Protein AF-0000000087157764 (afdb_homodimer)

Nearest PDB structures (foldseek):
  3ewn-assembly1_A  TM=9.654E-01  e=6.789E-26  Pseudomonas syringae pv. tomato
  7l9q-assembly1_B  TM=9.552E-01  e=2.025E-24  Pseudomonas protegens Pf-5
  7la0-assembly1_B  TM=9.561E-01  e=1.410E-23  Pseudomonas protegens Pf-5
  7lav-assembly1_A  TM=9.330E-01  e=2.025E-24  Pseudomonas protegens Pf-5
  3nor-assembly1_A-2  TM=9.389E-01  e=7.236E-24  Pseudomonas fluorescens

pLDDT: mean 98.21, std 1.03, range [91.69, 98.94]

Secondary structure (DSSP, 8-state):
-EEEEE--TTB-HHHHHHHHHHHTTSTT-EEEEEESSSSEEEBTTS-EEE--EETTTS-SS-SEEEE---SSHHHHHTT-HHHHHHHHHHHHH-SEEEE-TTHHHHHHHTT--TT-EE---TTTGGGGGGGT-EE--SSEEEETTEEEE-STTHHHHHHHHHHHHHH-HHHHHHHHHHTT-----SSS-SSTTTS-HHHHHHHHHHHHHH--GGGHHHHHHHHHHTT--/-EEEEE--TTB-HHHHHHHHHHHTTSTT-EEEEEESSSSEEEBTTS-EEE--EETTTS-SS-SEEEE---SSHHHHHTT-HHHHHHHHHHHHH-SEEEE-TTHHHHHHHTT--TT-EE---TTTGGGGGGGT-EE--SSEEEETTEEEE-STTHHHHHHHHHHHHHH-HHHHHHHHHHTT-----SSS-SSTTTS-HHHHHHHHHHHHHH--GGGHHHHHHHHHHTT--

InterPro domains:
  IPR002818 DJ-1/PfpI [PF01965] (1-163)
  IPR029062 Class I glutamine amidotransferase-like [G3DSA:3.40.50.880] (1-223)
  IPR029062 Class I glutamine amidotransferase-like [SSF52317] (1-183)
  IPR052158 Isonitrile Hydratase and Quaternary Amine Regulator [PTHR43130] (2-204)

Structure (mmCIF, N/CA/C/O backbone):
data_AF-0000000087157764-model_v1
#
loop_
_entity.id
_entity.type
_entity.pdbx_description
1 polymer 'Isonitrile hydratase'
#
loop_
_atom_site.group_PDB
_atom_site.id
_atom_site.type_symbol
_atom_site.label_atom_id
_atom_site.label_alt_id
_atom_site.label_comp_id
_atom_site.label_asym_id
_atom_site.label_entity_id
_atom_site.label_seq_id
_atom_site.pdbx_PDB_ins_code
_atom_site.Cartn_x
_atom_site.Cartn_y
_atom_site.Cartn_z
_atom_site.occupancy
_atom_site.B_iso_or_equiv
_atom_site.auth_seq_id
_atom_site.auth_comp_id
_atom_site.auth_asym_id
_atom_site.auth_atom_id
_atom_site.pdbx_PDB_model_num
ATOM 1 N N . MET A 1 1 ? -17.297 -11.297 2.896 1 97.38 1 MET A N 1
ATOM 2 C CA . MET A 1 1 ? -16.203 -11.914 2.139 1 97.38 1 MET A CA 1
ATOM 3 C C . MET A 1 1 ? -14.992 -12.148 3.027 1 97.38 1 MET A C 1
ATOM 5 O O . MET A 1 1 ? -14.469 -11.211 3.631 1 97.38 1 MET A O 1
ATOM 9 N N . LYS A 1 2 ? -14.586 -13.414 3.164 1 98.62 2 LYS A N 1
ATOM 10 C CA . LYS A 1 2 ? -13.422 -13.805 3.957 1 98.62 2 LYS A CA 1
ATOM 11 C C . LYS A 1 2 ? -12.164 -13.867 3.096 1 98.62 2 LYS A C 1
ATOM 13 O O . LYS A 1 2 ? -12.086 -14.648 2.148 1 98.62 2 LYS A O 1
ATOM 18 N N . VAL A 1 3 ? -11.172 -13.047 3.463 1 98.94 3 VAL A N 1
ATOM 19 C CA . VAL A 1 3 ? -9.922 -13 2.721 1 98.94 3 VAL A CA 1
ATOM 20 C C . VAL A 1 3 ? -8.797 -13.602 3.564 1 98.94 3 VAL A C 1
ATOM 22 O O . VAL A 1 3 ? -8.578 -13.188 4.703 1 98.94 3 VAL A O 1
ATOM 25 N N . VAL A 1 4 ? -8.125 -14.586 3.043 1 98.94 4 VAL A N 1
ATOM 26 C CA . VAL A 1 4 ? -6.875 -15.07 3.621 1 98.94 4 VAL A CA 1
ATOM 27 C C . VAL A 1 4 ? -5.695 -14.586 2.783 1 98.94 4 VAL A C 1
ATOM 29 O O . VAL A 1 4 ? -5.574 -14.938 1.607 1 98.94 4 VAL A O 1
ATOM 32 N N . ALA A 1 5 ? -4.922 -13.781 3.375 1 98.94 5 ALA A N 1
ATOM 33 C CA . ALA A 1 5 ? -3.691 -13.297 2.75 1 98.94 5 ALA A CA 1
ATOM 34 C C . ALA A 1 5 ? -2.471 -14.016 3.316 1 98.94 5 ALA A C 1
ATOM 36 O O . ALA A 1 5 ? -2.281 -14.062 4.535 1 98.94 5 ALA A O 1
ATOM 37 N N . VAL A 1 6 ? -1.628 -14.516 2.43 1 98.69 6 VAL A N 1
ATOM 38 C CA . VAL A 1 6 ? -0.377 -15.148 2.838 1 98.69 6 VAL A CA 1
ATOM 39 C C . VAL A 1 6 ? 0.736 -14.102 2.887 1 98.69 6 VAL A C 1
ATOM 41 O O . VAL A 1 6 ? 1.071 -13.492 1.868 1 98.69 6 VAL A O 1
ATOM 44 N N . ALA A 1 7 ? 1.229 -13.852 4.016 1 97.94 7 ALA A N 1
ATOM 45 C CA . ALA A 1 7 ? 2.391 -12.977 4.164 1 97.94 7 ALA A CA 1
ATOM 46 C C . ALA A 1 7 ? 3.617 -13.773 4.609 1 97.94 7 ALA A C 1
ATOM 48 O O . ALA A 1 7 ? 3.592 -14.43 5.652 1 97.94 7 ALA A O 1
ATOM 49 N N . PHE A 1 8 ? 4.699 -13.844 3.834 1 98.62 8 PHE A N 1
ATOM 50 C CA . PHE A 1 8 ? 5.938 -14.523 4.191 1 98.62 8 PHE A CA 1
ATOM 51 C C . PHE A 1 8 ? 7.035 -13.516 4.516 1 98.62 8 PHE A C 1
ATOM 53 O O . PHE A 1 8 ? 6.973 -12.359 4.094 1 98.62 8 PHE A O 1
ATOM 60 N N . PRO A 1 9 ? 8.07 -13.938 5.34 1 98.44 9 PRO A N 1
ATOM 61 C CA . PRO A 1 9 ? 9.156 -13 5.656 1 98.44 9 PRO A CA 1
ATOM 62 C C . PRO A 1 9 ? 9.82 -12.43 4.41 1 98.44 9 PRO A C 1
ATOM 64 O O . PRO A 1 9 ? 10.305 -13.18 3.559 1 98.44 9 PRO A O 1
ATOM 67 N N . GLY A 1 10 ? 9.758 -11.094 4.293 1 98.5 10 GLY A N 1
ATOM 68 C CA . GLY A 1 10 ? 10.383 -10.406 3.172 1 98.5 10 GLY A CA 1
ATOM 69 C C . GLY A 1 10 ? 9.406 -10.07 2.059 1 98.5 10 GLY A C 1
ATOM 70 O O . GLY A 1 10 ? 9.797 -9.523 1.027 1 98.5 10 GLY A O 1
ATOM 71 N N . PHE A 1 11 ? 8.102 -10.398 2.293 1 98.81 11 PHE A N 1
ATOM 72 C CA . PHE A 1 11 ? 7.137 -10.094 1.245 1 98.81 11 PHE A CA 1
ATOM 73 C C . PHE A 1 11 ? 7.168 -8.609 0.896 1 98.81 11 PHE A C 1
ATOM 75 O O . PHE A 1 11 ? 7.637 -7.789 1.689 1 98.81 11 PHE A O 1
ATOM 82 N N . THR A 1 12 ? 6.758 -8.281 -0.353 1 98.81 12 THR A N 1
ATOM 83 C CA . THR A 1 12 ? 6.641 -6.887 -0.76 1 98.81 12 THR A CA 1
ATOM 84 C C . THR A 1 12 ? 5.465 -6.215 -0.052 1 98.81 12 THR A C 1
ATOM 86 O O . THR A 1 12 ? 4.32 -6.645 -0.196 1 98.81 12 THR A O 1
ATOM 89 N N . PHE A 1 13 ? 5.734 -5.219 0.665 1 98.88 13 PHE A N 1
ATOM 90 C CA . PHE A 1 13 ? 4.762 -4.57 1.538 1 98.88 13 PHE A CA 1
ATOM 91 C C . PHE A 1 13 ? 3.576 -4.051 0.735 1 98.88 13 PHE A C 1
ATOM 93 O O . PHE A 1 13 ? 2.422 -4.332 1.065 1 98.88 13 PHE A O 1
ATOM 100 N N . ASN A 1 14 ? 3.869 -3.369 -0.332 1 98.56 14 ASN A N 1
ATOM 101 C CA . ASN A 1 14 ? 2.826 -2.771 -1.157 1 98.56 14 ASN A CA 1
ATOM 102 C C . ASN A 1 14 ? 2.025 -3.832 -1.906 1 98.56 14 ASN A C 1
ATOM 104 O O . ASN A 1 14 ? 0.876 -3.6 -2.283 1 98.56 14 ASN A O 1
ATOM 108 N N . ASP A 1 15 ? 2.617 -5.016 -2.176 1 98.81 15 ASP A N 1
ATOM 109 C CA . ASP A 1 15 ? 1.862 -6.109 -2.779 1 98.81 15 ASP A CA 1
ATOM 110 C C . ASP A 1 15 ? 0.67 -6.5 -1.908 1 98.81 15 ASP A C 1
ATOM 112 O O . ASP A 1 15 ? -0.378 -6.895 -2.422 1 98.81 15 ASP A O 1
ATOM 116 N N . LEU A 1 16 ? 0.912 -6.484 -0.653 1 98.88 16 LEU A N 1
ATOM 117 C CA . LEU A 1 16 ? -0.152 -6.828 0.283 1 98.88 16 LEU A CA 1
ATOM 118 C C . LEU A 1 16 ? -1.12 -5.66 0.458 1 98.88 16 LEU A C 1
ATOM 120 O O . LEU A 1 16 ? -2.338 -5.852 0.422 1 98.88 16 LEU A O 1
ATOM 124 N N . ALA A 1 17 ? -0.654 -4.484 0.574 1 98.75 17 ALA A N 1
ATOM 125 C CA . ALA A 1 17 ? -1.442 -3.33 0.995 1 98.75 17 ALA A CA 1
ATOM 126 C C . ALA A 1 17 ? -2.443 -2.928 -0.084 1 98.75 17 ALA A C 1
ATOM 128 O O . ALA A 1 17 ? -3.607 -2.645 0.215 1 98.75 17 ALA A O 1
ATOM 129 N N . GLY A 1 18 ? -1.979 -2.869 -1.334 1 98.44 18 GLY A N 1
ATOM 130 C CA . GLY A 1 18 ? -2.855 -2.453 -2.416 1 98.44 18 GLY A CA 1
ATOM 131 C C . GLY A 1 18 ? -4.141 -3.256 -2.486 1 98.44 18 GLY A C 1
ATOM 132 O O . GLY A 1 18 ? -5.23 -2.705 -2.322 1 98.44 18 GLY A O 1
ATOM 133 N N . PRO A 1 19 ? -4 -4.582 -2.643 1 98.81 19 PRO A N 1
ATOM 134 C CA . PRO A 1 19 ? -5.203 -5.41 -2.758 1 98.81 19 PRO A CA 1
ATOM 135 C C . PRO A 1 19 ? -6.043 -5.414 -1.48 1 98.81 19 PRO A C 1
ATOM 137 O O . PRO A 1 19 ? -7.27 -5.328 -1.545 1 98.81 19 PRO A O 1
ATOM 140 N N . MET A 1 20 ? -5.383 -5.508 -0.309 1 98.88 20 MET A N 1
ATOM 141 C CA . MET A 1 20 ? -6.137 -5.543 0.942 1 98.88 20 MET A CA 1
ATOM 142 C C . MET A 1 20 ? -6.93 -4.254 1.138 1 98.88 20 MET A C 1
ATOM 144 O O . MET A 1 20 ? -8.047 -4.281 1.662 1 98.88 20 MET A O 1
ATOM 148 N N . GLN A 1 21 ? -6.344 -3.125 0.755 1 98.81 21 GLN A N 1
ATOM 149 C CA . GLN A 1 21 ? -7.066 -1.861 0.852 1 98.81 21 GLN A CA 1
ATOM 150 C C . GLN A 1 21 ? -8.336 -1.89 0.004 1 98.81 21 GLN A C 1
ATOM 152 O O . GLN A 1 21 ? -9.383 -1.386 0.423 1 98.81 21 GLN A O 1
ATOM 157 N N . ALA A 1 22 ? -8.242 -2.449 -1.174 1 98.81 22 ALA A N 1
ATOM 158 C CA . ALA A 1 22 ? -9.414 -2.539 -2.049 1 98.81 22 ALA A CA 1
ATOM 159 C C . ALA A 1 22 ? -10.43 -3.535 -1.502 1 98.81 22 ALA A C 1
ATOM 161 O O . ALA A 1 22 ? -11.633 -3.258 -1.487 1 98.81 22 ALA A O 1
ATOM 162 N N . PHE A 1 23 ? -9.922 -4.672 -1.004 1 98.88 23 PHE A N 1
ATOM 163 C CA . PHE A 1 23 ? -10.797 -5.758 -0.584 1 98.88 23 PHE A CA 1
ATOM 164 C C . PHE A 1 23 ? -11.648 -5.34 0.61 1 98.88 23 PHE A C 1
ATOM 166 O O . PHE A 1 23 ? -12.734 -5.879 0.821 1 98.88 23 PHE A O 1
ATOM 173 N N . MET A 1 24 ? -11.195 -4.383 1.365 1 98.25 24 MET A N 1
ATOM 174 C CA . MET A 1 24 ? -11.977 -3.947 2.518 1 98.25 24 MET A CA 1
ATOM 175 C C . MET A 1 24 ? -13.32 -3.377 2.08 1 98.25 24 MET A C 1
ATOM 177 O O . MET A 1 24 ? -14.219 -3.189 2.902 1 98.25 24 MET A O 1
ATOM 181 N N . MET A 1 25 ? -13.477 -3.051 0.755 1 98.19 25 MET A N 1
ATOM 182 C CA . MET A 1 25 ? -14.719 -2.5 0.208 1 98.19 25 MET A CA 1
ATOM 183 C C . MET A 1 25 ? -15.719 -3.607 -0.095 1 98.19 25 MET A C 1
ATOM 185 O O . MET A 1 25 ? -16.875 -3.332 -0.394 1 98.19 25 MET A O 1
ATOM 189 N N . LEU A 1 26 ? -15.289 -4.871 0.007 1 98.56 26 LEU A N 1
ATOM 190 C CA . LEU A 1 26 ? -16.172 -5.992 -0.283 1 98.56 26 LEU A CA 1
ATOM 191 C C . LEU A 1 26 ? -17.188 -6.195 0.846 1 98.56 26 LEU A C 1
ATOM 193 O O . LEU A 1 26 ? -16.844 -6.039 2.021 1 98.56 26 LEU A O 1
ATOM 197 N N . PRO A 1 27 ? -18.422 -6.551 0.526 1 97.06 27 PRO A N 1
ATOM 198 C CA . PRO A 1 27 ? -19.422 -6.766 1.562 1 97.06 27 PRO A CA 1
ATOM 199 C C . PRO A 1 27 ? -19.047 -7.871 2.541 1 97.06 27 PRO A C 1
ATOM 201 O O . PRO A 1 27 ? -18.594 -8.938 2.125 1 97.06 27 PRO A O 1
ATOM 204 N N . GLY A 1 28 ? -19.25 -7.586 3.867 1 97.69 28 GLY A N 1
ATOM 205 C CA . GLY A 1 28 ? -18.969 -8.594 4.879 1 97.69 28 GLY A CA 1
ATOM 206 C C . GLY A 1 28 ? -17.5 -8.906 5 1 97.69 28 GLY A C 1
ATOM 207 O O . GLY A 1 28 ? -17.125 -10.016 5.402 1 97.69 28 GLY A O 1
ATOM 208 N N . PHE A 1 29 ? -16.688 -7.957 4.723 1 98.5 29 PHE A N 1
ATOM 209 C CA . PHE A 1 29 ? -15.25 -8.148 4.672 1 98.5 29 PHE A CA 1
ATOM 210 C C . PHE A 1 29 ? -14.711 -8.562 6.039 1 98.5 29 PHE A C 1
ATOM 212 O O . PHE A 1 29 ? -15.031 -7.938 7.051 1 98.5 29 PHE A O 1
ATOM 219 N N . SER A 1 30 ? -13.922 -9.57 6.082 1 98.56 30 SER A N 1
ATOM 220 C CA . SER A 1 30 ? -13.031 -10.016 7.145 1 98.56 30 SER A CA 1
ATOM 221 C C . SER A 1 30 ? -11.758 -10.641 6.574 1 98.56 30 SER A C 1
ATOM 223 O O . SER A 1 30 ? -11.758 -11.141 5.449 1 98.56 30 SER A O 1
ATOM 225 N N . SER A 1 31 ? -10.688 -10.5 7.359 1 98.75 31 SER A N 1
ATOM 226 C CA . SER A 1 31 ? -9.453 -11.016 6.777 1 98.75 31 SER A CA 1
ATOM 227 C C . SER A 1 31 ? -8.594 -11.719 7.828 1 98.75 31 SER A C 1
ATOM 229 O O . SER A 1 31 ? -8.773 -11.492 9.031 1 98.75 31 SER A O 1
ATOM 231 N N . GLN A 1 32 ? -7.793 -12.617 7.387 1 98.81 32 GLN A N 1
ATOM 232 C CA . GLN A 1 32 ? -6.695 -13.219 8.141 1 98.81 32 GLN A CA 1
ATOM 233 C C . GLN A 1 32 ? -5.375 -13.094 7.379 1 98.81 32 GLN A C 1
ATOM 235 O O . GLN A 1 32 ? -5.336 -13.266 6.16 1 98.81 32 GLN A O 1
ATOM 240 N N . VAL A 1 33 ? -4.379 -12.648 8.062 1 98.81 33 VAL A N 1
ATOM 241 C CA . VAL A 1 33 ? -3.006 -12.734 7.582 1 98.81 33 VAL A CA 1
ATOM 242 C C . VAL A 1 33 ? -2.344 -13.992 8.133 1 98.81 33 VAL A C 1
ATOM 244 O O . VAL A 1 33 ? -2.291 -14.195 9.352 1 98.81 33 VAL A O 1
ATOM 247 N N . VAL A 1 34 ? -1.773 -14.805 7.176 1 98.62 34 VAL A N 1
ATOM 248 C CA . VAL A 1 34 ? -1.38 -16.125 7.656 1 98.62 34 VAL A CA 1
ATOM 249 C C . VAL A 1 34 ? 0.07 -16.406 7.27 1 98.62 34 VAL A C 1
ATOM 251 O O . VAL A 1 34 ? 0.522 -16 6.195 1 98.62 34 VAL A O 1
ATOM 254 N N . TRP A 1 35 ? 0.753 -17.062 8.102 1 98.25 35 TRP A N 1
ATOM 255 C CA . TRP A 1 35 ? 2.09 -17.609 7.891 1 98.25 35 TRP A CA 1
ATOM 256 C C . TRP A 1 35 ? 2.328 -18.812 8.789 1 98.25 35 TRP A C 1
ATOM 258 O O . TRP A 1 35 ? 1.384 -19.375 9.352 1 98.25 35 TRP A O 1
ATOM 268 N N . HIS A 1 36 ? 3.58 -19.344 8.883 1 97 36 HIS A N 1
ATOM 269 C CA . HIS A 1 36 ? 3.883 -20.562 9.617 1 97 36 HIS A CA 1
ATOM 270 C C . HIS A 1 36 ? 3.736 -20.359 11.117 1 97 36 HIS A C 1
ATOM 272 O O . HIS A 1 36 ? 3.436 -21.297 11.852 1 97 36 HIS A O 1
ATOM 278 N N . SER A 1 37 ? 4.008 -19.172 11.602 1 93.38 37 SER A N 1
ATOM 279 C CA . SER A 1 37 ? 3.812 -18.812 13 1 93.38 37 SER A CA 1
ATOM 280 C C . SER A 1 37 ? 3.078 -17.484 13.133 1 93.38 37 SER A C 1
ATOM 282 O O . SER A 1 37 ? 2.881 -16.766 12.141 1 93.38 37 SER A O 1
ATOM 284 N N . ARG A 1 38 ? 2.658 -17.109 14.352 1 92.44 38 ARG A N 1
ATOM 285 C CA . ARG A 1 38 ? 1.924 -15.875 14.602 1 92.44 38 ARG A CA 1
ATOM 286 C C . ARG A 1 38 ? 2.873 -14.742 14.961 1 92.44 38 ARG A C 1
ATOM 288 O O . ARG A 1 38 ? 2.438 -13.688 15.43 1 92.44 38 ARG A O 1
ATOM 295 N N . ASP A 1 39 ? 4.094 -14.93 14.719 1 93.94 39 ASP A N 1
ATOM 296 C CA . ASP A 1 39 ? 5.082 -13.883 14.961 1 93.94 39 ASP A CA 1
ATOM 297 C C . ASP A 1 39 ? 4.938 -12.742 13.945 1 93.94 39 ASP A C 1
ATOM 299 O O . ASP A 1 39 ? 4.254 -12.898 12.93 1 93.94 39 ASP A O 1
ATOM 303 N N . ALA A 1 40 ? 5.461 -11.602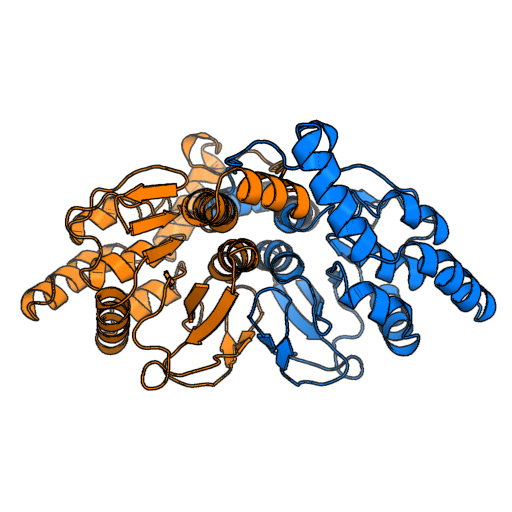 14.297 1 97 40 ALA A N 1
ATOM 304 C CA . ALA A 1 40 ? 5.539 -10.508 13.328 1 97 40 ALA A CA 1
ATOM 305 C C . ALA A 1 40 ? 6.305 -10.938 12.078 1 97 40 ALA A C 1
ATOM 307 O O . ALA A 1 40 ? 7.305 -11.656 12.172 1 97 40 ALA A O 1
ATOM 308 N N . ILE A 1 41 ? 5.793 -10.484 10.945 1 98.44 41 ILE A N 1
ATOM 309 C CA . ILE A 1 41 ? 6.395 -10.828 9.664 1 98.44 41 ILE A CA 1
ATOM 310 C C . ILE A 1 41 ? 6.984 -9.578 9.016 1 98.44 41 ILE A C 1
ATOM 312 O O . ILE A 1 41 ? 6.258 -8.633 8.703 1 98.44 41 ILE A O 1
ATOM 316 N N . ASP A 1 42 ? 8.281 -9.602 8.758 1 98.38 42 ASP A N 1
ATOM 317 C CA . ASP A 1 42 ? 8.953 -8.445 8.172 1 98.38 42 ASP A CA 1
ATOM 318 C C . ASP A 1 42 ? 8.641 -8.328 6.684 1 98.38 42 ASP A C 1
ATOM 320 O O . ASP A 1 42 ? 8.797 -9.289 5.93 1 98.38 42 ASP A O 1
ATOM 324 N N . SER A 1 43 ? 8.219 -7.16 6.273 1 98.69 43 SER A N 1
ATOM 325 C CA . SER A 1 43 ? 8.141 -6.863 4.844 1 98.69 43 SER A CA 1
ATOM 326 C C . SER A 1 43 ? 9.477 -6.363 4.312 1 98.69 43 SER A C 1
ATOM 328 O O . SER A 1 43 ? 10.461 -6.297 5.051 1 98.69 43 SER A O 1
ATOM 330 N N . ASP A 1 44 ? 9.492 -6.023 3.053 1 98.38 44 ASP A N 1
ATOM 331 C CA . ASP A 1 44 ? 10.727 -5.527 2.449 1 98.38 44 ASP A CA 1
ATOM 332 C C . ASP A 1 44 ? 10.828 -4.008 2.578 1 98.38 44 ASP A C 1
ATOM 334 O O . ASP A 1 44 ? 11.797 -3.402 2.115 1 98.38 44 ASP A O 1
ATOM 338 N N . ALA A 1 45 ? 9.828 -3.359 3.221 1 98.38 45 ALA A N 1
ATOM 339 C CA . ALA A 1 45 ? 9.789 -1.9 3.242 1 98.38 45 ALA A CA 1
ATOM 340 C C . ALA A 1 45 ? 10.008 -1.366 4.656 1 98.38 45 ALA A C 1
ATOM 342 O O . ALA A 1 45 ? 9.57 -0.26 4.98 1 98.38 45 ALA A O 1
ATOM 343 N N . GLY A 1 46 ? 10.555 -2.109 5.566 1 98.12 46 GLY A N 1
ATOM 344 C CA . GLY A 1 46 ? 10.883 -1.656 6.906 1 98.12 46 GLY A CA 1
ATOM 345 C C . GLY A 1 46 ? 9.695 -1.65 7.848 1 98.12 46 GLY A C 1
ATOM 346 O O . GLY A 1 46 ? 9.703 -0.953 8.859 1 98.12 46 GLY A O 1
ATOM 347 N N . VAL A 1 47 ? 8.617 -2.363 7.477 1 98.75 47 VAL A N 1
ATOM 348 C CA . VAL A 1 47 ? 7.406 -2.477 8.281 1 98.75 47 VAL A CA 1
ATOM 349 C C . VAL A 1 47 ? 7.055 -3.949 8.477 1 98.75 47 VAL A C 1
ATOM 351 O O . VAL A 1 47 ? 7.09 -4.738 7.531 1 98.75 47 VAL A O 1
ATOM 354 N N . SER A 1 48 ? 6.773 -4.316 9.703 1 98.62 48 SER A N 1
ATOM 355 C CA . SER A 1 48 ? 6.344 -5.676 10 1 98.62 48 SER A CA 1
ATOM 356 C C . SER A 1 48 ? 4.832 -5.746 10.211 1 98.62 48 SER A C 1
ATOM 358 O O . SER A 1 48 ? 4.242 -4.844 10.805 1 98.62 48 SER A O 1
ATOM 360 N N . VAL A 1 49 ? 4.25 -6.84 9.711 1 98.62 49 VAL A N 1
ATOM 361 C CA . VAL A 1 49 ? 2.826 -7.059 9.945 1 98.62 49 VAL A CA 1
ATOM 362 C C . VAL A 1 49 ? 2.637 -8.227 10.914 1 98.62 49 VAL A C 1
ATOM 364 O O . VAL A 1 49 ? 3.535 -9.055 11.078 1 98.62 49 VAL A O 1
ATOM 367 N N . GLN A 1 50 ? 1.474 -8.234 11.531 1 97.75 50 GLN A N 1
ATOM 368 C CA . GLN A 1 50 ? 1.163 -9.297 12.484 1 97.75 50 GLN A CA 1
ATOM 369 C C . GLN A 1 50 ? 0.352 -10.406 11.828 1 97.75 50 GLN A C 1
ATOM 371 O O . GLN A 1 50 ? -0.737 -10.164 11.305 1 97.75 50 GLN A O 1
ATOM 376 N N . ALA A 1 51 ? 0.894 -11.633 11.859 1 97.94 51 ALA A N 1
ATOM 377 C CA . ALA A 1 51 ? 0.07 -12.766 11.453 1 97.94 51 ALA A CA 1
ATOM 378 C C . ALA A 1 51 ? -1.085 -12.984 12.43 1 97.94 51 ALA A C 1
ATOM 380 O O . ALA A 1 51 ? -0.889 -12.977 13.648 1 97.94 51 ALA A O 1
ATOM 381 N N . THR A 1 52 ? -2.285 -13.188 11.922 1 97.69 52 THR A N 1
ATOM 382 C CA . THR A 1 52 ? -3.441 -13.422 12.781 1 97.69 52 THR A CA 1
ATOM 383 C C . THR A 1 52 ? -3.613 -14.914 13.062 1 97.69 52 THR A C 1
ATOM 385 O O . THR A 1 52 ? -4.172 -15.297 14.094 1 97.69 52 THR A O 1
ATOM 388 N N . GLU A 1 53 ? -3.215 -15.734 12.156 1 97.81 53 GLU A N 1
ATOM 389 C CA . GLU A 1 53 ? -3.311 -17.188 12.25 1 97.81 53 GLU A CA 1
ATOM 390 C C . GLU A 1 53 ? -2.109 -17.859 11.594 1 97.81 53 GLU A C 1
ATOM 392 O O . GLU A 1 53 ? -1.359 -17.219 10.852 1 97.81 53 GLU A O 1
ATOM 397 N N . GLU A 1 54 ? -1.947 -19.094 11.977 1 97.69 54 GLU A N 1
ATOM 398 C CA . GLU A 1 54 ? -1.059 -19.969 11.211 1 97.69 54 GLU A CA 1
ATOM 399 C C . GLU A 1 54 ? -1.833 -20.766 10.172 1 97.69 54 GLU A C 1
ATOM 401 O O . GLU A 1 54 ? -3.064 -20.828 10.211 1 97.69 54 GLU A O 1
ATOM 406 N N . PHE A 1 55 ? -1.096 -21.391 9.227 1 96.75 55 PHE A N 1
ATOM 407 C CA . PHE A 1 55 ? -1.727 -22.172 8.172 1 96.75 55 PHE A CA 1
ATOM 408 C C . PHE A 1 55 ? -2.662 -23.219 8.758 1 96.75 55 PHE A C 1
ATOM 410 O O . PHE A 1 55 ? -3.746 -23.469 8.227 1 96.75 55 PHE A O 1
ATOM 417 N N . GLY A 1 56 ? -2.289 -23.797 9.859 1 95.5 56 GLY A N 1
ATOM 418 C CA . GLY A 1 56 ? -3.047 -24.891 10.445 1 95.5 56 GLY A CA 1
ATOM 419 C C . GLY A 1 56 ? -4.32 -24.438 11.133 1 95.5 56 GLY A C 1
ATOM 420 O O . GLY A 1 56 ? -5.219 -25.25 11.383 1 95.5 56 GLY A O 1
ATOM 421 N N . SER A 1 57 ? -4.508 -23.188 11.383 1 97.44 57 SER A N 1
ATOM 422 C CA . SER A 1 57 ? -5.625 -22.703 12.195 1 97.44 57 SER A CA 1
ATOM 423 C C . SER A 1 57 ? -6.434 -21.641 11.461 1 97.44 57 SER A C 1
ATOM 425 O O . SER A 1 57 ? -7.434 -21.141 11.977 1 97.44 57 SER A O 1
ATOM 427 N N . CYS A 1 58 ? -6.02 -21.312 10.227 1 97.81 58 CYS A N 1
ATOM 428 C CA . CYS A 1 58 ? -6.742 -20.281 9.477 1 97.81 58 CYS A CA 1
ATOM 429 C C . CYS A 1 58 ? -8.016 -20.859 8.859 1 97.81 58 CYS A C 1
ATOM 431 O O . CYS A 1 58 ? -8.297 -22.062 9.008 1 97.81 58 CYS A O 1
ATOM 433 N N . TRP A 1 59 ? -8.844 -19.953 8.32 1 98.31 59 TRP A N 1
ATOM 434 C CA . TRP A 1 59 ? -10.047 -20.406 7.621 1 98.31 59 TRP A CA 1
ATOM 435 C C . TRP A 1 59 ? -9.688 -21.406 6.527 1 98.31 59 TRP A C 1
ATOM 437 O O . TRP A 1 59 ? -8.75 -21.188 5.758 1 98.31 59 TRP A O 1
ATOM 447 N N . LYS A 1 60 ? -10.406 -22.453 6.402 1 95.94 60 LYS A N 1
ATOM 448 C CA . LYS A 1 60 ? -10.109 -23.5 5.441 1 95.94 60 LYS A CA 1
ATOM 449 C C . LYS A 1 60 ? -10.797 -23.25 4.105 1 95.94 60 LYS A C 1
ATOM 451 O O . LYS A 1 60 ? -10.367 -23.766 3.07 1 95.94 60 LYS A O 1
ATOM 456 N N . ASP A 1 61 ? -11.875 -22.469 4.125 1 97.5 61 ASP A N 1
ATOM 457 C CA . ASP A 1 61 ? -12.633 -22.188 2.916 1 97.5 61 ASP A CA 1
ATOM 458 C C . ASP A 1 61 ? -12.844 -20.672 2.744 1 97.5 61 ASP A C 1
ATOM 460 O O . ASP A 1 61 ? -13.977 -20.203 2.721 1 97.5 61 ASP A O 1
ATOM 464 N N . PRO A 1 62 ? -11.75 -19.984 2.51 1 98.62 62 PRO A N 1
ATOM 465 C CA . PRO A 1 62 ? -11.898 -18.547 2.332 1 98.62 62 PRO A CA 1
ATOM 466 C C . PRO A 1 62 ? -12.578 -18.172 1.014 1 98.62 62 PRO A C 1
ATOM 468 O O . PRO A 1 62 ? -12.594 -18.984 0.076 1 98.62 62 PRO A O 1
ATOM 471 N N . ASP A 1 63 ? -13.203 -16.984 0.978 1 98.94 63 ASP A N 1
ATOM 472 C CA . ASP A 1 63 ? -13.719 -16.453 -0.281 1 98.94 63 ASP A CA 1
ATOM 473 C C . ASP A 1 63 ? -12.578 -16.078 -1.226 1 98.94 63 ASP A C 1
ATOM 475 O O . ASP A 1 63 ? -12.68 -16.281 -2.436 1 98.94 63 ASP A O 1
ATOM 479 N N . ILE A 1 64 ? -11.508 -15.523 -0.685 1 98.94 64 ILE A N 1
ATOM 480 C CA . ILE A 1 64 ? -10.367 -15.102 -1.487 1 98.94 64 ILE A CA 1
ATOM 481 C C . ILE A 1 64 ? -9.07 -15.562 -0.821 1 98.94 64 ILE A C 1
ATOM 483 O O . ILE A 1 64 ? -8.828 -15.258 0.349 1 98.94 64 ILE A O 1
ATOM 487 N N . LEU A 1 65 ? -8.281 -16.344 -1.519 1 98.94 65 LEU A N 1
ATOM 488 C CA . LEU A 1 65 ? -6.863 -16.516 -1.22 1 98.94 65 LEU A CA 1
ATOM 489 C C . LEU A 1 65 ? -6.023 -15.469 -1.943 1 98.94 65 LEU A C 1
ATOM 491 O O . LEU A 1 65 ? -6.141 -15.305 -3.16 1 98.94 65 LEU A O 1
ATOM 495 N N . PHE A 1 66 ? -5.215 -14.758 -1.207 1 98.94 66 PHE A N 1
ATOM 496 C CA . PHE A 1 66 ? -4.371 -13.742 -1.812 1 98.94 66 PHE A CA 1
ATOM 497 C C . PHE A 1 66 ? -2.902 -13.984 -1.48 1 98.94 66 PHE A C 1
ATOM 499 O O . PHE A 1 66 ? -2.543 -14.148 -0.312 1 98.94 66 PHE A O 1
ATOM 506 N N . VAL A 1 67 ? -2.043 -13.938 -2.533 1 98.94 67 VAL A N 1
ATOM 507 C CA . VAL A 1 67 ? -0.621 -14.219 -2.365 1 98.94 67 VAL A CA 1
ATOM 508 C C . VAL A 1 67 ? 0.205 -13.086 -2.967 1 98.94 67 VAL A C 1
ATOM 510 O O . VAL A 1 67 ? 0.182 -12.867 -4.18 1 98.94 67 VAL A O 1
ATOM 513 N N . PRO A 1 68 ? 0.98 -12.328 -2.143 1 98.88 68 PRO A N 1
ATOM 514 C CA . PRO A 1 68 ? 1.888 -11.281 -2.633 1 98.88 68 PRO A CA 1
ATOM 515 C C . PRO A 1 68 ? 3.209 -11.852 -3.15 1 98.88 68 PRO A C 1
ATOM 517 O O . PRO A 1 68 ? 3.422 -13.062 -3.109 1 98.88 68 PRO A O 1
ATOM 520 N N . GLY A 1 69 ? 4.113 -10.938 -3.703 1 98.75 69 GLY A N 1
ATOM 521 C CA . GLY A 1 69 ? 5.395 -11.359 -4.242 1 98.75 69 GLY A CA 1
ATOM 522 C C . GLY A 1 69 ? 6.582 -10.758 -3.518 1 98.75 69 GLY A C 1
ATOM 523 O O . GLY A 1 69 ? 6.445 -10.273 -2.393 1 98.75 69 GLY A O 1
ATOM 524 N N . ASN A 1 70 ? 7.684 -10.922 -4.117 1 98.56 70 ASN A N 1
ATOM 525 C CA . ASN A 1 70 ? 8.938 -10.289 -3.711 1 98.56 70 ASN A CA 1
ATOM 526 C C . ASN A 1 70 ? 10.086 -10.68 -4.633 1 98.56 70 ASN A C 1
ATOM 528 O O . ASN A 1 70 ? 10.062 -11.75 -5.246 1 98.56 70 ASN A O 1
ATOM 532 N N . THR A 1 71 ? 11.062 -9.867 -4.703 1 95.12 71 THR A N 1
ATOM 533 C CA . THR A 1 71 ? 12.219 -10.07 -5.562 1 95.12 71 THR A CA 1
ATOM 534 C C . THR A 1 71 ? 13.094 -11.203 -5.035 1 95.12 71 THR A C 1
ATOM 536 O O . THR A 1 71 ? 13.547 -12.055 -5.805 1 95.12 71 THR A O 1
ATOM 539 N N . VAL A 1 72 ? 13.359 -11.242 -3.75 1 94.94 72 VAL A N 1
ATOM 540 C CA . VAL A 1 72 ? 14.336 -12.164 -3.182 1 94.94 72 VAL A CA 1
ATOM 541 C C . VAL A 1 72 ? 13.617 -13.25 -2.381 1 94.94 72 VAL A C 1
ATOM 543 O O . VAL A 1 72 ? 13.789 -14.438 -2.652 1 94.94 72 VAL A O 1
ATOM 546 N N . SER A 1 73 ? 12.836 -12.914 -1.499 1 98.06 73 SER A N 1
ATOM 547 C CA . SER A 1 73 ? 12.25 -13.797 -0.5 1 98.06 73 SER A CA 1
ATOM 548 C C . SER A 1 73 ? 11.305 -14.805 -1.146 1 98.06 73 SER A C 1
ATOM 550 O O . SER A 1 73 ? 11.148 -15.922 -0.65 1 98.06 73 SER A O 1
ATOM 552 N N . LEU A 1 74 ? 10.695 -14.422 -2.238 1 98.31 74 LEU A N 1
ATOM 553 C CA . LEU A 1 74 ? 9.773 -15.336 -2.914 1 98.31 74 LEU A CA 1
ATOM 554 C C . LEU A 1 74 ? 10.508 -16.578 -3.416 1 98.31 74 LEU A C 1
ATOM 556 O O . LEU A 1 74 ? 9.984 -17.688 -3.344 1 98.31 74 LEU A O 1
ATOM 560 N N . PHE A 1 75 ? 11.688 -16.438 -3.902 1 98.19 75 PHE A N 1
ATOM 561 C CA . PHE A 1 75 ? 12.445 -17.547 -4.465 1 98.19 75 PHE A CA 1
ATOM 562 C C . PHE A 1 75 ? 12.852 -18.531 -3.369 1 98.19 75 PHE A C 1
ATOM 564 O O . PHE A 1 75 ? 12.969 -19.734 -3.617 1 98.19 75 PHE A O 1
ATOM 571 N N . LYS A 1 76 ? 13.023 -17.984 -2.174 1 97.69 76 LYS A N 1
ATOM 572 C CA . LYS A 1 76 ? 13.227 -18.859 -1.027 1 97.69 76 LYS A CA 1
ATOM 573 C C . LYS A 1 76 ? 11.977 -19.688 -0.752 1 97.69 76 LYS A C 1
ATOM 575 O O . LYS A 1 76 ? 12.078 -20.891 -0.467 1 97.69 76 LYS A O 1
ATOM 580 N N . GLN A 1 77 ? 10.797 -19.094 -0.85 1 98.5 77 GLN A N 1
ATOM 581 C CA . GLN A 1 77 ? 9.539 -19.797 -0.595 1 98.5 77 GLN A CA 1
ATOM 582 C C . GLN A 1 77 ? 9.266 -20.844 -1.673 1 98.5 77 GLN A C 1
ATOM 584 O O . GLN A 1 77 ? 8.664 -21.891 -1.398 1 98.5 77 GLN A O 1
ATOM 589 N N . LEU A 1 78 ? 9.727 -20.625 -2.893 1 98.75 78 LEU A N 1
ATOM 590 C CA . LEU A 1 78 ? 9.57 -21.578 -3.988 1 98.75 78 LEU A CA 1
ATOM 591 C C . LEU A 1 78 ? 10.312 -22.875 -3.693 1 98.75 78 LEU A C 1
ATOM 593 O O . LEU A 1 78 ? 10.016 -23.922 -4.285 1 98.75 78 LEU A O 1
ATOM 597 N N . GLN A 1 79 ? 11.289 -22.766 -2.74 1 98.06 79 GLN A N 1
ATOM 598 C CA . GLN A 1 79 ? 12.062 -23.938 -2.375 1 98.06 79 GLN A CA 1
ATOM 599 C C . GLN A 1 79 ? 11.43 -24.672 -1.188 1 98.06 79 GLN A C 1
ATOM 601 O O . GLN A 1 79 ? 11.898 -25.734 -0.787 1 98.06 79 GLN A O 1
ATOM 606 N N . ASP A 1 80 ? 10.453 -24.141 -0.595 1 97.94 80 ASP A N 1
ATOM 607 C CA . ASP A 1 80 ? 9.836 -24.688 0.613 1 97.94 80 ASP A CA 1
ATOM 608 C C . ASP A 1 80 ? 8.539 -25.406 0.287 1 97.94 80 ASP A C 1
ATOM 610 O O . ASP A 1 80 ? 7.465 -24.812 0.278 1 97.94 80 ASP A O 1
ATOM 614 N N . ASP A 1 81 ? 8.609 -26.734 0.212 1 98 81 ASP A N 1
ATOM 615 C CA . ASP A 1 81 ? 7.457 -27.531 -0.198 1 98 81 ASP A CA 1
ATOM 616 C C . ASP A 1 81 ? 6.316 -27.406 0.811 1 98 81 ASP A C 1
ATOM 618 O O . ASP A 1 81 ? 5.145 -27.453 0.437 1 98 81 ASP A O 1
ATOM 622 N N . ARG A 1 82 ? 6.676 -27.25 2.027 1 97.19 82 ARG A N 1
ATOM 623 C CA . ARG A 1 82 ? 5.637 -27.078 3.037 1 97.19 82 ARG A CA 1
ATOM 624 C C . ARG A 1 82 ? 4.789 -25.844 2.752 1 97.19 82 ARG A C 1
ATOM 626 O O . ARG A 1 82 ? 3.559 -25.906 2.795 1 97.19 82 ARG A O 1
ATOM 633 N N . THR A 1 83 ? 5.422 -24.734 2.467 1 98.19 83 THR A N 1
ATOM 634 C CA . THR A 1 83 ? 4.723 -23.5 2.131 1 98.19 83 THR A CA 1
ATOM 635 C C . THR A 1 83 ? 3.879 -23.688 0.874 1 98.19 83 THR A C 1
ATOM 637 O O . THR A 1 83 ? 2.703 -23.312 0.85 1 98.19 83 THR A O 1
ATOM 640 N N . LEU A 1 84 ? 4.449 -24.266 -0.167 1 98.81 84 LEU A N 1
ATOM 641 C CA . LEU A 1 84 ? 3.729 -24.484 -1.417 1 98.81 84 LEU A CA 1
ATOM 642 C C . LEU A 1 84 ? 2.514 -25.375 -1.196 1 98.81 84 LEU A C 1
ATOM 644 O O . LEU A 1 84 ? 1.444 -25.125 -1.758 1 98.81 84 LEU A O 1
ATOM 648 N N . ASP A 1 85 ? 2.648 -26.391 -0.341 1 98.62 85 ASP A N 1
ATOM 649 C CA . ASP A 1 85 ? 1.541 -27.297 -0.064 1 98.62 85 ASP A CA 1
ATOM 650 C C . ASP A 1 85 ? 0.43 -26.594 0.708 1 98.62 85 ASP A C 1
ATOM 652 O O . ASP A 1 85 ? -0.753 -26.859 0.482 1 98.62 85 ASP A O 1
ATOM 656 N N . CYS A 1 86 ? 0.794 -25.797 1.64 1 98.31 86 CYS A N 1
ATOM 657 C CA . CYS A 1 86 ? -0.191 -25.016 2.383 1 98.31 86 CYS A CA 1
ATOM 658 C C . CYS A 1 86 ? -0.982 -24.109 1.451 1 98.31 86 CYS A C 1
ATOM 660 O O . CYS A 1 86 ? -2.207 -24.016 1.554 1 98.31 86 CYS A O 1
ATOM 662 N N . ILE A 1 87 ? -0.319 -23.422 0.498 1 98.75 87 ILE A N 1
ATOM 663 C CA . ILE A 1 87 ? -0.971 -22.547 -0.476 1 98.75 87 ILE A CA 1
ATOM 664 C C . ILE A 1 87 ? -1.902 -23.375 -1.362 1 98.75 87 ILE A C 1
ATOM 666 O O . ILE A 1 87 ? -3.035 -22.969 -1.631 1 98.75 87 ILE A O 1
ATOM 670 N N . ALA A 1 88 ? -1.433 -24.531 -1.794 1 98.81 88 ALA A N 1
ATOM 671 C CA . ALA A 1 88 ? -2.244 -25.422 -2.621 1 98.81 88 ALA A CA 1
ATOM 672 C C . ALA A 1 88 ? -3.518 -25.828 -1.892 1 98.81 88 ALA A C 1
ATOM 674 O O . ALA A 1 88 ? -4.602 -25.844 -2.479 1 98.81 88 ALA A O 1
ATOM 675 N N . GLU A 1 89 ? -3.354 -26.188 -0.657 1 98.25 89 GLU A N 1
ATOM 676 C CA . GLU A 1 89 ? -4.496 -26.625 0.14 1 98.25 89 GLU A CA 1
ATOM 677 C C . GLU A 1 89 ? -5.52 -25.5 0.297 1 98.25 89 GLU A C 1
ATOM 679 O O . GLU A 1 89 ? -6.719 -25.719 0.099 1 98.25 89 GLU A O 1
ATOM 684 N N . LEU A 1 90 ? -5.07 -24.328 0.65 1 98.19 90 LEU A N 1
ATOM 685 C CA . LEU A 1 90 ? -5.965 -23.188 0.772 1 98.19 90 LEU A CA 1
ATOM 686 C C . LEU A 1 90 ? -6.645 -22.875 -0.558 1 98.19 90 LEU A C 1
ATOM 688 O O . LEU A 1 90 ? -7.848 -22.609 -0.599 1 98.19 90 LEU A O 1
ATOM 692 N N . GLY A 1 91 ? -5.844 -22.906 -1.616 1 98.56 91 GLY A N 1
ATOM 693 C CA . GLY A 1 91 ? -6.359 -22.609 -2.943 1 98.56 91 GLY A CA 1
ATOM 694 C C . GLY A 1 91 ? -7.41 -23.594 -3.41 1 98.56 91 GLY A C 1
ATOM 695 O O . GLY A 1 91 ? -8.336 -23.234 -4.133 1 98.56 91 GLY A O 1
ATOM 696 N N . SER A 1 92 ? -7.281 -24.844 -2.998 1 97.88 92 SER A N 1
ATOM 697 C CA . SER A 1 92 ? -8.203 -25.875 -3.438 1 97.88 92 SER A CA 1
ATOM 698 C C . SER A 1 92 ? -9.609 -25.641 -2.887 1 97.88 92 SER A C 1
ATOM 700 O O . SER A 1 92 ? -10.586 -26.172 -3.426 1 97.88 92 SER A O 1
ATOM 702 N N . ARG A 1 93 ? -9.695 -24.828 -1.864 1 98.06 93 ARG A N 1
ATOM 703 C CA . ARG A 1 93 ? -10.992 -24.625 -1.224 1 98.06 93 ARG A CA 1
ATOM 704 C C . ARG A 1 93 ? -11.445 -23.172 -1.334 1 98.06 93 ARG A C 1
ATOM 706 O O . ARG A 1 93 ? -12.57 -22.844 -0.955 1 98.06 93 ARG A O 1
ATOM 713 N N . ALA A 1 94 ? -10.633 -22.328 -1.84 1 98.75 94 ALA A N 1
ATOM 714 C CA . ALA A 1 94 ? -10.961 -20.922 -1.967 1 98.75 94 ALA A CA 1
ATOM 715 C C . ALA A 1 94 ? -11.891 -20.672 -3.158 1 98.75 94 ALA A C 1
ATOM 717 O O . ALA A 1 94 ? -11.781 -21.359 -4.184 1 98.75 94 ALA A O 1
ATOM 718 N N . LYS A 1 95 ? -12.766 -19.703 -3.047 1 98.75 95 LYS A N 1
ATOM 719 C CA . LYS A 1 95 ? -13.617 -19.312 -4.168 1 98.75 95 LYS A CA 1
ATOM 720 C C . LYS A 1 95 ? -12.82 -18.562 -5.223 1 98.75 95 LYS A C 1
ATOM 722 O O . LYS A 1 95 ? -13.047 -18.734 -6.422 1 98.75 95 LYS A O 1
ATOM 727 N N . TRP A 1 96 ? -11.977 -17.656 -4.844 1 98.94 96 TRP A N 1
ATOM 728 C CA . TRP A 1 96 ? -11.055 -16.922 -5.695 1 98.94 96 TRP A CA 1
ATOM 729 C C . TRP A 1 96 ? -9.609 -17.188 -5.301 1 98.94 96 TRP A C 1
ATOM 731 O O . TRP A 1 96 ? -9.281 -17.219 -4.113 1 98.94 96 TRP A O 1
ATOM 741 N N . ILE A 1 97 ? -8.766 -17.422 -6.277 1 98.94 97 ILE A N 1
ATOM 742 C CA . ILE A 1 97 ? -7.324 -17.562 -6.113 1 98.94 97 ILE A CA 1
ATOM 743 C C . ILE A 1 97 ? -6.609 -16.391 -6.766 1 98.94 97 ILE A C 1
ATOM 745 O O . ILE A 1 97 ? -6.711 -16.172 -7.977 1 98.94 97 ILE A O 1
ATOM 749 N N . THR A 1 98 ? -5.887 -15.625 -5.902 1 98.94 98 THR A N 1
ATOM 750 C CA . THR A 1 98 ? -5.441 -14.336 -6.414 1 98.94 98 THR A CA 1
ATOM 751 C C . THR A 1 98 ? -4 -14.055 -6 1 98.94 98 THR A C 1
ATOM 753 O O . THR A 1 98 ? -3.498 -14.648 -5.043 1 98.94 98 THR A O 1
ATOM 756 N N . SER A 1 99 ? -3.348 -13.211 -6.781 1 98.94 99 SER A N 1
ATOM 757 C CA . SER A 1 99 ? -1.979 -12.805 -6.484 1 98.94 99 SER A CA 1
ATOM 758 C C . SER A 1 99 ? -1.653 -11.461 -7.121 1 98.94 99 SER A C 1
ATOM 760 O O . SER A 1 99 ? -2.396 -10.977 -7.98 1 98.94 99 SER A O 1
ATOM 762 N N . VAL A 1 100 ? -0.643 -10.852 -6.648 1 98.81 100 VAL A N 1
ATOM 763 C CA . VAL A 1 100 ? -0.023 -9.68 -7.254 1 98.81 100 VAL A CA 1
ATOM 764 C C . VAL A 1 100 ? 1.482 -9.898 -7.387 1 98.81 100 VAL A C 1
ATOM 766 O O . VAL A 1 100 ? 2.074 -10.656 -6.617 1 98.81 100 VAL A O 1
ATOM 769 N N . CYS A 1 101 ? 2.105 -9.234 -8.438 1 98.69 101 CYS A N 1
ATOM 770 C CA . CYS A 1 101 ? 3.539 -9.367 -8.664 1 98.69 101 CYS A CA 1
ATOM 771 C C . CYS A 1 101 ? 3.92 -10.82 -8.891 1 98.69 101 CYS A C 1
ATOM 773 O O . CYS A 1 101 ? 3.217 -11.555 -9.594 1 98.69 101 CYS A O 1
ATOM 775 N N . ASN A 1 102 ? 5.043 -11.273 -8.453 1 98.81 102 ASN A N 1
ATOM 776 C CA . ASN A 1 102 ? 5.457 -12.641 -8.75 1 98.81 102 ASN A CA 1
ATOM 777 C C . ASN A 1 102 ? 4.898 -13.625 -7.727 1 98.81 102 ASN A C 1
ATOM 779 O O . ASN A 1 102 ? 5.336 -14.781 -7.664 1 98.81 102 ASN A O 1
ATOM 783 N N . GLY A 1 103 ? 3.842 -13.164 -6.922 1 98.88 103 GLY A N 1
ATOM 784 C CA . GLY A 1 103 ? 3.061 -14.125 -6.16 1 98.88 103 GLY A CA 1
ATOM 785 C C . GLY A 1 103 ? 2.43 -15.203 -7.027 1 98.88 103 GLY A C 1
ATOM 786 O O . GLY A 1 103 ? 2.162 -16.312 -6.555 1 98.88 103 GLY A O 1
ATOM 787 N N . SER A 1 104 ? 2.236 -14.867 -8.266 1 98.94 104 SER A N 1
ATOM 788 C CA . SER A 1 104 ? 1.665 -15.812 -9.219 1 98.94 104 SER A CA 1
ATOM 789 C C . SER A 1 104 ? 2.604 -17 -9.453 1 98.94 104 SER A C 1
ATOM 791 O O . SER A 1 104 ? 2.158 -18.094 -9.797 1 98.94 104 SER A O 1
ATOM 793 N N . LEU A 1 105 ? 3.922 -16.812 -9.273 1 98.88 105 LEU A N 1
ATOM 794 C CA . LEU A 1 105 ? 4.84 -17.938 -9.375 1 98.88 105 LEU A CA 1
ATOM 795 C C . LEU A 1 105 ? 4.602 -18.938 -8.258 1 98.88 105 LEU A C 1
ATOM 797 O O . LEU A 1 105 ? 4.703 -20.156 -8.469 1 98.88 105 LEU A O 1
ATOM 801 N N . LEU A 1 106 ? 4.293 -18.453 -7.012 1 98.94 106 LEU A N 1
ATOM 802 C CA . LEU A 1 106 ? 3.949 -19.359 -5.914 1 98.94 106 LEU A CA 1
ATOM 803 C C . LEU A 1 106 ? 2.662 -20.109 -6.215 1 98.94 106 LEU A C 1
ATOM 805 O O . LEU A 1 106 ? 2.586 -21.328 -6 1 98.94 106 LEU A O 1
ATOM 809 N N . LEU A 1 107 ? 1.662 -19.391 -6.738 1 98.94 107 LEU A N 1
ATOM 810 C CA . LEU A 1 107 ? 0.423 -20.047 -7.125 1 98.94 107 LEU A CA 1
ATOM 811 C C . LEU A 1 107 ? 0.686 -21.109 -8.188 1 98.94 107 LEU A C 1
ATOM 813 O O . LEU A 1 107 ? 0.15 -22.219 -8.102 1 98.94 107 LEU A O 1
ATOM 817 N N . GLY A 1 108 ? 1.455 -20.703 -9.219 1 98.94 108 GLY A N 1
ATOM 818 C CA . GLY A 1 108 ? 1.803 -21.656 -10.258 1 98.94 108 GLY A CA 1
ATOM 819 C C . GLY A 1 108 ? 2.488 -22.906 -9.727 1 98.94 108 GLY A C 1
ATOM 820 O O . GLY A 1 108 ? 2.076 -24.016 -10.031 1 98.94 108 GLY A O 1
ATOM 821 N N . ALA A 1 109 ? 3.523 -22.719 -8.883 1 98.88 109 ALA A N 1
ATOM 822 C CA . ALA A 1 109 ? 4.289 -23.828 -8.312 1 98.88 109 ALA A CA 1
ATOM 823 C C . ALA A 1 109 ? 3.412 -24.688 -7.414 1 98.88 109 ALA A C 1
ATOM 825 O O . ALA A 1 109 ? 3.686 -25.875 -7.227 1 98.88 109 ALA A O 1
ATOM 826 N N . ALA A 1 110 ? 2.381 -24.109 -6.883 1 98.88 110 ALA A N 1
ATOM 827 C CA . ALA A 1 110 ? 1.437 -24.828 -6.031 1 98.88 110 ALA A CA 1
ATOM 828 C C . ALA A 1 110 ? 0.415 -25.594 -6.867 1 98.88 110 ALA A C 1
ATOM 830 O O . ALA A 1 110 ? -0.457 -26.266 -6.324 1 98.88 110 ALA A O 1
ATOM 831 N N . GLY A 1 111 ? 0.463 -25.438 -8.227 1 98.81 111 GLY A N 1
ATOM 832 C CA . GLY A 1 111 ? -0.42 -26.172 -9.117 1 98.81 111 GLY A CA 1
ATOM 833 C C . GLY A 1 111 ? -1.766 -25.484 -9.312 1 98.81 111 GLY A C 1
ATOM 834 O O . GLY A 1 111 ? -2.73 -26.125 -9.734 1 98.81 111 GLY A O 1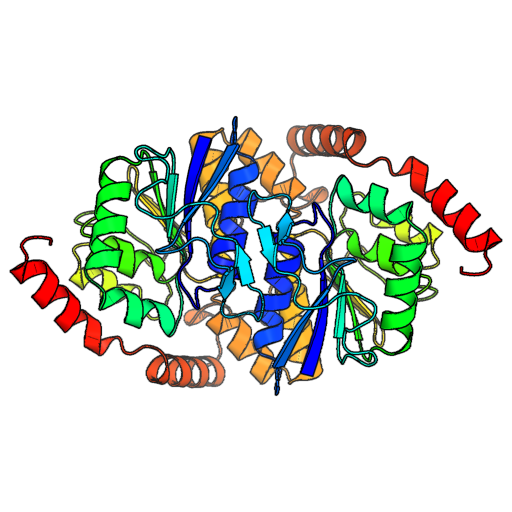
ATOM 835 N N . LEU A 1 112 ? -1.82 -24.234 -9.062 1 98.88 112 LEU A N 1
ATOM 836 C CA . LEU A 1 112 ? -3.123 -23.578 -8.984 1 98.88 112 LEU A CA 1
ATOM 837 C C . LEU A 1 112 ? -3.395 -22.75 -10.234 1 98.88 112 LEU A C 1
ATOM 839 O O . LEU A 1 112 ? -4.473 -22.172 -10.375 1 98.88 112 LEU A O 1
ATOM 843 N N . LEU A 1 113 ? -2.436 -22.75 -11.266 1 98.81 113 LEU A N 1
ATOM 844 C CA . LEU A 1 113 ? -2.623 -21.859 -12.406 1 98.81 113 LEU A CA 1
ATOM 845 C C . LEU A 1 113 ? -2.582 -22.641 -13.719 1 98.81 113 LEU A C 1
ATOM 847 O O . LEU A 1 113 ? -2.498 -22.062 -14.797 1 98.81 113 LEU A O 1
ATOM 851 N N . GLN A 1 114 ? -2.566 -24.016 -13.656 1 98.56 114 GLN A N 1
ATOM 852 C CA . GLN A 1 114 ? -2.514 -24.828 -14.867 1 98.56 114 GLN A CA 1
ATOM 853 C C . GLN A 1 114 ? -3.691 -24.531 -15.789 1 98.56 114 GLN A C 1
ATOM 855 O O . GLN A 1 114 ? -4.848 -24.672 -15.398 1 98.56 114 GLN A O 1
ATOM 860 N N . GLY A 1 115 ? -3.363 -24.078 -16.984 1 98.75 115 GLY A N 1
ATOM 861 C CA . GLY A 1 115 ? -4.379 -23.828 -18 1 98.75 115 GLY A CA 1
ATOM 862 C C . GLY A 1 115 ? -5.051 -22.469 -17.844 1 98.75 115 GLY A C 1
ATOM 863 O O . GLY A 1 115 ? -5.98 -22.141 -18.594 1 98.75 115 GLY A O 1
ATOM 864 N N . TYR A 1 116 ? -4.625 -21.656 -16.922 1 98.88 116 TYR A N 1
ATOM 865 C CA . TYR A 1 116 ? -5.207 -20.344 -16.688 1 98.88 116 TYR A CA 1
ATOM 866 C C . TYR A 1 116 ? -4.297 -19.25 -17.234 1 98.88 116 TYR A C 1
ATOM 868 O O . TYR A 1 116 ? -3.072 -19.359 -17.172 1 98.88 116 TYR A O 1
ATOM 876 N N . LYS A 1 117 ? -4.871 -18.172 -17.75 1 98.94 117 LYS A N 1
ATOM 877 C CA . LYS A 1 117 ? -4.129 -16.938 -17.969 1 98.94 117 LYS A CA 1
ATOM 878 C C . LYS A 1 117 ? -3.723 -16.312 -16.641 1 98.94 117 LYS A C 1
ATOM 880 O O . LYS A 1 117 ? -4.496 -16.312 -15.68 1 98.94 117 LYS A O 1
ATOM 885 N N . ALA A 1 118 ? -2.518 -15.828 -16.594 1 98.88 118 ALA A N 1
ATOM 886 C CA . ALA A 1 118 ? -2.053 -15.203 -15.367 1 98.88 118 ALA A CA 1
ATOM 887 C C . ALA A 1 118 ? -1.055 -14.086 -15.656 1 98.88 118 ALA A C 1
ATOM 889 O O . ALA A 1 118 ? -0.221 -14.211 -16.562 1 98.88 118 ALA A O 1
ATOM 890 N N . ALA A 1 119 ? -1.202 -13.023 -14.977 1 98.81 119 ALA A N 1
ATOM 891 C CA . ALA A 1 119 ? -0.219 -11.945 -14.984 1 98.81 119 ALA A CA 1
ATOM 892 C C . ALA A 1 119 ? 0.809 -12.133 -13.867 1 98.81 119 ALA A C 1
ATOM 894 O O . ALA A 1 119 ? 0.613 -12.945 -12.969 1 98.81 119 ALA A O 1
ATOM 895 N N . SER A 1 120 ? 1.899 -11.445 -13.969 1 98.69 120 SER A N 1
ATOM 896 C CA . SER A 1 120 ? 2.996 -11.43 -13.008 1 98.69 120 SER A CA 1
ATOM 897 C C . SER A 1 120 ? 3.844 -10.172 -13.156 1 98.69 120 SER A C 1
ATOM 899 O O . SER A 1 120 ? 3.486 -9.266 -13.914 1 98.69 120 SER A O 1
ATOM 901 N N . TYR A 1 121 ? 4.91 -10.07 -12.297 1 98.62 121 TYR A N 1
ATOM 902 C CA . TYR A 1 121 ? 5.918 -9.031 -12.477 1 98.62 121 TYR A CA 1
ATOM 903 C C . TYR A 1 121 ? 6.566 -9.125 -13.852 1 98.62 121 TYR A C 1
ATOM 905 O O . TYR A 1 121 ? 6.781 -10.227 -14.367 1 98.62 121 TYR A O 1
ATOM 913 N N . TRP A 1 122 ? 6.832 -7.977 -14.43 1 98.38 122 TRP A N 1
ATOM 914 C CA . TRP A 1 122 ? 7.242 -7.953 -15.836 1 98.38 122 TRP A CA 1
ATOM 915 C C . TRP A 1 122 ? 8.484 -8.805 -16.047 1 98.38 122 TRP A C 1
ATOM 917 O O . TRP A 1 122 ? 8.641 -9.43 -17.109 1 98.38 122 TRP A O 1
ATOM 927 N N . TYR A 1 123 ? 9.352 -8.906 -15.07 1 98.19 123 TYR A N 1
ATOM 928 C CA . TYR A 1 123 ? 10.625 -9.602 -15.227 1 98.19 123 TYR A CA 1
ATOM 929 C C . TYR A 1 123 ? 10.438 -11.109 -15.164 1 98.19 123 TYR A C 1
ATOM 931 O O . TYR A 1 123 ? 11.258 -11.867 -15.672 1 98.19 123 TYR A O 1
ATOM 939 N N . THR A 1 124 ? 9.328 -11.562 -14.555 1 98 124 THR A N 1
ATOM 940 C CA . THR A 1 124 ? 9.188 -13 -14.312 1 98 124 THR A CA 1
ATOM 941 C C . THR A 1 124 ? 7.949 -13.547 -15.016 1 98 124 THR A C 1
ATOM 943 O O . THR A 1 124 ? 7.691 -14.75 -14.984 1 98 124 THR A O 1
ATOM 946 N N . CYS A 1 125 ? 7.227 -12.75 -15.711 1 98.56 125 CYS A N 1
ATOM 947 C CA . CYS A 1 125 ? 5.91 -13.094 -16.234 1 98.56 125 CYS A CA 1
ATOM 948 C C . CYS A 1 125 ? 5.988 -14.305 -17.156 1 98.56 125 CYS A C 1
ATOM 950 O O . CYS A 1 125 ? 5.223 -15.258 -17 1 98.56 125 CYS A O 1
ATOM 952 N N . GLU A 1 126 ? 6.973 -14.344 -18.031 1 98.38 126 GLU A N 1
ATOM 953 C CA . GLU A 1 126 ? 7.07 -15.398 -19.031 1 98.38 126 GLU A CA 1
ATOM 954 C C . GLU A 1 126 ? 7.34 -16.75 -18.375 1 98.38 126 GLU A C 1
ATOM 956 O O . GLU A 1 126 ? 6.98 -17.797 -18.922 1 98.38 126 GLU A O 1
ATOM 961 N N . HIS A 1 127 ? 7.859 -16.781 -17.188 1 98.62 127 HIS A N 1
ATOM 962 C CA . HIS A 1 127 ? 8.25 -18.016 -16.516 1 98.62 127 HIS A CA 1
ATOM 963 C C . HIS A 1 127 ? 7.039 -18.75 -15.945 1 98.62 127 HIS A C 1
ATOM 965 O O . HIS A 1 127 ? 7.137 -19.906 -15.547 1 98.62 127 HIS A O 1
ATOM 971 N N . LEU A 1 128 ? 5.895 -18.094 -15.945 1 98.81 128 LEU A N 1
ATOM 972 C CA . LEU A 1 128 ? 4.664 -18.734 -15.508 1 98.81 128 LEU A CA 1
ATOM 973 C C . LEU A 1 128 ? 4.359 -19.969 -16.359 1 98.81 128 LEU A C 1
ATOM 975 O O . LEU A 1 128 ? 3.703 -20.906 -15.906 1 98.81 128 LEU A O 1
ATOM 979 N N . GLY A 1 129 ? 4.828 -19.906 -17.594 1 98.81 129 GLY A N 1
ATOM 980 C CA . GLY A 1 129 ? 4.625 -21.047 -18.484 1 98.81 129 GLY A CA 1
ATOM 981 C C . GLY A 1 129 ? 5.219 -22.328 -17.953 1 98.81 129 GLY A C 1
ATOM 982 O O . GLY A 1 129 ? 4.715 -23.422 -18.234 1 98.81 129 GLY A O 1
ATOM 983 N N . LEU A 1 130 ? 6.281 -22.297 -17.141 1 98.75 130 LEU A N 1
ATOM 984 C CA . LEU A 1 130 ? 6.926 -23.453 -16.562 1 98.75 130 LEU A CA 1
ATOM 985 C C . LEU A 1 130 ? 5.957 -24.219 -15.664 1 98.75 130 LEU A C 1
ATOM 987 O O . LEU A 1 130 ? 6.117 -25.422 -15.453 1 98.75 130 LEU A O 1
ATOM 991 N N . PHE A 1 131 ? 4.957 -23.516 -15.195 1 98.75 131 PHE A N 1
ATOM 992 C CA . PHE A 1 131 ? 4.035 -24.125 -14.242 1 98.75 131 PHE A CA 1
ATOM 993 C C . PHE A 1 131 ? 2.658 -24.312 -14.867 1 98.75 131 PHE A C 1
ATOM 995 O O . PHE A 1 131 ? 1.662 -24.469 -14.156 1 98.75 131 PHE A O 1
ATOM 1002 N N . GLY A 1 132 ? 2.58 -24.188 -16.219 1 98.56 132 GLY A N 1
ATOM 1003 C CA . GLY A 1 132 ? 1.378 -24.547 -16.953 1 98.56 132 GLY A CA 1
ATOM 1004 C C . GLY A 1 132 ? 0.42 -23.391 -17.141 1 98.56 132 GLY A C 1
ATOM 1005 O O . GLY A 1 132 ? -0.675 -23.562 -17.672 1 98.56 132 GLY A O 1
ATOM 1006 N N . ALA A 1 133 ? 0.76 -22.25 -16.688 1 98.88 133 ALA A N 1
ATOM 1007 C CA . ALA A 1 133 ? -0.072 -21.078 -16.891 1 98.88 133 ALA A CA 1
ATOM 1008 C C . ALA A 1 133 ? 0.144 -20.484 -18.281 1 98.88 133 ALA A C 1
ATOM 1010 O O . ALA A 1 133 ? 1.081 -20.859 -18.984 1 98.88 133 ALA A O 1
ATOM 1011 N N . ILE A 1 134 ? -0.772 -19.625 -18.719 1 98.94 134 ILE A N 1
ATOM 1012 C CA . ILE A 1 134 ? -0.625 -18.812 -19.938 1 98.94 134 ILE A CA 1
ATOM 1013 C C . ILE A 1 134 ? -0.218 -17.391 -19.562 1 98.94 134 ILE A C 1
ATOM 1015 O O . ILE A 1 134 ? -1.064 -16.578 -19.188 1 98.94 134 ILE A O 1
ATOM 1019 N N . PRO A 1 135 ? 1.073 -17.172 -19.672 1 98.88 135 PRO A N 1
ATOM 1020 C CA . PRO A 1 135 ? 1.535 -15.828 -19.281 1 98.88 135 PRO A CA 1
ATOM 1021 C C . PRO A 1 135 ? 0.859 -14.719 -20.078 1 98.88 135 PRO A C 1
ATOM 1023 O O . PRO A 1 135 ? 0.732 -14.812 -21.297 1 98.88 135 PRO A O 1
ATOM 1026 N N . THR A 1 136 ? 0.413 -13.695 -19.422 1 98.62 136 THR A N 1
ATOM 1027 C CA . THR A 1 136 ? -0.258 -12.555 -20.031 1 98.62 136 THR A CA 1
ATOM 1028 C C . THR A 1 136 ? 0.356 -11.242 -19.547 1 98.62 136 THR A C 1
ATOM 1030 O O . THR A 1 136 ? 0.417 -10.984 -18.344 1 98.62 136 THR A O 1
ATOM 1033 N N . ASP A 1 137 ? 0.839 -10.438 -20.516 1 96.81 137 ASP A N 1
ATOM 1034 C CA . ASP A 1 137 ? 1.402 -9.133 -20.172 1 96.81 137 ASP A CA 1
ATOM 1035 C C . ASP A 1 137 ? 0.301 -8.086 -19.984 1 96.81 137 ASP A C 1
ATOM 1037 O O . ASP A 1 137 ? 0.002 -7.316 -20.906 1 96.81 137 ASP A O 1
ATOM 1041 N N . ALA A 1 138 ? -0.422 -8.172 -18.906 1 97.25 138 ALA A N 1
ATOM 1042 C CA . ALA A 1 138 ? -1.51 -7.27 -18.547 1 97.25 138 ALA A CA 1
ATOM 1043 C C . ALA A 1 138 ? -1.323 -6.715 -17.141 1 97.25 138 ALA A C 1
ATOM 1045 O O . ALA A 1 138 ? -0.591 -7.289 -16.328 1 97.25 138 ALA A O 1
ATOM 1046 N N . ARG A 1 139 ? -1.873 -5.566 -16.984 1 97.88 139 ARG A N 1
ATOM 1047 C CA . ARG A 1 139 ? -1.867 -4.996 -15.633 1 97.88 139 ARG A CA 1
ATOM 1048 C C . ARG A 1 139 ? -2.494 -5.953 -14.633 1 97.88 139 ARG A C 1
ATOM 1050 O O . ARG A 1 139 ? -2.043 -6.043 -13.484 1 97.88 139 ARG A O 1
ATOM 1057 N N . TYR A 1 140 ? -3.541 -6.551 -14.977 1 98.56 140 TYR A N 1
ATOM 1058 C CA . TYR A 1 140 ? -4.176 -7.66 -14.273 1 98.56 140 TYR A CA 1
ATOM 1059 C C . TYR A 1 140 ? -4.984 -8.523 -15.234 1 98.56 140 TYR A C 1
ATOM 1061 O O . TYR A 1 140 ? -5.344 -8.078 -16.328 1 98.56 140 TYR A O 1
ATOM 1069 N N . VAL A 1 141 ? -5.195 -9.82 -14.773 1 98.38 141 VAL A N 1
ATOM 1070 C CA . VAL A 1 141 ? -5.984 -10.773 -15.547 1 98.38 141 VAL A CA 1
ATOM 1071 C C . VAL A 1 141 ? -6.977 -11.492 -14.641 1 98.38 141 VAL A C 1
ATOM 1073 O O . VAL A 1 141 ? -6.633 -11.891 -13.523 1 98.38 141 VAL A O 1
ATOM 1076 N N . ILE A 1 142 ? -8.227 -11.531 -15.07 1 98.56 142 ILE A N 1
ATOM 1077 C CA . ILE A 1 142 ? -9.234 -12.383 -14.445 1 98.56 142 ILE A CA 1
ATOM 1078 C C . ILE A 1 142 ? -9.633 -13.5 -15.398 1 98.56 142 ILE A C 1
ATOM 1080 O O . ILE A 1 142 ? -10.188 -13.242 -16.469 1 98.56 142 ILE A O 1
ATOM 1084 N N . ASP A 1 143 ? -9.289 -14.672 -15.055 1 98.81 143 ASP A N 1
ATOM 1085 C CA . ASP A 1 143 ? -9.617 -15.867 -15.828 1 98.81 143 ASP A CA 1
ATOM 1086 C C . ASP A 1 143 ? -10.336 -16.906 -14.961 1 98.81 143 ASP A C 1
ATOM 1088 O O . ASP A 1 143 ? -9.703 -17.609 -14.172 1 98.81 143 ASP A O 1
ATOM 1092 N N . ARG A 1 144 ? -11.688 -17.016 -15.18 1 98.5 144 ARG A N 1
ATOM 1093 C CA . ARG A 1 144 ? -12.531 -17.797 -14.273 1 98.5 144 ARG A CA 1
ATOM 1094 C C . ARG A 1 144 ? -12.328 -17.344 -12.828 1 98.5 144 ARG A C 1
ATOM 1096 O O . ARG A 1 144 ? -12.516 -16.172 -12.5 1 98.5 144 ARG A O 1
ATOM 1103 N N . ASN A 1 145 ? -11.938 -18.188 -11.938 1 98.75 145 ASN A N 1
ATOM 1104 C CA . ASN A 1 145 ? -11.836 -17.766 -10.539 1 98.75 145 ASN A CA 1
ATOM 1105 C C . ASN A 1 145 ? -10.391 -17.5 -10.141 1 98.75 145 ASN A C 1
ATOM 1107 O O . ASN A 1 145 ? -10.062 -17.469 -8.953 1 98.75 145 ASN A O 1
ATOM 1111 N N . ARG A 1 146 ? -9.508 -17.281 -11.148 1 98.88 146 ARG A N 1
ATOM 1112 C CA . ARG A 1 146 ? -8.148 -16.797 -10.922 1 98.88 146 ARG A CA 1
ATOM 1113 C C . ARG A 1 146 ? -8.023 -15.328 -11.305 1 98.88 146 ARG A C 1
ATOM 1115 O O . ARG A 1 146 ? -8.453 -14.922 -12.391 1 98.88 146 ARG A O 1
ATOM 1122 N N . ALA A 1 147 ? -7.586 -14.547 -10.414 1 98.88 147 ALA A N 1
ATOM 1123 C CA . ALA A 1 147 ? -7.293 -13.141 -10.672 1 98.88 147 ALA A CA 1
ATOM 1124 C C . ALA A 1 147 ? -5.875 -12.781 -10.234 1 98.88 147 ALA A C 1
ATOM 1126 O O . ALA A 1 147 ? -5.523 -12.93 -9.062 1 98.88 147 ALA A O 1
ATOM 1127 N N . THR A 1 148 ? -5.051 -12.383 -11.18 1 98.88 148 THR A N 1
ATOM 1128 C CA . THR A 1 148 ? -3.643 -12.109 -10.898 1 98.88 148 THR A CA 1
ATOM 1129 C C . THR A 1 148 ? -3.25 -10.727 -11.406 1 98.88 148 THR A C 1
ATOM 1131 O O . THR A 1 148 ? -3.635 -10.336 -12.508 1 98.88 148 THR A O 1
ATOM 1134 N N . GLY A 1 149 ? -2.641 -9.969 -10.578 1 98.62 149 GLY A N 1
ATOM 1135 C CA . GLY A 1 149 ? -2.115 -8.664 -10.953 1 98.62 149 GLY A CA 1
ATOM 1136 C C . GLY A 1 149 ? -0.648 -8.703 -11.336 1 98.62 149 GLY A C 1
ATOM 1137 O O . GLY A 1 149 ? 0.104 -9.555 -10.859 1 98.62 149 GLY A O 1
ATOM 1138 N N . GLY A 1 150 ? -0.241 -7.75 -12.211 1 97.81 150 GLY A N 1
ATOM 1139 C CA . GLY A 1 150 ? 1.162 -7.543 -12.539 1 97.81 150 GLY A CA 1
ATOM 1140 C C . GLY A 1 150 ? 1.973 -7.008 -11.375 1 97.81 150 GLY A C 1
ATOM 1141 O O . GLY A 1 150 ? 1.715 -7.352 -10.219 1 97.81 150 GLY A O 1
ATOM 1142 N N . GLY A 1 151 ? 3.002 -6.258 -11.688 1 95.88 151 GLY A N 1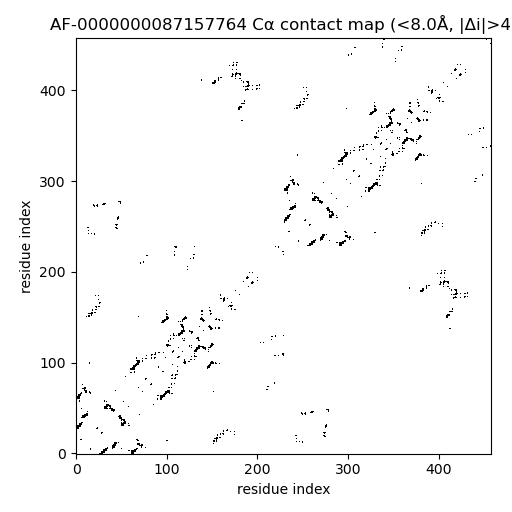
ATOM 1143 C CA . GLY A 1 151 ? 3.98 -5.84 -10.695 1 95.88 151 GLY A CA 1
ATOM 1144 C C . GLY A 1 151 ? 3.404 -4.914 -9.641 1 95.88 151 GLY A C 1
ATOM 1145 O O . GLY A 1 151 ? 2.629 -4.008 -9.961 1 95.88 151 GLY A O 1
ATOM 1146 N N . MET A 1 152 ? 3.863 -5.004 -8.43 1 91.69 152 MET A N 1
ATOM 1147 C CA . MET A 1 152 ? 3.729 -4.363 -7.121 1 91.69 152 MET A CA 1
ATOM 1148 C C . MET A 1 152 ? 2.543 -3.404 -7.102 1 91.69 152 MET A C 1
ATOM 1150 O O . MET A 1 152 ? 1.562 -3.635 -6.391 1 91.69 152 MET A O 1
ATOM 1154 N N . THR A 1 153 ? 2.547 -2.426 -8.031 1 95.38 153 THR A N 1
ATOM 1155 C CA . THR A 1 153 ? 1.575 -1.34 -7.953 1 95.38 153 THR A CA 1
ATOM 1156 C C . THR A 1 153 ? 0.274 -1.729 -8.648 1 95.38 153 THR A C 1
ATOM 1158 O O . THR A 1 153 ? -0.719 -1.003 -8.57 1 95.38 153 THR A O 1
ATOM 1161 N N . ALA A 1 154 ? 0.243 -2.877 -9.305 1 98.19 154 ALA A N 1
ATOM 1162 C CA . ALA A 1 154 ? -0.981 -3.361 -9.938 1 98.19 154 ALA A CA 1
ATOM 1163 C C . ALA A 1 154 ? -2.031 -3.729 -8.891 1 98.19 154 ALA A C 1
ATOM 1165 O O . ALA A 1 154 ? -3.207 -3.906 -9.227 1 98.19 154 ALA A O 1
ATOM 1166 N N . GLY A 1 155 ? -1.611 -3.836 -7.66 1 98.12 155 GLY A N 1
ATOM 1167 C CA . GLY A 1 155 ? -2.486 -4.285 -6.59 1 98.12 155 GLY A CA 1
ATOM 1168 C C . GLY A 1 155 ? -3.738 -3.441 -6.449 1 98.12 155 GLY A C 1
ATOM 1169 O O . GLY A 1 155 ? -4.809 -3.957 -6.113 1 98.12 155 GLY A O 1
ATOM 1170 N N . ILE A 1 156 ? -3.625 -2.188 -6.664 1 98.25 156 ILE A N 1
ATOM 1171 C CA . ILE A 1 156 ? -4.789 -1.319 -6.535 1 98.25 156 ILE A CA 1
ATOM 1172 C C . ILE A 1 156 ? -5.699 -1.489 -7.746 1 98.25 156 ILE A C 1
ATOM 1174 O O . ILE A 1 156 ? -6.918 -1.612 -7.602 1 98.25 156 ILE A O 1
ATOM 1178 N N . ASP A 1 157 ? -5.117 -1.52 -9.008 1 98.69 157 ASP A N 1
ATOM 1179 C CA . ASP A 1 157 ? -5.898 -1.788 -10.211 1 98.69 157 ASP A CA 1
ATOM 1180 C C . ASP A 1 157 ? -6.656 -3.107 -10.094 1 98.69 157 ASP A C 1
ATOM 1182 O O . ASP A 1 157 ? -7.875 -3.146 -10.273 1 98.69 157 ASP A O 1
ATOM 1186 N N . PHE A 1 158 ? -5.891 -4.074 -9.75 1 98 158 PHE A N 1
ATOM 1187 C CA . PHE A 1 158 ? -6.379 -5.438 -9.562 1 98 158 PHE A CA 1
ATOM 1188 C C . PHE A 1 158 ? -7.461 -5.484 -8.492 1 98 158 PHE A C 1
ATOM 1190 O O . PHE A 1 158 ? -8.531 -6.055 -8.711 1 98 158 PHE A O 1
ATOM 1197 N N . GLY A 1 159 ? -7.188 -4.98 -7.359 1 98.75 159 GLY A N 1
ATOM 1198 C CA . GLY A 1 159 ? -8.125 -4.988 -6.246 1 98.75 159 GLY A CA 1
ATOM 1199 C C . GLY A 1 159 ? -9.43 -4.289 -6.562 1 98.75 159 GLY A C 1
ATOM 1200 O O . GLY A 1 159 ? -10.508 -4.816 -6.27 1 98.75 159 GLY A O 1
ATOM 1201 N N . LEU A 1 160 ? -9.359 -3.15 -7.18 1 98.81 160 LEU A N 1
ATOM 1202 C CA . LEU A 1 160 ? -10.562 -2.41 -7.559 1 98.81 160 LEU A CA 1
ATOM 1203 C C . LEU A 1 160 ? -11.367 -3.172 -8.609 1 98.81 160 LEU A C 1
ATOM 1205 O O . LEU A 1 160 ? -12.594 -3.209 -8.547 1 98.81 160 LEU A O 1
ATOM 1209 N N . ALA A 1 161 ? -10.664 -3.768 -9.547 1 98.81 161 ALA A N 1
ATOM 1210 C CA . ALA A 1 161 ? -11.352 -4.59 -10.547 1 98.81 161 ALA A CA 1
ATOM 1211 C C . ALA A 1 161 ? -12.102 -5.738 -9.891 1 98.81 161 ALA A C 1
ATOM 1213 O O . ALA A 1 161 ? -13.242 -6.035 -10.258 1 98.81 161 ALA A O 1
ATOM 1214 N N . MET A 1 162 ? -11.469 -6.371 -8.906 1 98.81 162 MET A N 1
ATOM 1215 C CA . MET A 1 162 ? -12.102 -7.465 -8.18 1 98.81 162 MET A CA 1
ATOM 1216 C C . MET A 1 162 ? -13.336 -6.977 -7.43 1 98.81 162 MET A C 1
ATOM 1218 O O . MET A 1 162 ? -14.367 -7.656 -7.402 1 98.81 162 MET A O 1
ATOM 1222 N N . VAL A 1 163 ? -13.25 -5.824 -6.801 1 98.88 163 VAL A N 1
ATOM 1223 C CA . VAL A 1 163 ? -14.398 -5.25 -6.098 1 98.88 163 VAL A CA 1
ATOM 1224 C C . VAL A 1 163 ? -15.562 -5.062 -7.07 1 98.88 163 VAL A C 1
ATOM 1226 O O . VAL A 1 163 ? -16.703 -5.43 -6.77 1 98.88 163 VAL A O 1
ATOM 1229 N N . GLY A 1 164 ? -15.258 -4.473 -8.266 1 98.75 164 GLY A N 1
ATOM 1230 C CA . GLY A 1 164 ? -16.297 -4.332 -9.281 1 98.75 164 GLY A CA 1
ATOM 1231 C C . GLY A 1 164 ? -16.875 -5.66 -9.727 1 98.75 164 GLY A C 1
ATOM 1232 O O . GLY A 1 164 ? -18.094 -5.781 -9.906 1 98.75 164 GLY A O 1
ATOM 1233 N N . GLN A 1 165 ? -16.016 -6.668 -9.883 1 98.25 165 GLN A N 1
ATOM 1234 C CA . GLN A 1 165 ? -16.406 -7.992 -10.344 1 98.25 165 GLN A CA 1
ATOM 1235 C C . GLN A 1 165 ? -17.312 -8.688 -9.328 1 98.25 165 GLN A C 1
ATOM 1237 O O . GLN A 1 165 ? -18.281 -9.352 -9.703 1 98.25 165 GLN A O 1
ATOM 1242 N N . ILE A 1 166 ? -17.047 -8.523 -8.047 1 98.5 166 ILE A N 1
ATOM 1243 C CA . ILE A 1 166 ? -17.688 -9.305 -7 1 98.5 166 ILE A CA 1
ATOM 1244 C C . ILE A 1 166 ? -18.891 -8.539 -6.453 1 98.5 166 ILE A C 1
ATOM 1246 O O . ILE A 1 166 ? -19.969 -9.117 -6.25 1 98.5 166 ILE A O 1
ATOM 1250 N N . ALA A 1 167 ? -18.734 -7.215 -6.27 1 98.44 167 ALA A N 1
ATOM 1251 C CA . ALA A 1 167 ? -19.766 -6.441 -5.57 1 98.44 167 ALA A CA 1
ATOM 1252 C C . ALA A 1 167 ? -20.531 -5.543 -6.539 1 98.44 167 ALA A C 1
ATOM 1254 O O . ALA A 1 167 ? -21.516 -4.898 -6.16 1 98.44 167 ALA A O 1
ATOM 1255 N N . GLY A 1 168 ? -20.062 -5.449 -7.797 1 98.5 168 GLY A N 1
ATOM 1256 C CA . GLY A 1 168 ? -20.719 -4.629 -8.797 1 98.5 168 GLY A CA 1
ATOM 1257 C C . GLY A 1 168 ? -19.938 -3.375 -9.148 1 98.5 168 GLY A C 1
ATOM 1258 O O . GLY A 1 168 ? -19.203 -2.842 -8.312 1 98.5 168 GLY A O 1
ATOM 1259 N N . GLU A 1 169 ? -20.188 -2.936 -10.375 1 98.31 169 GLU A N 1
ATOM 1260 C CA . GLU A 1 169 ? -19.453 -1.797 -10.914 1 98.31 169 GLU A CA 1
ATOM 1261 C C . GLU A 1 169 ? -19.672 -0.548 -10.062 1 98.31 169 GLU A C 1
ATOM 1263 O O . GLU A 1 169 ? -18.734 0.23 -9.844 1 98.31 169 GLU A O 1
ATOM 1268 N N . ALA A 1 170 ? -20.859 -0.329 -9.586 1 98.38 170 ALA A N 1
ATOM 1269 C CA . ALA A 1 170 ? -21.156 0.85 -8.781 1 98.38 170 ALA A CA 1
ATOM 1270 C C . ALA A 1 170 ? -20.297 0.896 -7.527 1 98.38 170 ALA A C 1
ATOM 1272 O O . ALA A 1 170 ? -19.766 1.953 -7.164 1 98.38 170 ALA A O 1
ATOM 1273 N N . VAL A 1 171 ? -20.109 -0.266 -6.891 1 98.5 171 VAL A N 1
ATOM 1274 C CA . VAL A 1 171 ? -19.266 -0.345 -5.699 1 98.5 171 VAL A CA 1
ATOM 1275 C C . VAL A 1 171 ? -17.812 -0.076 -6.07 1 98.5 171 VAL A C 1
ATOM 1277 O O . VAL A 1 171 ? -17.094 0.608 -5.34 1 98.5 171 VAL A O 1
ATOM 1280 N N . GLY A 1 172 ? -17.406 -0.602 -7.211 1 98.75 172 GLY A N 1
ATOM 1281 C CA . GLY A 1 172 ? -16.062 -0.341 -7.699 1 98.75 172 GLY A CA 1
ATOM 1282 C C . GLY A 1 172 ? -15.789 1.132 -7.938 1 98.75 172 GLY A C 1
ATOM 1283 O O . GLY A 1 172 ? -14.727 1.64 -7.57 1 98.75 172 GLY A O 1
ATOM 1284 N N . ARG A 1 173 ? -16.719 1.819 -8.539 1 98.88 173 ARG A N 1
ATOM 1285 C CA . ARG A 1 173 ? -16.578 3.242 -8.836 1 98.88 173 ARG A CA 1
ATOM 1286 C C . ARG A 1 173 ? -16.5 4.062 -7.555 1 98.88 173 ARG A C 1
ATOM 1288 O O . ARG A 1 173 ? -15.688 4.984 -7.445 1 98.88 173 ARG A O 1
ATOM 1295 N N . VAL A 1 174 ? -17.297 3.734 -6.59 1 98.75 174 VAL A N 1
ATOM 1296 C CA . VAL A 1 174 ? -17.281 4.414 -5.297 1 98.75 174 VAL A CA 1
ATOM 1297 C C . VAL A 1 174 ? -15.945 4.18 -4.605 1 98.75 174 VAL A C 1
ATOM 1299 O O . VAL A 1 174 ? -15.352 5.105 -4.047 1 98.75 174 VAL A O 1
ATOM 1302 N N . ALA A 1 175 ? -15.477 2.957 -4.656 1 98.75 175 ALA A N 1
ATOM 1303 C CA . ALA A 1 175 ? -14.188 2.629 -4.059 1 98.75 175 ALA A CA 1
ATOM 1304 C C . ALA A 1 175 ? -13.062 3.434 -4.707 1 98.75 175 ALA A C 1
ATOM 1306 O O . ALA A 1 175 ? -12.219 4.004 -4.016 1 98.75 175 ALA A O 1
ATOM 1307 N N . GLU A 1 176 ? -13.094 3.475 -6.02 1 98.88 176 GLU A N 1
ATOM 1308 C CA . GLU A 1 176 ? -12.055 4.18 -6.762 1 98.88 176 GLU A CA 1
ATOM 1309 C C . GLU A 1 176 ? -12.031 5.664 -6.41 1 98.88 176 GLU A C 1
ATOM 1311 O O . GLU A 1 176 ? -10.969 6.25 -6.215 1 98.88 176 GLU A O 1
ATOM 1316 N N . LEU A 1 177 ? -13.141 6.301 -6.293 1 98.88 177 LEU A N 1
ATOM 1317 C CA . LEU A 1 177 ? -13.227 7.703 -5.902 1 98.88 177 LEU A CA 1
ATOM 1318 C C . LEU A 1 177 ? -12.812 7.883 -4.445 1 98.88 177 LEU A C 1
ATOM 1320 O O . LEU A 1 177 ? -12.062 8.805 -4.117 1 98.88 177 LEU A O 1
ATOM 1324 N N . SER A 1 178 ? -13.273 6.973 -3.547 1 98.62 178 SER A N 1
ATOM 1325 C CA . SER A 1 178 ? -12.922 7.035 -2.131 1 98.62 178 SER A CA 1
ATOM 1326 C C . SER A 1 178 ? -11.414 6.938 -1.928 1 98.62 178 SER A C 1
ATOM 1328 O O . SER A 1 178 ? -10.867 7.551 -1.011 1 98.62 178 SER A O 1
ATOM 1330 N N . PHE A 1 179 ? -10.781 6.172 -2.805 1 98.62 179 PHE A N 1
ATOM 1331 C CA . PHE A 1 179 ? -9.344 5.977 -2.709 1 98.62 179 PHE A CA 1
ATOM 1332 C C . PHE A 1 179 ? -8.594 7.141 -3.346 1 98.62 179 PHE A C 1
ATOM 1334 O O . PHE A 1 179 ? -7.375 7.254 -3.207 1 98.62 179 PHE A O 1
ATOM 1341 N N . GLU A 1 180 ? -9.383 8.078 -3.986 1 98.56 180 GLU A N 1
ATOM 1342 C CA . GLU A 1 180 ? -8.773 9.086 -4.848 1 98.56 180 GLU A CA 1
ATOM 1343 C C . GLU A 1 180 ? -7.727 8.461 -5.77 1 98.56 180 GLU A C 1
ATOM 1345 O O . GLU A 1 180 ? -6.578 8.914 -5.809 1 98.56 180 GLU A O 1
ATOM 1350 N N . TYR A 1 181 ? -8.133 7.434 -6.492 1 98.56 181 TYR A N 1
ATOM 1351 C CA . TYR A 1 181 ? -7.195 6.727 -7.363 1 98.56 181 TYR A CA 1
ATOM 1352 C C . TYR A 1 181 ? -7.117 7.387 -8.734 1 98.56 181 TYR A C 1
ATOM 1354 O O . TYR A 1 181 ? -7.805 6.977 -9.672 1 98.56 181 TYR A O 1
ATOM 1362 N N . ALA A 1 182 ? -6.281 8.367 -8.891 1 97.94 182 ALA A N 1
ATOM 1363 C CA . ALA A 1 182 ? -5.957 9.148 -10.086 1 97.94 182 ALA A CA 1
ATOM 1364 C C . ALA A 1 182 ? -4.449 9.352 -10.211 1 97.94 182 ALA A C 1
ATOM 1366 O O . ALA A 1 182 ? -3.959 10.477 -10.094 1 97.94 182 ALA A O 1
ATOM 1367 N N . PRO A 1 183 ? -3.744 8.242 -10.531 1 98.06 183 PRO A N 1
ATOM 1368 C CA . PRO A 1 183 ? -2.283 8.227 -10.445 1 98.06 183 PRO A CA 1
ATOM 1369 C C . PRO A 1 183 ? -1.615 9.148 -11.453 1 98.06 183 PRO A C 1
ATOM 1371 O O . PRO A 1 183 ? -2.145 9.359 -12.555 1 98.06 183 PRO A O 1
ATOM 1374 N N . ALA A 1 184 ? -0.54 9.711 -11.086 1 97.56 184 ALA A N 1
ATOM 1375 C CA . ALA A 1 184 ? 0.317 10.555 -11.914 1 97.56 184 ALA A CA 1
ATOM 1376 C C . ALA A 1 184 ? 1.788 10.195 -11.727 1 97.56 184 ALA A C 1
ATOM 1378 O O . ALA A 1 184 ? 2.531 10.914 -11.055 1 97.56 184 ALA A O 1
ATOM 1379 N N . PRO A 1 185 ? 2.234 9.109 -12.367 1 98.12 185 PRO A N 1
ATOM 1380 C CA . PRO A 1 185 ? 3.643 8.727 -12.242 1 98.12 185 PRO A CA 1
ATOM 1381 C C . PRO A 1 185 ? 4.598 9.867 -12.562 1 98.12 185 PRO A C 1
ATOM 1383 O O . PRO A 1 185 ? 4.484 10.492 -13.625 1 98.12 185 PRO A O 1
ATOM 1386 N N . PRO A 1 186 ? 5.57 10.133 -11.672 1 98.5 186 PRO A N 1
ATOM 1387 C CA . PRO A 1 186 ? 6.379 11.344 -11.852 1 98.5 186 PRO A CA 1
ATOM 1388 C C . PRO A 1 186 ? 7.379 11.211 -13 1 98.5 186 PRO A C 1
ATOM 1390 O O . PRO A 1 186 ? 7.781 12.219 -13.586 1 98.5 186 PRO A O 1
ATOM 1393 N N . PHE A 1 187 ? 7.738 10 -13.414 1 98.56 187 PHE A N 1
ATOM 1394 C CA . PHE A 1 187 ? 8.852 9.883 -14.344 1 98.56 187 PHE A CA 1
ATOM 1395 C C . PHE A 1 187 ? 8.406 9.227 -15.648 1 98.56 187 PHE A C 1
ATOM 1397 O O . PHE A 1 187 ? 9.078 9.352 -16.672 1 98.56 187 PHE A O 1
ATOM 1404 N N . GLY A 1 188 ? 7.332 8.477 -15.594 1 98.06 188 GLY A N 1
ATOM 1405 C CA . GLY A 1 188 ? 6.812 7.836 -16.797 1 98.06 188 GLY A CA 1
ATOM 1406 C C . GLY A 1 188 ? 7.668 6.676 -17.266 1 98.06 188 GLY A C 1
ATOM 1407 O O . GLY A 1 188 ? 7.824 6.461 -18.469 1 98.06 188 GLY A O 1
ATOM 1408 N N . THR A 1 189 ? 8.227 5.914 -16.391 1 98.56 189 THR A N 1
ATOM 1409 C CA . THR A 1 189 ? 9.141 4.832 -16.734 1 98.56 189 THR A CA 1
ATOM 1410 C C . THR A 1 189 ? 8.625 3.494 -16.219 1 98.56 189 THR A C 1
ATOM 1412 O O . THR A 1 189 ? 9.383 2.533 -16.094 1 98.56 189 THR A O 1
ATOM 1415 N N . GLY A 1 190 ? 7.391 3.381 -15.883 1 98.56 190 GLY A N 1
ATOM 1416 C CA . GLY A 1 190 ? 6.863 2.322 -15.039 1 98.56 190 GLY A CA 1
ATOM 1417 C C . GLY A 1 190 ? 6.75 0.989 -15.75 1 98.56 190 GLY A C 1
ATOM 1418 O O . GLY A 1 190 ? 6.309 -0.001 -15.164 1 98.56 190 GLY A O 1
ATOM 1419 N N . ARG A 1 191 ? 7.148 0.868 -17.016 1 98.19 191 ARG A N 1
ATOM 1420 C CA . ARG A 1 191 ? 7.219 -0.366 -17.781 1 98.19 191 ARG A CA 1
ATOM 1421 C C . ARG A 1 191 ? 8.445 -0.372 -18.703 1 98.19 191 ARG A C 1
ATOM 1423 O O . ARG A 1 191 ? 8.961 0.688 -19.047 1 98.19 191 ARG A O 1
ATOM 1430 N N . PRO A 1 192 ? 8.812 -1.568 -19.078 1 98.19 192 PRO A N 1
ATOM 1431 C CA . PRO A 1 192 ? 10.008 -1.642 -19.922 1 98.19 192 PRO A CA 1
ATOM 1432 C C . PRO A 1 192 ? 9.875 -0.82 -21.203 1 98.19 192 PRO A C 1
ATOM 1434 O O . PRO A 1 192 ? 10.836 -0.161 -21.609 1 98.19 192 PRO A O 1
ATOM 1437 N N . GLU A 1 193 ? 8.695 -0.79 -21.797 1 98.06 193 GLU A N 1
ATOM 1438 C CA . GLU A 1 193 ? 8.523 -0.092 -23.062 1 98.06 193 GLU A CA 1
ATOM 1439 C C . GLU A 1 193 ? 8.453 1.419 -22.859 1 98.06 193 GLU A C 1
ATOM 1441 O O . GLU A 1 193 ? 8.555 2.186 -23.812 1 98.06 193 GLU A O 1
ATOM 1446 N N . LEU A 1 194 ? 8.273 1.896 -21.625 1 98.19 194 LEU A N 1
ATOM 1447 C CA . LEU A 1 194 ? 8.172 3.32 -21.312 1 98.19 194 LEU A CA 1
ATOM 1448 C C . LEU A 1 194 ? 9.516 3.867 -20.844 1 98.19 194 LEU A C 1
ATOM 1450 O O . LEU A 1 194 ? 9.734 5.082 -20.844 1 98.19 194 LEU A O 1
ATOM 1454 N N . ALA A 1 195 ? 10.391 2.986 -20.406 1 98.5 195 ALA A N 1
ATOM 1455 C CA . ALA A 1 195 ? 11.656 3.391 -19.797 1 98.5 195 ALA A CA 1
ATOM 1456 C C . ALA A 1 195 ? 12.719 3.662 -20.859 1 98.5 195 ALA A C 1
ATOM 1458 O O . ALA A 1 195 ? 12.773 2.969 -21.875 1 98.5 195 ALA A O 1
ATOM 1459 N N . ASP A 1 196 ? 13.547 4.73 -20.672 1 98.31 196 ASP A N 1
ATOM 1460 C CA . ASP A 1 196 ? 14.711 4.938 -21.531 1 98.31 196 ASP A CA 1
ATOM 1461 C C . ASP A 1 196 ? 15.711 3.789 -21.406 1 98.31 196 ASP A C 1
ATOM 1463 O O . ASP A 1 196 ? 15.703 3.068 -20.406 1 98.31 196 ASP A O 1
ATOM 1467 N N . PRO A 1 197 ? 16.594 3.625 -22.375 1 98.31 197 PRO A N 1
ATOM 1468 C CA . PRO A 1 197 ? 17.5 2.469 -22.422 1 98.31 197 PRO A CA 1
ATOM 1469 C C . PRO A 1 197 ? 18.375 2.359 -21.172 1 98.31 197 PRO A C 1
ATOM 1471 O O . PRO A 1 197 ? 18.594 1.258 -20.672 1 98.31 197 PRO A O 1
ATOM 1474 N N . ALA A 1 198 ? 18.859 3.469 -20.688 1 98.44 198 ALA A N 1
ATOM 1475 C CA . ALA A 1 198 ? 19.75 3.439 -19.531 1 98.44 198 ALA A CA 1
ATOM 1476 C C . ALA A 1 198 ? 19 2.955 -18.297 1 98.44 198 ALA A C 1
ATOM 1478 O O . ALA A 1 198 ? 19.516 2.125 -17.531 1 98.44 198 ALA A O 1
ATOM 1479 N N . THR A 1 199 ? 17.812 3.447 -18.047 1 98.81 199 THR A N 1
ATOM 1480 C CA . THR A 1 199 ? 16.984 3.025 -16.922 1 98.81 199 THR A CA 1
ATOM 1481 C C . THR A 1 199 ? 16.641 1.542 -17.031 1 98.81 199 THR A C 1
ATOM 1483 O O . THR A 1 199 ? 16.75 0.802 -16.047 1 98.81 199 THR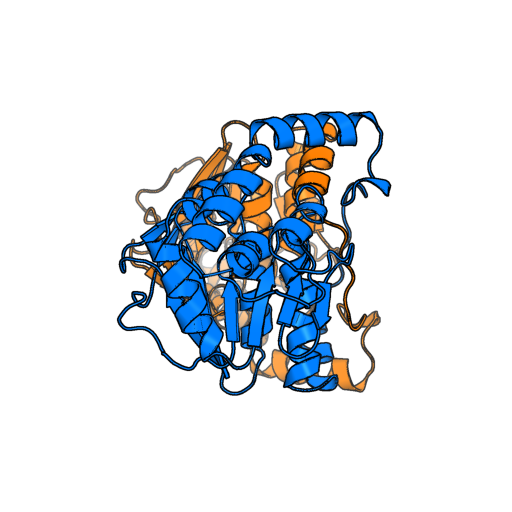 A O 1
ATOM 1486 N N . LEU A 1 200 ? 16.219 1.131 -18.234 1 98.81 200 LEU A N 1
ATOM 1487 C CA . LEU A 1 200 ? 15.867 -0.268 -18.453 1 98.81 200 LEU A CA 1
ATOM 1488 C C . LEU A 1 200 ? 17.062 -1.176 -18.203 1 98.81 200 LEU A C 1
ATOM 1490 O O . LEU A 1 200 ? 16.938 -2.205 -17.531 1 98.81 200 LEU A O 1
ATOM 1494 N N . ALA A 1 201 ? 18.219 -0.821 -18.688 1 98.69 201 ALA A N 1
ATOM 1495 C CA . ALA A 1 201 ? 19.422 -1.625 -18.531 1 98.69 201 ALA A CA 1
ATOM 1496 C C . ALA A 1 201 ? 19.812 -1.731 -17.062 1 98.69 201 ALA A C 1
ATOM 1498 O O . ALA A 1 201 ? 20.141 -2.82 -16.562 1 98.69 201 ALA A O 1
ATOM 1499 N N . GLN A 1 202 ? 19.766 -0.646 -16.375 1 98.62 202 GLN A N 1
ATOM 1500 C CA . GLN A 1 202 ? 20.156 -0.629 -14.969 1 98.62 202 GLN A CA 1
ATOM 1501 C C . GLN A 1 202 ? 19.188 -1.467 -14.133 1 98.62 202 GLN A C 1
ATOM 1503 O O . GLN A 1 202 ? 19.625 -2.252 -13.281 1 98.62 202 GLN A O 1
ATOM 1508 N N . THR A 1 203 ? 17.891 -1.261 -14.328 1 98.69 203 THR A N 1
ATOM 1509 C CA . THR A 1 203 ? 16.891 -2.008 -13.578 1 98.69 203 THR A CA 1
ATOM 1510 C C . THR A 1 203 ? 17 -3.502 -13.867 1 98.69 203 THR A C 1
ATOM 1512 O O . THR A 1 203 ? 16.953 -4.324 -12.953 1 98.69 203 THR A O 1
ATOM 1515 N N . THR A 1 204 ? 17.172 -3.854 -15.141 1 98.56 204 THR A N 1
ATOM 1516 C CA . THR A 1 204 ? 17.281 -5.254 -15.539 1 98.56 204 THR A CA 1
ATOM 1517 C C . THR A 1 204 ? 18.5 -5.906 -14.906 1 98.56 204 THR A C 1
ATOM 1519 O O . THR A 1 204 ? 18.438 -7.047 -14.438 1 98.56 204 THR A O 1
ATOM 1522 N N . GLU A 1 205 ? 19.594 -5.188 -14.867 1 98.31 205 GLU A N 1
ATOM 1523 C CA . GLU A 1 205 ? 20.797 -5.711 -14.242 1 98.31 205 GLU A CA 1
ATOM 1524 C C . GLU A 1 205 ? 20.594 -5.949 -12.75 1 98.31 205 GLU A C 1
ATOM 1526 O O . GLU A 1 205 ? 21.016 -6.973 -12.211 1 98.31 205 GLU A O 1
ATOM 1531 N N . MET A 1 206 ? 19.953 -5.062 -12.125 1 97.69 206 MET A N 1
ATOM 1532 C CA . MET A 1 206 ? 19.625 -5.211 -10.711 1 97.69 206 MET A CA 1
ATOM 1533 C C . MET A 1 206 ? 18.75 -6.438 -10.477 1 97.69 206 MET A C 1
ATOM 1535 O O . MET A 1 206 ? 19.031 -7.246 -9.594 1 97.69 206 MET A O 1
ATOM 1539 N N . LEU A 1 207 ? 17.734 -6.57 -11.281 1 97.81 207 LEU A N 1
ATOM 1540 C CA . LEU A 1 207 ? 16.797 -7.672 -11.125 1 97.81 207 LEU A CA 1
ATOM 1541 C C . LEU A 1 207 ? 17.469 -9.008 -11.398 1 97.81 207 LEU A C 1
ATOM 1543 O O . LEU A 1 207 ? 17.172 -10.008 -10.727 1 97.81 207 LEU A O 1
ATOM 1547 N N . LYS A 1 208 ? 18.312 -9.031 -12.406 1 97.31 208 LYS A N 1
ATOM 1548 C CA . LYS A 1 208 ? 19.078 -10.242 -12.719 1 97.31 208 LYS A CA 1
ATOM 1549 C C . LYS A 1 208 ? 19.859 -10.734 -11.508 1 97.31 208 LYS A C 1
ATOM 1551 O O . LYS A 1 208 ? 19.953 -11.938 -11.273 1 97.31 208 LYS A O 1
ATOM 1556 N N . HIS A 1 209 ? 20.359 -9.828 -10.719 1 96.56 209 HIS A N 1
ATOM 1557 C CA . HIS A 1 209 ? 21.156 -10.172 -9.547 1 96.56 209 HIS A CA 1
ATOM 1558 C C . HIS A 1 209 ? 20.266 -10.609 -8.391 1 96.56 209 HIS A C 1
ATOM 1560 O O . HIS A 1 209 ? 20.656 -11.43 -7.562 1 96.56 209 HIS A O 1
ATOM 1566 N N . LEU A 1 210 ? 19.094 -10.109 -8.383 1 96.94 210 LEU A N 1
ATOM 1567 C CA . LEU A 1 210 ? 18.25 -10.305 -7.207 1 96.94 210 LEU A CA 1
ATOM 1568 C C . LEU A 1 210 ? 17.328 -11.5 -7.395 1 96.94 210 LEU A C 1
ATOM 1570 O O . LEU A 1 210 ? 16.922 -12.141 -6.418 1 96.94 210 LEU A O 1
ATOM 1574 N N . MET A 1 211 ? 16.953 -11.805 -8.609 1 97.88 211 MET A N 1
ATOM 1575 C CA . MET A 1 211 ? 15.945 -12.836 -8.867 1 97.88 211 MET A CA 1
ATOM 1576 C C . MET A 1 211 ? 16.562 -14.008 -9.625 1 97.88 211 MET A C 1
ATOM 1578 O O . MET A 1 211 ? 16.688 -13.953 -10.852 1 97.88 211 MET A O 1
ATOM 1582 N N . PRO A 1 212 ? 16.812 -15.047 -8.969 1 96.94 212 PRO A N 1
ATOM 1583 C CA . PRO A 1 212 ? 17.438 -16.203 -9.625 1 96.94 212 PRO A CA 1
ATOM 1584 C C . PRO A 1 212 ? 16.422 -17.047 -10.406 1 96.94 212 PRO A C 1
ATOM 1586 O O . PRO A 1 212 ? 16.141 -18.188 -10.031 1 96.94 212 PRO A O 1
ATOM 1589 N N . VAL A 1 213 ? 15.961 -16.531 -11.539 1 97.69 213 VAL A N 1
ATOM 1590 C CA . VAL A 1 213 ? 14.898 -17.156 -12.32 1 97.69 213 VAL A CA 1
ATOM 1591 C C . VAL A 1 213 ? 15.367 -18.516 -12.828 1 97.69 213 VAL A C 1
ATOM 1593 O O . VAL A 1 213 ? 14.555 -19.391 -13.156 1 97.69 213 VAL A O 1
ATOM 1596 N N . GLU A 1 214 ? 16.641 -18.75 -12.883 1 96.56 214 GLU A N 1
ATOM 1597 C CA . GLU A 1 214 ? 17.188 -20.016 -13.336 1 96.56 214 GLU A CA 1
ATOM 1598 C C . GLU A 1 214 ? 16.812 -21.156 -12.391 1 96.56 214 GLU A C 1
ATOM 1600 O O . GLU A 1 214 ? 16.844 -22.328 -12.773 1 96.56 214 GLU A O 1
ATOM 1605 N N . GLN A 1 215 ? 16.422 -20.844 -11.203 1 97.38 215 GLN A N 1
ATOM 1606 C CA . GLN A 1 215 ? 16.047 -21.859 -10.219 1 97.38 215 GLN A CA 1
ATOM 1607 C C . GLN A 1 215 ? 14.656 -22.406 -10.5 1 97.38 215 GLN A C 1
ATOM 1609 O O . GLN A 1 215 ? 14.266 -23.438 -9.953 1 97.38 215 GLN A O 1
ATOM 1614 N N . LEU A 1 216 ? 13.883 -21.766 -11.336 1 98.56 216 LEU A N 1
ATOM 1615 C CA . LEU A 1 216 ? 12.469 -22.094 -11.523 1 98.56 216 LEU A CA 1
ATOM 1616 C C . LEU A 1 216 ? 12.312 -23.453 -12.18 1 98.56 216 LEU A C 1
ATOM 1618 O O . LEU A 1 216 ? 11.375 -24.203 -11.875 1 98.56 216 LEU A O 1
ATOM 1622 N N . GLU A 1 217 ? 13.211 -23.812 -13.07 1 98.31 217 GLU A N 1
ATOM 1623 C CA . GLU A 1 217 ? 13.148 -25.141 -13.688 1 98.31 217 GLU A CA 1
ATOM 1624 C C . GLU A 1 217 ? 13.312 -26.234 -12.648 1 98.31 217 GLU A C 1
ATOM 1626 O O . GLU A 1 217 ? 12.664 -27.281 -12.734 1 98.31 217 GLU A O 1
ATOM 1631 N N . GLY A 1 218 ? 14.258 -25.969 -11.711 1 98.56 218 GLY A N 1
ATOM 1632 C CA . GLY A 1 218 ? 14.422 -26.922 -10.633 1 98.56 218 GLY A CA 1
ATOM 1633 C C . GLY A 1 218 ? 13.18 -27.078 -9.773 1 98.56 218 GLY A C 1
ATOM 1634 O O . GLY A 1 218 ? 12.828 -28.188 -9.359 1 98.56 218 GLY A O 1
ATOM 1635 N N . VAL A 1 219 ? 12.523 -26.031 -9.477 1 98.69 219 VAL A N 1
ATOM 1636 C CA . VAL A 1 219 ? 11.273 -26.047 -8.727 1 98.69 219 VAL A CA 1
ATOM 1637 C C . VAL A 1 219 ? 10.234 -26.875 -9.461 1 98.69 219 VAL A C 1
ATOM 1639 O O . VAL A 1 219 ? 9.602 -27.75 -8.867 1 98.69 219 VAL A O 1
ATOM 1642 N N . ARG A 1 220 ? 10.078 -26.609 -10.773 1 98.56 220 ARG A N 1
ATOM 1643 C CA . ARG A 1 220 ? 9.133 -27.359 -11.594 1 98.56 220 ARG A CA 1
ATOM 1644 C C . ARG A 1 220 ? 9.43 -28.859 -11.547 1 98.56 220 ARG A C 1
ATOM 1646 O O . ARG A 1 220 ? 8.531 -29.656 -11.32 1 98.56 220 ARG A O 1
ATOM 1653 N N . ALA A 1 221 ? 10.68 -29.203 -11.75 1 98.56 221 ALA A N 1
ATOM 1654 C CA . ALA A 1 221 ? 11.078 -30.609 -11.773 1 98.56 221 ALA A CA 1
ATOM 1655 C C . ALA A 1 221 ? 10.734 -31.297 -10.453 1 98.56 221 ALA A C 1
ATOM 1657 O O . ALA A 1 221 ? 10.227 -32.406 -10.445 1 98.56 221 ALA A O 1
ATOM 1658 N N . ARG A 1 222 ? 11.055 -30.641 -9.375 1 98.44 222 ARG A N 1
ATOM 1659 C CA . ARG A 1 222 ? 10.781 -31.188 -8.047 1 98.44 222 ARG A CA 1
ATOM 1660 C C . ARG A 1 222 ? 9.281 -31.375 -7.84 1 98.44 222 ARG A C 1
ATOM 1662 O O . ARG A 1 222 ? 8.844 -32.438 -7.371 1 98.44 222 ARG A O 1
ATOM 1669 N N . ARG A 1 223 ? 8.492 -30.375 -8.203 1 98.38 223 ARG A N 1
ATOM 1670 C CA . ARG A 1 223 ? 7.051 -30.438 -8.016 1 98.38 223 ARG A CA 1
ATOM 1671 C C . ARG A 1 223 ? 6.438 -31.531 -8.883 1 98.38 223 ARG A C 1
ATOM 1673 O O . ARG A 1 223 ? 5.512 -32.219 -8.461 1 98.38 223 ARG A O 1
ATOM 1680 N N . LEU A 1 224 ? 6.922 -31.703 -10.133 1 98.12 224 LEU A N 1
ATOM 1681 C CA . LEU A 1 224 ? 6.473 -32.781 -11.016 1 98.12 224 LEU A CA 1
ATOM 1682 C C . LEU A 1 224 ? 6.773 -34.156 -10.414 1 98.12 224 LEU A C 1
ATOM 1684 O O . LEU A 1 224 ? 5.918 -35.031 -10.414 1 98.12 224 LEU A O 1
ATOM 1688 N N . LYS A 1 225 ? 7.957 -34.25 -9.906 1 98.19 225 LYS A N 1
ATOM 1689 C CA . LYS A 1 225 ? 8.367 -35.5 -9.297 1 98.19 225 LYS A CA 1
ATOM 1690 C C . LYS A 1 225 ? 7.453 -35.875 -8.133 1 98.19 225 LYS A C 1
ATOM 1692 O O . LYS A 1 225 ? 7.176 -37.031 -7.898 1 98.19 225 LYS A O 1
ATOM 1697 N N . MET A 1 226 ? 6.98 -34.906 -7.41 1 97.81 226 MET A N 1
ATOM 1698 C CA . MET A 1 226 ? 6.117 -35.125 -6.25 1 97.81 226 MET A CA 1
ATOM 1699 C C . MET A 1 226 ? 4.676 -35.375 -6.684 1 97.81 226 MET A C 1
ATOM 1701 O O . MET A 1 226 ? 3.814 -35.656 -5.852 1 97.81 226 MET A O 1
ATOM 1705 N N . GLY A 1 227 ? 4.359 -35.156 -7.984 1 97.19 227 GLY A N 1
ATOM 1706 C CA . GLY A 1 227 ? 3.006 -35.312 -8.492 1 97.19 227 GLY A CA 1
ATOM 1707 C C . GLY A 1 227 ? 2.107 -34.156 -8.156 1 97.19 227 GLY A C 1
ATOM 1708 O O . GLY A 1 227 ? 0.891 -34.281 -8.039 1 97.19 227 GLY A O 1
ATOM 1709 N N . LYS A 1 228 ? 2.738 -33.031 -8.016 1 96.19 228 LYS A N 1
ATOM 1710 C CA . LYS A 1 228 ? 1.973 -31.875 -7.547 1 96.19 228 LYS A CA 1
ATOM 1711 C C . LYS A 1 228 ? 1.825 -30.828 -8.641 1 96.19 228 LYS A C 1
ATOM 1713 O O . LYS A 1 228 ? 1.304 -29.734 -8.406 1 96.19 228 LYS A O 1
ATOM 1718 N N . LEU A 1 229 ? 2.41 -31.062 -9.789 1 94.88 229 LEU A N 1
ATOM 1719 C CA . LEU A 1 229 ? 2.229 -30.312 -11.023 1 94.88 229 LEU A CA 1
ATOM 1720 C C . LEU A 1 229 ? 1.818 -31.25 -12.164 1 94.88 229 LEU A C 1
ATOM 1722 O O . LEU A 1 229 ? 2.09 -32.438 -12.125 1 94.88 229 LEU A O 1
ATOM 1726 N N . MET B 1 1 ? 19.172 7.156 5.086 1 97.44 1 MET B N 1
ATOM 1727 C CA . MET B 1 1 ? 18.016 7.977 5.402 1 97.44 1 MET B CA 1
ATOM 1728 C C . MET B 1 1 ? 17.141 7.301 6.461 1 97.44 1 MET B C 1
ATOM 1730 O O . MET B 1 1 ? 16.703 6.168 6.273 1 97.44 1 MET B O 1
ATOM 1734 N N . LYS B 1 2 ? 16.953 7.984 7.598 1 98.69 2 LYS B N 1
ATOM 1735 C CA . LYS B 1 2 ? 16.125 7.492 8.695 1 98.69 2 LYS B CA 1
ATOM 1736 C C . LYS B 1 2 ? 14.695 8.008 8.578 1 98.69 2 LYS B C 1
ATOM 1738 O O . LYS B 1 2 ? 14.461 9.219 8.617 1 98.69 2 LYS B O 1
ATOM 1743 N N . VAL B 1 3 ? 13.758 7.066 8.469 1 98.94 3 VAL B N 1
ATOM 1744 C CA . VAL B 1 3 ? 12.344 7.422 8.344 1 98.94 3 VAL B CA 1
ATOM 1745 C C . VAL B 1 3 ? 11.602 7.039 9.617 1 98.94 3 VAL B C 1
ATOM 1747 O O . VAL B 1 3 ? 11.656 5.887 10.055 1 98.94 3 VAL B O 1
ATOM 1750 N N . VAL B 1 4 ? 10.938 7.988 10.219 1 98.94 4 VAL B N 1
ATOM 1751 C CA . VAL B 1 4 ? 9.977 7.707 11.281 1 98.94 4 VAL B CA 1
ATOM 1752 C C . VAL B 1 4 ? 8.555 7.867 10.75 1 98.94 4 VAL B C 1
ATOM 1754 O O . VAL B 1 4 ? 8.156 8.961 10.344 1 98.94 4 VAL B O 1
ATOM 1757 N N . ALA B 1 5 ? 7.879 6.789 10.727 1 98.94 5 ALA B N 1
ATOM 1758 C CA . ALA B 1 5 ? 6.469 6.781 10.336 1 98.94 5 ALA B CA 1
ATOM 1759 C C . ALA B 1 5 ? 5.566 6.664 11.555 1 98.94 5 ALA B C 1
ATOM 1761 O O . ALA B 1 5 ? 5.738 5.766 12.383 1 98.94 5 ALA B O 1
ATOM 1762 N N . VAL B 1 6 ? 4.59 7.551 11.648 1 98.69 6 VAL B N 1
ATOM 1763 C CA . VAL B 1 6 ? 3.6 7.488 12.719 1 98.69 6 VAL B CA 1
ATOM 1764 C C . VAL B 1 6 ? 2.418 6.625 12.281 1 98.69 6 VAL B C 1
ATOM 1766 O O . VAL B 1 6 ? 1.737 6.945 11.305 1 98.69 6 VAL B O 1
ATOM 1769 N N . ALA B 1 7 ? 2.234 5.555 12.906 1 97.94 7 ALA B N 1
ATOM 1770 C CA . ALA B 1 7 ? 1.056 4.723 12.68 1 97.94 7 ALA B CA 1
ATOM 1771 C C . ALA B 1 7 ? 0.118 4.754 13.883 1 97.94 7 ALA B C 1
ATOM 1773 O O . ALA B 1 7 ? 0.529 4.457 15.008 1 97.94 7 ALA B O 1
ATOM 1774 N N . PHE B 1 8 ? -1.129 5.219 13.766 1 98.62 8 PHE B N 1
ATOM 1775 C CA . PHE B 1 8 ? -2.117 5.23 14.836 1 98.62 8 PHE B CA 1
ATOM 1776 C C . PHE B 1 8 ? -3.201 4.188 14.586 1 98.62 8 PHE B C 1
ATOM 1778 O O . PHE B 1 8 ? -3.412 3.766 13.445 1 98.62 8 PHE B O 1
ATOM 1785 N N . PRO B 1 9 ? -3.893 3.707 15.68 1 98.44 9 PRO B N 1
ATOM 1786 C CA . PRO B 1 9 ? -4.953 2.719 15.477 1 98.44 9 PRO B CA 1
ATOM 1787 C C . PRO B 1 9 ? -6.016 3.191 14.484 1 98.44 9 PRO B C 1
ATOM 1789 O O . PRO B 1 9 ? -6.605 4.258 14.672 1 98.44 9 PRO B O 1
ATOM 1792 N N . GLY B 1 10 ? -6.156 2.41 13.398 1 98.5 10 GLY B N 1
ATOM 1793 C CA . GLY B 1 10 ? -7.156 2.719 12.391 1 98.5 10 GLY B CA 1
ATOM 1794 C C . GLY B 1 10 ? -6.586 3.461 11.195 1 98.5 10 GLY B C 1
ATOM 1795 O O . GLY B 1 10 ? -7.324 3.822 10.273 1 98.5 10 GLY B O 1
ATOM 1796 N N . PHE B 1 11 ? -5.242 3.676 11.219 1 98.75 11 PHE B N 1
ATOM 1797 C CA . PHE B 1 11 ? -4.66 4.387 10.086 1 98.75 11 PHE B CA 1
ATOM 1798 C C . PHE B 1 11 ? -4.98 3.678 8.773 1 98.75 11 PHE B C 1
ATOM 1800 O O . PHE B 1 11 ? -5.312 2.49 8.773 1 98.75 11 PHE B O 1
ATOM 1807 N N . THR B 1 12 ? -4.988 4.449 7.668 1 98.75 12 THR B N 1
ATOM 1808 C CA . THR B 1 12 ? -5.172 3.861 6.348 1 98.75 12 THR B CA 1
ATOM 1809 C C . THR B 1 12 ? -3.943 3.049 5.941 1 98.75 12 THR B C 1
ATOM 1811 O O . THR B 1 12 ? -2.84 3.588 5.848 1 98.75 12 THR B O 1
ATOM 1814 N N . PHE B 1 13 ? -4.129 1.823 5.699 1 98.88 13 PHE B N 1
ATOM 1815 C CA . PHE B 1 13 ? -3.043 0.878 5.465 1 98.88 13 PHE B CA 1
ATOM 1816 C C . PHE B 1 13 ? -2.213 1.295 4.258 1 98.88 13 PHE B C 1
ATOM 1818 O O . PHE B 1 13 ? -0.986 1.378 4.34 1 98.88 13 PHE B O 1
ATOM 1825 N N . ASN B 1 14 ? -2.881 1.617 3.197 1 98.56 14 ASN B N 1
ATOM 1826 C CA . ASN B 1 14 ? -2.203 1.984 1.958 1 98.56 14 ASN B CA 1
ATOM 1827 C C . ASN B 1 14 ? -1.512 3.34 2.078 1 98.56 14 ASN B C 1
ATOM 1829 O O . ASN B 1 14 ? -0.556 3.621 1.353 1 98.56 14 ASN B O 1
ATOM 1833 N N . ASP B 1 15 ? -1.993 4.23 2.965 1 98.81 15 ASP B N 1
ATOM 1834 C CA . ASP B 1 15 ? -1.302 5.492 3.207 1 98.81 15 ASP B CA 1
ATOM 1835 C C . ASP B 1 15 ? 0.129 5.254 3.684 1 98.81 15 ASP B C 1
ATOM 1837 O O . ASP B 1 15 ? 1.03 6.035 3.379 1 98.81 15 ASP B O 1
ATOM 1841 N N . LEU B 1 16 ? 0.25 4.27 4.488 1 98.88 16 LEU B N 1
ATOM 1842 C CA . LEU B 1 16 ? 1.571 3.934 5.008 1 98.88 16 LEU B CA 1
ATOM 1843 C C . LEU B 1 16 ? 2.387 3.172 3.969 1 98.88 16 LEU B C 1
ATOM 1845 O O . LEU B 1 16 ? 3.557 3.482 3.742 1 98.88 16 LEU B O 1
ATOM 1849 N N . ALA B 1 17 ? 1.818 2.26 3.289 1 98.75 17 ALA B N 1
ATOM 1850 C CA . ALA B 1 17 ? 2.533 1.298 2.453 1 98.75 17 ALA B CA 1
ATOM 1851 C C . ALA B 1 17 ? 3.127 1.977 1.222 1 98.75 17 ALA B C 1
ATOM 1853 O O . ALA B 1 17 ? 4.281 1.725 0.862 1 98.75 17 ALA B O 1
ATOM 1854 N N . GLY B 1 18 ? 2.324 2.811 0.564 1 98.5 18 GLY B N 1
ATOM 1855 C CA . GLY B 1 18 ? 2.795 3.465 -0.646 1 98.5 18 GLY B CA 1
ATOM 1856 C C . GLY B 1 18 ? 4.102 4.211 -0.45 1 98.5 18 GLY B C 1
ATOM 1857 O O . GLY B 1 18 ? 5.113 3.875 -1.073 1 98.5 18 GLY B O 1
ATOM 1858 N N . PRO B 1 19 ? 4.102 5.168 0.487 1 98.88 19 PRO B N 1
ATOM 1859 C CA . PRO B 1 19 ? 5.32 5.953 0.7 1 98.88 19 PRO B CA 1
ATOM 1860 C C . PRO B 1 19 ? 6.48 5.109 1.232 1 98.88 19 PRO B C 1
ATOM 1862 O O . PRO B 1 19 ? 7.617 5.266 0.782 1 98.88 19 PRO B O 1
ATOM 1865 N N . MET B 1 20 ? 6.195 4.211 2.195 1 98.88 20 MET B N 1
ATOM 1866 C CA . MET B 1 20 ? 7.27 3.402 2.762 1 98.88 20 MET B CA 1
ATOM 1867 C C . MET B 1 20 ? 7.906 2.52 1.695 1 98.88 20 MET B C 1
ATOM 1869 O O . MET B 1 20 ? 9.117 2.289 1.717 1 98.88 20 MET B O 1
ATOM 1873 N N . GLN B 1 21 ? 7.094 1.988 0.779 1 98.81 21 GLN B N 1
ATOM 1874 C CA . GLN B 1 21 ? 7.645 1.19 -0.311 1 98.81 21 GLN B CA 1
ATOM 1875 C C . GLN B 1 21 ? 8.617 2.01 -1.158 1 98.81 21 GLN B C 1
ATOM 1877 O O . GLN B 1 21 ? 9.664 1.507 -1.575 1 98.81 21 GLN B O 1
ATOM 1882 N N . ALA B 1 22 ? 8.273 3.25 -1.423 1 98.81 22 ALA B N 1
ATOM 1883 C CA . ALA B 1 22 ? 9.141 4.117 -2.209 1 98.81 22 ALA B CA 1
ATOM 1884 C C . ALA B 1 22 ? 10.398 4.492 -1.424 1 98.81 22 ALA B C 1
ATOM 1886 O O . ALA B 1 22 ? 11.508 4.457 -1.96 1 98.81 22 ALA B O 1
ATOM 1887 N N . PHE B 1 23 ? 10.203 4.793 -0.129 1 98.88 23 PHE B N 1
ATOM 1888 C CA . PHE B 1 23 ? 11.289 5.301 0.692 1 98.88 23 PHE B CA 1
ATOM 1889 C C . PHE B 1 23 ? 12.383 4.246 0.857 1 98.88 23 PHE B C 1
ATOM 1891 O O . PHE B 1 23 ? 13.547 4.582 1.07 1 98.88 23 PHE B O 1
ATOM 1898 N N . MET B 1 24 ? 12.039 2.998 0.723 1 98.25 24 MET B N 1
ATOM 1899 C CA . MET B 1 24 ? 13.047 1.952 0.873 1 98.25 24 MET B CA 1
ATOM 1900 C C . MET B 1 24 ? 14.125 2.08 -0.196 1 98.25 24 MET B C 1
ATOM 1902 O O . MET B 1 24 ? 15.188 1.458 -0.094 1 98.25 24 MET B O 1
ATOM 1906 N N . MET B 1 25 ? 13.867 2.883 -1.275 1 98.19 25 MET B N 1
ATOM 1907 C CA . MET B 1 25 ? 14.812 3.092 -2.365 1 98.19 25 MET B CA 1
ATOM 1908 C C . MET B 1 25 ? 15.828 4.172 -2.002 1 98.19 25 MET B C 1
ATOM 1910 O O . MET B 1 25 ? 16.812 4.363 -2.713 1 98.19 25 MET B O 1
ATOM 1914 N N . LEU B 1 26 ? 15.617 4.863 -0.881 1 98.56 26 LEU B N 1
ATOM 1915 C CA . LEU B 1 26 ? 16.531 5.926 -0.471 1 98.56 26 LEU B CA 1
ATOM 1916 C C . LEU B 1 26 ? 17.828 5.352 0.079 1 98.56 26 LEU B C 1
ATOM 1918 O O . LEU B 1 26 ? 17.812 4.324 0.76 1 98.56 26 LEU B O 1
ATOM 1922 N N . PRO B 1 27 ? 18.953 5.988 -0.187 1 97.12 27 PRO B N 1
ATOM 1923 C CA . PRO B 1 27 ? 20.234 5.488 0.308 1 97.12 27 PRO B CA 1
ATOM 1924 C C . PRO B 1 27 ? 20.297 5.422 1.833 1 97.12 27 PRO B C 1
ATOM 1926 O O . PRO B 1 27 ? 19.875 6.363 2.512 1 97.12 27 PRO B O 1
ATOM 1929 N N . GLY B 1 28 ? 20.828 4.273 2.348 1 97.69 28 GLY B N 1
ATOM 1930 C CA . GLY B 1 28 ? 20.969 4.129 3.787 1 97.69 28 GLY B CA 1
ATOM 1931 C C . GLY B 1 28 ? 19.641 4.047 4.516 1 97.69 28 GLY B C 1
ATOM 1932 O O . GLY B 1 28 ? 19.547 4.402 5.695 1 97.69 28 GLY B O 1
ATOM 1933 N N . PHE B 1 29 ? 18.672 3.541 3.855 1 98.5 29 PHE B N 1
ATOM 1934 C CA . PHE B 1 29 ? 17.312 3.512 4.383 1 98.5 29 PHE B CA 1
ATOM 1935 C C . PHE B 1 29 ? 17.25 2.689 5.664 1 98.5 29 PHE B C 1
ATOM 1937 O O . PHE B 1 29 ? 17.766 1.568 5.715 1 98.5 29 PHE B O 1
ATOM 1944 N N . SER B 1 30 ? 16.641 3.209 6.664 1 98.56 30 SER B N 1
ATOM 1945 C CA . SER B 1 30 ? 16.141 2.586 7.887 1 98.56 30 SER B CA 1
ATOM 1946 C C . SER B 1 30 ? 14.867 3.254 8.375 1 98.56 30 SER B C 1
ATOM 1948 O O . SER B 1 30 ? 14.609 4.422 8.062 1 98.56 30 SER B O 1
ATOM 1950 N N . SER B 1 31 ? 14.055 2.43 9.055 1 98.75 31 SER B N 1
ATOM 1951 C CA . SER B 1 31 ? 12.781 3.037 9.438 1 98.75 31 SER B CA 1
ATOM 1952 C C . SER B 1 31 ? 12.359 2.598 10.836 1 98.75 31 SER B C 1
ATOM 1954 O O . SER B 1 31 ? 12.844 1.583 11.344 1 98.75 31 SER B O 1
ATOM 1956 N N . GLN B 1 32 ? 11.586 3.408 11.461 1 98.81 32 GLN B N 1
ATOM 1957 C CA . GLN B 1 32 ? 10.836 3.096 12.672 1 98.81 32 GLN B CA 1
ATOM 1958 C C . GLN B 1 32 ? 9.352 3.404 12.492 1 98.81 32 GLN B C 1
ATOM 1960 O O . GLN B 1 32 ? 8.992 4.426 11.898 1 98.81 32 GLN B O 1
ATOM 1965 N N . VAL B 1 33 ? 8.539 2.465 12.852 1 98.81 33 VAL B N 1
ATOM 1966 C CA . VAL B 1 33 ? 7.105 2.703 13.008 1 98.81 33 VAL B CA 1
ATOM 1967 C C . VAL B 1 33 ? 6.801 3.018 14.477 1 98.81 33 VAL B C 1
ATOM 1969 O O . VAL B 1 33 ? 7.117 2.229 15.367 1 98.81 33 VAL B O 1
ATOM 1972 N N . VAL B 1 34 ? 6.098 4.199 14.664 1 98.62 34 VAL B N 1
ATOM 1973 C CA . VAL B 1 34 ? 6.031 4.645 16.047 1 98.62 34 VAL B CA 1
ATOM 1974 C C . VAL B 1 34 ? 4.578 4.922 16.438 1 98.62 34 VAL B C 1
ATOM 1976 O O . VAL B 1 34 ? 3.793 5.402 15.617 1 98.62 34 VAL B O 1
ATOM 1979 N N . TRP B 1 35 ? 4.254 4.625 17.625 1 98.31 35 TRP B N 1
ATOM 1980 C CA . TRP B 1 35 ? 2.996 4.961 18.281 1 98.31 35 TRP B CA 1
ATOM 1981 C C . TRP B 1 35 ? 3.184 5.047 19.797 1 98.31 35 TRP B C 1
ATOM 1983 O O . TRP B 1 35 ? 4.312 5.129 20.281 1 98.31 35 TRP B O 1
ATOM 1993 N N . HIS B 1 36 ? 2.104 5.152 20.594 1 97.12 36 HIS B N 1
ATOM 1994 C CA . HIS B 1 36 ? 2.184 5.367 22.031 1 97.12 36 HIS B CA 1
ATOM 1995 C C . HIS B 1 36 ? 2.723 4.133 22.734 1 97.12 36 HIS B C 1
ATOM 1997 O O . HIS B 1 36 ? 3.332 4.242 23.812 1 97.12 36 HIS B O 1
ATOM 2003 N N . SER B 1 37 ? 2.453 2.959 22.219 1 93.69 37 SER B N 1
ATOM 2004 C CA . SER B 1 37 ? 2.992 1.705 22.734 1 93.69 37 SER B CA 1
ATOM 2005 C C . SER 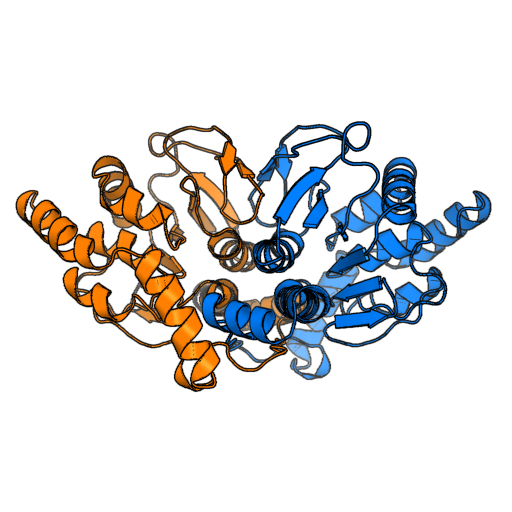B 1 37 ? 3.553 0.84 21.609 1 93.69 37 SER B C 1
ATOM 2007 O O . SER B 1 37 ? 3.361 1.146 20.438 1 93.69 37 SER B O 1
ATOM 2009 N N . ARG B 1 38 ? 4.258 -0.258 21.953 1 92.5 38 ARG B N 1
ATOM 2010 C CA . ARG B 1 38 ? 4.859 -1.15 20.969 1 92.5 38 ARG B CA 1
ATOM 2011 C C . ARG B 1 38 ? 3.906 -2.285 20.609 1 92.5 38 ARG B C 1
ATOM 2013 O O . ARG B 1 38 ? 4.309 -3.266 19.969 1 92.5 38 ARG B O 1
ATOM 2020 N N . ASP B 1 39 ? 2.705 -2.125 20.938 1 93.94 39 ASP B N 1
ATOM 2021 C CA . ASP B 1 39 ? 1.693 -3.113 20.578 1 93.94 39 ASP B CA 1
ATOM 2022 C C . ASP B 1 39 ? 1.393 -3.076 19.078 1 93.94 39 ASP B C 1
ATOM 2024 O O . ASP B 1 39 ? 1.777 -2.133 18.391 1 93.94 39 ASP B O 1
ATOM 2028 N N . ALA B 1 40 ? 0.832 -4.16 18.578 1 97.06 40 ALA B N 1
ATOM 2029 C CA . ALA B 1 40 ? 0.339 -4.156 17.203 1 97.06 40 ALA B CA 1
ATOM 2030 C C . ALA B 1 40 ? -0.689 -3.047 17 1 97.06 40 ALA B C 1
ATOM 2032 O O . ALA B 1 40 ? -1.514 -2.781 17.875 1 97.06 40 ALA B O 1
ATOM 2033 N N . ILE B 1 41 ? -0.59 -2.422 15.836 1 98.5 41 ILE B N 1
ATOM 2034 C CA . ILE B 1 41 ? -1.482 -1.32 15.492 1 98.5 41 ILE B CA 1
ATOM 2035 C C . ILE B 1 41 ? -2.391 -1.735 14.336 1 98.5 41 ILE B C 1
ATOM 2037 O O . ILE B 1 41 ? -1.914 -2.02 13.234 1 98.5 41 ILE B O 1
ATOM 2041 N N . ASP B 1 42 ? -3.695 -1.7 14.562 1 98.38 42 ASP B N 1
ATOM 2042 C CA . ASP B 1 42 ? -4.652 -2.104 13.539 1 98.38 42 ASP B CA 1
ATOM 2043 C C . ASP B 1 42 ? -4.793 -1.027 12.469 1 98.38 42 ASP B C 1
ATOM 2045 O O . ASP B 1 42 ? -5.031 0.141 12.781 1 98.38 42 ASP B O 1
ATOM 2049 N N . SER B 1 43 ? -4.664 -1.425 11.227 1 98.69 43 SER B N 1
ATOM 2050 C CA . SER B 1 43 ? -5.031 -0.541 10.125 1 98.69 43 SER B CA 1
ATOM 2051 C C . SER B 1 43 ? -6.52 -0.647 9.805 1 98.69 43 SER B C 1
ATOM 2053 O O . SER B 1 43 ? -7.254 -1.378 10.477 1 98.69 43 SER B O 1
ATOM 2055 N N . ASP B 1 44 ? -6.93 0.081 8.797 1 98.38 44 ASP B N 1
ATOM 2056 C CA . ASP B 1 44 ? -8.336 0.039 8.414 1 98.38 44 ASP B CA 1
ATOM 2057 C C . ASP B 1 44 ? -8.586 -1.062 7.383 1 98.38 44 ASP B C 1
ATOM 2059 O O . ASP B 1 44 ? -9.719 -1.245 6.926 1 98.38 44 ASP B O 1
ATOM 2063 N N . ALA B 1 45 ? -7.543 -1.836 7.004 1 98.38 45 ALA B N 1
ATOM 2064 C CA . ALA B 1 45 ? -7.688 -2.797 5.914 1 98.38 45 ALA B CA 1
ATOM 2065 C C . ALA B 1 45 ? -7.566 -4.23 6.426 1 98.38 45 ALA B C 1
ATOM 2067 O O . ALA B 1 45 ? -7.203 -5.137 5.676 1 98.38 45 ALA B O 1
ATOM 2068 N N . GLY B 1 46 ? -7.742 -4.488 7.684 1 98.06 46 GLY B N 1
ATOM 2069 C CA . GLY B 1 46 ? -7.734 -5.828 8.25 1 98.06 46 GLY B CA 1
ATOM 2070 C C . GLY B 1 46 ? -6.336 -6.375 8.469 1 98.06 46 GLY B C 1
ATOM 2071 O O . GLY B 1 46 ? -6.145 -7.59 8.555 1 98.06 46 GLY B O 1
ATOM 2072 N N . VAL B 1 47 ? -5.324 -5.5 8.477 1 98.75 47 VAL B N 1
ATOM 2073 C CA . VAL B 1 47 ? -3.932 -5.863 8.703 1 98.75 47 VAL B CA 1
ATOM 2074 C C . VAL B 1 47 ? -3.348 -5.008 9.82 1 98.75 47 VAL B C 1
ATOM 2076 O O . VAL B 1 47 ? -3.551 -3.791 9.852 1 98.75 47 VAL B O 1
ATOM 2079 N N . SER B 1 48 ? -2.682 -5.637 10.75 1 98.62 48 SER B N 1
ATOM 2080 C CA . SER B 1 48 ? -2.008 -4.914 11.828 1 98.62 48 SER B CA 1
ATOM 2081 C C . SER B 1 48 ? -0.507 -4.828 11.578 1 98.62 48 SER B C 1
ATOM 2083 O O . SER B 1 48 ? 0.105 -5.781 11.094 1 98.62 48 SER B O 1
ATOM 2085 N N . VAL B 1 49 ? 0.053 -3.682 11.93 1 98.62 49 VAL B N 1
ATOM 2086 C CA . VAL B 1 49 ? 1.501 -3.525 11.836 1 98.62 49 VAL B CA 1
ATOM 2087 C C . VAL B 1 49 ? 2.105 -3.467 13.234 1 98.62 49 VAL B C 1
ATOM 2089 O O . VAL B 1 49 ? 1.407 -3.172 14.211 1 98.62 49 VAL B O 1
ATOM 2092 N N . GLN B 1 50 ? 3.387 -3.754 13.289 1 97.81 50 GLN B N 1
ATOM 2093 C CA . GLN B 1 50 ? 4.086 -3.734 14.57 1 97.81 50 GLN B CA 1
ATOM 2094 C C . GLN B 1 50 ? 4.82 -2.412 14.781 1 97.81 50 GLN B C 1
ATOM 2096 O O . GLN B 1 50 ? 5.676 -2.041 13.977 1 97.81 50 GLN B O 1
ATOM 2101 N N . ALA B 1 51 ? 4.477 -1.726 15.859 1 97.94 51 ALA B N 1
ATOM 2102 C CA . ALA B 1 51 ? 5.293 -0.574 16.234 1 97.94 51 ALA B CA 1
ATOM 2103 C C . ALA B 1 51 ? 6.695 -1.009 16.656 1 97.94 51 ALA B C 1
ATOM 2105 O O . ALA B 1 51 ? 6.852 -1.954 17.422 1 97.94 51 ALA B O 1
ATOM 2106 N N . THR B 1 52 ? 7.719 -0.33 16.156 1 97.69 52 THR B N 1
ATOM 2107 C CA . THR B 1 52 ? 9.094 -0.664 16.531 1 97.69 52 THR B CA 1
ATOM 2108 C C . THR B 1 52 ? 9.531 0.117 17.766 1 97.69 52 THR B C 1
ATOM 2110 O O . THR B 1 52 ? 10.406 -0.33 18.5 1 97.69 52 THR B O 1
ATOM 2113 N N . GLU B 1 53 ? 9.008 1.274 17.953 1 97.81 53 GLU B N 1
ATOM 2114 C CA . GLU B 1 53 ? 9.312 2.166 19.062 1 97.81 53 GLU B CA 1
ATOM 2115 C C . GLU B 1 53 ? 8.07 2.932 19.516 1 97.81 53 GLU B C 1
ATOM 2117 O O . GLU B 1 53 ? 7.062 2.965 18.812 1 97.81 53 GLU B O 1
ATOM 2122 N N . GLU B 1 54 ? 8.188 3.424 20.703 1 97.75 54 GLU B N 1
ATOM 2123 C CA . GLU B 1 54 ? 7.238 4.441 21.156 1 97.75 54 GLU B CA 1
ATOM 2124 C C . GLU B 1 54 ? 7.781 5.848 20.906 1 97.75 54 GLU B C 1
ATOM 2126 O O . GLU B 1 54 ? 8.969 6.02 20.609 1 97.75 54 GLU B O 1
ATOM 2131 N N . PHE B 1 55 ? 6.902 6.863 21.016 1 96.88 55 PHE B N 1
ATOM 2132 C CA . PHE B 1 55 ? 7.305 8.242 20.781 1 96.88 55 PHE B CA 1
ATOM 2133 C C . PHE B 1 55 ? 8.492 8.609 21.656 1 96.88 55 PHE B C 1
ATOM 2135 O O . PHE B 1 55 ? 9.406 9.32 21.219 1 96.88 55 PHE B O 1
ATOM 2142 N N . GLY B 1 56 ? 8.523 8.109 22.859 1 95.62 56 GLY B N 1
ATOM 2143 C CA . GLY B 1 56 ? 9.547 8.484 23.812 1 95.62 56 GLY B CA 1
ATOM 2144 C C . GLY B 1 56 ? 10.891 7.844 23.531 1 95.62 56 GLY B C 1
ATOM 2145 O O . GLY B 1 56 ? 11.922 8.305 24.031 1 95.62 56 GLY B O 1
ATOM 2146 N N . SER B 1 57 ? 10.984 6.863 22.688 1 97.44 57 SER B N 1
ATOM 2147 C CA . SER B 1 57 ? 12.219 6.102 22.516 1 97.44 57 SER B CA 1
ATOM 2148 C C . SER B 1 57 ? 12.641 6.07 21.047 1 97.44 57 SER B C 1
ATOM 2150 O O . SER B 1 57 ? 13.672 5.488 20.703 1 97.44 57 SER B O 1
ATOM 2152 N N . CYS B 1 58 ? 11.852 6.715 20.156 1 97.81 58 CYS B N 1
ATOM 2153 C CA . CYS B 1 58 ? 12.188 6.707 18.734 1 97.81 58 CYS B CA 1
ATOM 2154 C C . CYS B 1 58 ? 13.297 7.711 18.438 1 97.81 58 CYS B C 1
ATOM 2156 O O . CYS B 1 58 ? 13.758 8.422 19.344 1 97.81 58 CYS B O 1
ATOM 2158 N N . TRP B 1 59 ? 13.82 7.625 17.203 1 98.31 59 TRP B N 1
ATOM 2159 C CA . TRP B 1 59 ? 14.82 8.602 16.781 1 98.31 59 TRP B CA 1
ATOM 2160 C C . TRP B 1 59 ? 14.305 10.023 16.969 1 98.31 59 TRP B C 1
ATOM 2162 O O . TRP B 1 59 ? 13.164 10.328 16.609 1 98.31 59 TRP B O 1
ATOM 2172 N N . LYS B 1 60 ? 15.094 10.891 17.469 1 95.88 60 LYS B N 1
ATOM 2173 C CA . LYS B 1 60 ? 14.672 12.258 17.781 1 95.88 60 LYS B CA 1
ATOM 2174 C C . LYS B 1 60 ? 14.922 13.18 16.578 1 95.88 60 LYS B C 1
ATOM 2176 O O . LYS B 1 60 ? 14.297 14.242 16.469 1 95.88 60 LYS B O 1
ATOM 2181 N N . ASP B 1 61 ? 15.844 12.805 15.719 1 97.44 61 ASP B N 1
ATOM 2182 C CA . ASP B 1 61 ? 16.188 13.617 14.562 1 97.44 61 ASP B CA 1
ATOM 2183 C C . ASP B 1 61 ? 16.141 12.797 13.273 1 97.44 61 ASP B C 1
ATOM 2185 O O . ASP B 1 61 ? 17.141 12.656 12.578 1 97.44 61 ASP B O 1
ATOM 2189 N N . PRO B 1 62 ? 14.945 12.375 12.93 1 98.62 62 PRO B N 1
ATOM 2190 C CA . PRO B 1 62 ? 14.844 11.586 11.695 1 98.62 62 PRO B CA 1
ATOM 2191 C C . PRO B 1 62 ? 15.062 12.422 10.438 1 98.62 62 PRO B C 1
ATOM 2193 O O . PRO B 1 62 ? 14.906 13.648 10.477 1 98.62 62 PRO B O 1
ATOM 2196 N N . ASP B 1 63 ? 15.492 11.758 9.344 1 98.94 63 ASP B N 1
ATOM 2197 C CA . ASP B 1 63 ? 15.562 12.422 8.047 1 98.94 63 ASP B CA 1
ATOM 2198 C C . ASP B 1 63 ? 14.164 12.734 7.52 1 98.94 63 ASP B C 1
ATOM 2200 O O . ASP B 1 63 ? 13.938 13.789 6.922 1 98.94 63 ASP B O 1
ATOM 2204 N N . ILE B 1 64 ? 13.227 11.828 7.73 1 98.94 64 ILE B N 1
ATOM 2205 C CA . ILE B 1 64 ? 11.859 12 7.258 1 98.94 64 ILE B CA 1
ATOM 2206 C C . ILE B 1 64 ? 10.875 11.633 8.367 1 98.94 64 ILE B C 1
ATOM 2208 O O . ILE B 1 64 ? 10.938 10.531 8.914 1 98.94 64 ILE B O 1
ATOM 2212 N N . LEU B 1 65 ? 10.031 12.555 8.75 1 98.94 65 LEU B N 1
ATOM 2213 C CA . LEU B 1 65 ? 8.789 12.258 9.461 1 98.94 65 LEU B CA 1
ATOM 2214 C C . LEU B 1 65 ? 7.648 12.008 8.484 1 98.94 65 LEU B C 1
ATOM 2216 O O . LEU B 1 65 ? 7.395 12.828 7.594 1 98.94 65 LEU B O 1
ATOM 2220 N N . PHE B 1 66 ? 6.996 10.891 8.625 1 98.94 66 PHE B N 1
ATOM 2221 C CA . PHE B 1 66 ? 5.887 10.562 7.734 1 98.94 66 PHE B CA 1
ATOM 2222 C C . PHE B 1 66 ? 4.617 10.281 8.531 1 98.94 66 PHE B C 1
ATOM 2224 O O . PHE B 1 66 ? 4.625 9.469 9.461 1 98.94 66 PHE B O 1
ATOM 2231 N N . VAL B 1 67 ? 3.496 10.93 8.109 1 98.94 67 VAL B N 1
ATOM 2232 C CA . VAL B 1 67 ? 2.23 10.797 8.82 1 98.94 67 VAL B CA 1
ATOM 2233 C C . VAL B 1 67 ? 1.127 10.398 7.848 1 98.94 67 VAL B C 1
ATOM 2235 O O . VAL B 1 67 ? 0.779 11.172 6.945 1 98.94 67 VAL B O 1
ATOM 2238 N N . PRO B 1 68 ? 0.528 9.18 8 1 98.88 68 PRO B N 1
ATOM 2239 C CA . PRO B 1 68 ? -0.609 8.75 7.184 1 98.88 68 PRO B CA 1
ATOM 2240 C C . PRO B 1 68 ? -1.937 9.328 7.668 1 98.88 68 PRO B C 1
ATOM 2242 O O . PRO B 1 68 ? -1.971 10.055 8.664 1 98.88 68 PRO B O 1
ATOM 2245 N N . GLY B 1 69 ? -3.072 9.031 6.898 1 98.75 69 GLY B N 1
ATOM 2246 C CA . GLY B 1 69 ? -4.387 9.539 7.262 1 98.75 69 GLY B CA 1
ATOM 2247 C C . GLY B 1 69 ? -5.387 8.445 7.574 1 98.75 69 GLY B C 1
ATOM 2248 O O . GLY B 1 69 ? -5 7.305 7.848 1 98.75 69 GLY B O 1
ATOM 2249 N N . ASN B 1 70 ? -6.59 8.859 7.652 1 98.56 70 ASN B N 1
ATOM 2250 C CA . ASN B 1 70 ? -7.742 7.973 7.773 1 98.56 70 ASN B CA 1
ATOM 2251 C C . ASN B 1 70 ? -9.047 8.758 7.84 1 98.56 70 ASN B C 1
ATOM 2253 O O . ASN B 1 70 ? -9.062 9.914 8.281 1 98.56 70 ASN B O 1
ATOM 2257 N N . THR B 1 71 ? -10.094 8.148 7.457 1 95.12 71 THR B N 1
ATOM 2258 C CA . THR B 1 71 ? -11.406 8.773 7.418 1 95.12 71 THR B CA 1
ATOM 2259 C C . THR B 1 71 ? -11.938 9.008 8.828 1 95.12 71 THR B C 1
ATOM 2261 O O . THR B 1 71 ? -12.469 10.078 9.125 1 95.12 71 THR B O 1
ATOM 2264 N N . VAL B 1 72 ? -11.836 8.039 9.703 1 94.81 72 VAL B N 1
ATOM 2265 C CA . VAL B 1 72 ? -12.484 8.094 11.008 1 94.81 72 VAL B CA 1
ATOM 2266 C C . VAL B 1 72 ? -11.438 8.297 12.102 1 94.81 72 VAL B C 1
ATOM 2268 O O . VAL B 1 72 ? -11.516 9.25 12.875 1 94.81 72 VAL B O 1
ATOM 2271 N N . SER B 1 73 ? -10.484 7.527 12.164 1 98 73 SER B N 1
ATOM 2272 C CA . SER B 1 73 ? -9.523 7.434 13.258 1 98 73 SER B CA 1
ATOM 2273 C C . SER B 1 73 ? -8.672 8.695 13.359 1 98 73 SER B C 1
ATOM 2275 O O . SER B 1 73 ? -8.234 9.07 14.445 1 98 73 SER B O 1
ATOM 2277 N N . LEU B 1 74 ? -8.453 9.344 12.242 1 98.31 74 LEU B N 1
ATOM 2278 C CA . LEU B 1 74 ? -7.648 10.562 12.258 1 98.31 74 LEU B CA 1
ATOM 2279 C C . LEU B 1 74 ? -8.328 11.648 13.086 1 98.31 74 LEU B C 1
ATOM 2281 O O . LEU B 1 74 ? -7.656 12.383 13.812 1 98.31 74 LEU B O 1
ATOM 2285 N N . PHE B 1 75 ? -9.602 11.766 13.023 1 98.25 75 PHE B N 1
ATOM 2286 C CA . PHE B 1 75 ? -10.336 12.805 13.734 1 98.25 75 PHE B CA 1
ATOM 2287 C C . PHE B 1 75 ? -10.289 12.57 15.242 1 98.25 75 PHE B C 1
ATOM 2289 O O . PHE B 1 75 ? -10.312 13.523 16.031 1 98.25 75 PHE B O 1
ATOM 2296 N N . LYS B 1 76 ? -10.188 11.297 15.586 1 97.62 76 LYS B N 1
ATOM 2297 C CA . LYS B 1 76 ? -9.938 10.992 17 1 97.62 76 LYS B CA 1
ATOM 2298 C C . LYS B 1 76 ? -8.562 11.492 17.438 1 97.62 76 LYS B C 1
ATOM 2300 O O . LYS B 1 76 ? -8.422 12.047 18.531 1 97.62 76 LYS B O 1
ATOM 2305 N N . GLN B 1 77 ? -7.543 11.336 16.594 1 98.44 77 GLN B N 1
ATOM 2306 C CA . GLN B 1 77 ? -6.188 11.766 16.922 1 98.44 77 GLN B CA 1
ATOM 2307 C C . GLN B 1 77 ? -6.098 13.289 16.969 1 98.44 77 GLN B C 1
ATOM 2309 O O . GLN B 1 77 ? -5.309 13.844 17.75 1 98.44 77 GLN B O 1
ATOM 2314 N N . LEU B 1 78 ? -6.906 14 16.219 1 98.75 78 LEU B N 1
ATOM 2315 C CA . LEU B 1 78 ? -6.941 15.461 16.219 1 98.75 78 LEU B CA 1
ATOM 2316 C C . LEU B 1 78 ? -7.398 15.984 17.578 1 98.75 78 LEU B C 1
ATOM 2318 O O . LEU B 1 78 ? -7.148 17.141 17.906 1 98.75 78 LEU B O 1
ATOM 2322 N N . GLN B 1 79 ? -8.07 15.078 18.328 1 98 79 GLN B N 1
ATOM 2323 C CA . GLN B 1 79 ? -8.539 15.477 19.656 1 98 79 GLN B CA 1
ATOM 2324 C C . GLN B 1 79 ? -7.516 15.141 20.734 1 98 79 GLN B C 1
ATOM 2326 O O . GLN B 1 79 ? -7.707 15.469 21.906 1 98 79 GLN B O 1
ATOM 2331 N N . ASP B 1 80 ? -6.488 14.477 20.422 1 97.94 80 ASP B N 1
ATOM 2332 C CA . ASP B 1 80 ? -5.492 14.008 21.391 1 97.94 80 ASP B CA 1
ATOM 2333 C C . ASP B 1 80 ? -4.25 14.898 21.375 1 97.94 80 ASP B C 1
ATOM 2335 O O . ASP B 1 80 ? -3.312 14.648 20.609 1 97.94 80 ASP B O 1
ATOM 2339 N N . ASP B 1 81 ? -4.172 15.797 22.328 1 98 81 ASP B N 1
ATOM 2340 C CA . ASP B 1 81 ? -3.088 16.781 22.359 1 98 81 ASP B CA 1
ATOM 2341 C C . ASP B 1 81 ? -1.736 16.094 22.547 1 98 81 ASP B C 1
ATOM 2343 O O . ASP B 1 81 ? -0.719 16.547 22.031 1 98 81 ASP B O 1
ATOM 2347 N N . ARG B 1 82 ? -1.761 15.031 23.266 1 97.25 82 ARG B N 1
ATOM 2348 C CA . ARG B 1 82 ? -0.509 14.305 23.453 1 97.25 82 ARG B CA 1
ATOM 2349 C C . ARG B 1 82 ? 0.056 13.828 22.109 1 97.25 82 ARG B C 1
ATOM 2351 O O . ARG B 1 82 ? 1.246 14 21.844 1 97.25 82 ARG B O 1
ATOM 2358 N N . THR B 1 83 ? -0.769 13.242 21.297 1 98.25 83 THR B N 1
ATOM 2359 C CA . THR B 1 83 ? -0.359 12.781 19.969 1 98.25 83 THR B CA 1
ATOM 2360 C C . THR B 1 83 ? 0.113 13.953 19.109 1 98.25 83 THR B C 1
ATOM 2362 O O . THR B 1 83 ? 1.175 13.883 18.484 1 98.25 83 THR B O 1
ATOM 2365 N N . LEU B 1 84 ? -0.646 15.031 19.078 1 98.81 84 LEU B N 1
ATOM 2366 C CA . LEU B 1 84 ? -0.284 16.203 18.281 1 98.81 84 LEU B CA 1
ATOM 2367 C C . LEU B 1 84 ? 1.051 16.781 18.75 1 98.81 84 LEU B C 1
ATOM 2369 O O . LEU B 1 84 ? 1.876 17.172 17.922 1 98.81 84 LEU B O 1
ATOM 2373 N N . ASP B 1 85 ? 1.296 16.781 20.062 1 98.62 85 ASP B N 1
ATOM 2374 C CA . ASP B 1 85 ? 2.545 17.312 20.594 1 98.62 85 ASP B CA 1
ATOM 2375 C C . ASP B 1 85 ? 3.727 16.422 20.219 1 98.62 85 ASP B C 1
ATOM 2377 O O . ASP B 1 85 ? 4.824 16.922 19.953 1 98.62 85 ASP B O 1
ATOM 2381 N N . CYS B 1 86 ? 3.539 15.164 20.281 1 98.31 86 CYS B N 1
ATOM 2382 C CA . CYS B 1 86 ? 4.586 14.227 19.875 1 98.31 86 CYS B CA 1
ATOM 2383 C C . CYS B 1 86 ? 4.953 14.438 18.422 1 98.31 86 CYS B C 1
ATOM 2385 O O . CYS B 1 86 ? 6.137 14.469 18.062 1 98.31 86 CYS B O 1
ATOM 2387 N N . ILE B 1 87 ? 3.961 14.617 17.516 1 98.75 87 ILE B N 1
ATOM 2388 C CA . ILE B 1 87 ? 4.195 14.859 16.094 1 98.75 87 ILE B CA 1
ATOM 2389 C C . ILE B 1 87 ? 4.934 16.188 15.914 1 98.75 87 ILE B C 1
ATOM 2391 O O . ILE B 1 87 ? 5.883 16.266 15.125 1 98.75 87 ILE B O 1
ATOM 2395 N N . ALA B 1 88 ? 4.52 17.188 16.641 1 98.81 88 ALA B N 1
ATOM 2396 C CA . ALA B 1 88 ? 5.172 18.5 16.578 1 98.81 88 ALA B CA 1
ATOM 2397 C C . ALA B 1 88 ? 6.645 18.391 16.969 1 98.81 88 ALA B C 1
ATOM 2399 O O . ALA B 1 88 ? 7.512 18.984 16.328 1 98.81 88 ALA B O 1
ATOM 2400 N N . GLU B 1 89 ? 6.883 17.672 18.016 1 98.25 89 GLU B N 1
ATOM 2401 C CA . GLU B 1 89 ? 8.25 17.516 18.5 1 98.25 89 GLU B CA 1
ATOM 2402 C C . GLU B 1 89 ? 9.125 16.797 17.469 1 98.25 89 GLU B C 1
ATOM 2404 O O . GLU B 1 89 ? 10.234 17.25 17.172 1 98.25 89 GLU B O 1
ATOM 2409 N N . LEU B 1 90 ? 8.633 15.719 16.938 1 98.19 90 LEU B N 1
ATOM 2410 C CA . LEU B 1 90 ? 9.367 15 15.906 1 98.19 90 LEU B CA 1
ATOM 2411 C C . LEU B 1 90 ? 9.594 15.883 14.68 1 98.19 90 LEU B C 1
ATOM 2413 O O . LEU B 1 90 ? 10.695 15.898 14.117 1 98.19 90 LEU B O 1
ATOM 2417 N N . GLY B 1 91 ? 8.539 16.594 14.289 1 98.56 91 GLY B N 1
ATOM 2418 C CA . GLY B 1 91 ? 8.617 17.453 13.125 1 98.56 91 GLY B CA 1
ATOM 2419 C C . GLY B 1 91 ? 9.609 18.578 13.281 1 98.56 91 GLY B C 1
ATOM 2420 O O . GLY B 1 91 ? 10.242 19 12.312 1 98.56 91 GLY B O 1
ATOM 2421 N N . SER B 1 92 ? 9.773 19.062 14.492 1 97.81 92 SER B N 1
ATOM 2422 C CA . SER B 1 92 ? 10.664 20.188 14.742 1 97.81 92 SER B CA 1
ATOM 2423 C C . SER B 1 92 ? 12.117 19.812 14.508 1 97.81 92 SER B C 1
ATOM 2425 O O . SER B 1 92 ? 12.961 20.688 14.289 1 97.81 92 SER B O 1
ATOM 2427 N N . ARG B 1 93 ? 12.383 18.516 14.477 1 98.06 93 ARG B N 1
ATOM 2428 C CA . ARG B 1 93 ? 13.773 18.094 14.352 1 98.06 93 ARG B CA 1
ATOM 2429 C C . ARG B 1 93 ? 13.984 17.281 13.078 1 98.06 93 ARG B C 1
ATOM 2431 O O . ARG B 1 93 ? 15.117 16.938 12.734 1 98.06 93 ARG B O 1
ATOM 2438 N N . ALA B 1 94 ? 12.953 17 12.383 1 98.75 94 ALA B N 1
ATOM 2439 C CA . ALA B 1 94 ? 13.055 16.219 11.148 1 98.75 94 ALA B CA 1
ATOM 2440 C C . ALA B 1 94 ? 13.562 17.078 9.992 1 98.75 94 ALA B C 1
ATOM 2442 O O . ALA B 1 94 ? 13.258 18.266 9.914 1 98.75 94 ALA B O 1
ATOM 2443 N N . LYS B 1 95 ? 14.305 16.484 9.086 1 98.75 95 LYS B N 1
ATOM 2444 C CA . LYS B 1 95 ? 14.742 17.172 7.883 1 98.75 95 LYS B CA 1
ATOM 2445 C C . LYS B 1 95 ? 13.586 17.375 6.902 1 98.75 95 LYS B C 1
ATOM 2447 O O . LYS B 1 95 ? 13.484 18.406 6.254 1 98.75 95 LYS B O 1
ATOM 2452 N N . TRP B 1 96 ? 12.773 16.391 6.699 1 98.94 96 TRP B N 1
ATOM 2453 C CA . TRP B 1 96 ? 11.562 16.422 5.891 1 98.94 96 TRP B CA 1
ATOM 2454 C C . TRP B 1 96 ? 10.328 16.109 6.734 1 98.94 96 TRP B C 1
ATOM 2456 O O . TRP B 1 96 ? 10.359 15.203 7.57 1 98.94 96 TRP B O 1
ATOM 2466 N N . ILE B 1 97 ? 9.289 16.891 6.57 1 98.94 97 ILE B N 1
ATOM 2467 C CA . ILE B 1 97 ? 7.98 16.672 7.18 1 98.94 97 ILE B CA 1
ATOM 2468 C C . ILE B 1 97 ? 6.965 16.281 6.105 1 98.94 97 ILE B C 1
ATOM 2470 O O . ILE B 1 97 ? 6.695 17.078 5.195 1 98.94 97 ILE B O 1
ATOM 2474 N N . THR B 1 98 ? 6.418 15.055 6.258 1 98.94 98 THR B N 1
ATOM 2475 C CA . THR B 1 98 ? 5.684 14.531 5.109 1 98.94 98 THR B CA 1
ATOM 2476 C C . THR B 1 98 ? 4.395 13.852 5.555 1 98.94 98 THR B C 1
ATOM 2478 O O . THR B 1 98 ? 4.262 13.461 6.715 1 98.94 98 THR B O 1
ATOM 2481 N N . SER B 1 99 ? 3.445 13.797 4.645 1 98.94 99 SER B N 1
ATOM 2482 C CA . SER B 1 99 ? 2.174 13.133 4.902 1 98.94 99 SER B CA 1
ATOM 2483 C C . SER B 1 99 ? 1.508 12.688 3.604 1 98.94 99 SER B C 1
ATOM 2485 O O . SER B 1 99 ? 1.907 13.117 2.52 1 98.94 99 SER B O 1
ATOM 2487 N N . VAL B 1 100 ? 0.603 11.797 3.717 1 98.81 100 VAL B N 1
ATOM 2488 C CA . VAL B 1 100 ? -0.313 11.406 2.65 1 98.81 100 VAL B CA 1
ATOM 2489 C C . VAL B 1 100 ? -1.751 11.453 3.162 1 98.81 100 VAL B C 1
ATOM 2491 O O . VAL B 1 100 ? -1.996 11.297 4.359 1 98.81 100 VAL B O 1
ATOM 2494 N N . CYS B 1 101 ? -2.721 11.727 2.209 1 98.69 101 CYS B N 1
ATOM 2495 C CA . CYS B 1 101 ? -4.129 11.797 2.58 1 98.69 101 CYS B CA 1
ATOM 2496 C C . CYS B 1 101 ? -4.359 12.859 3.648 1 98.69 101 CYS B C 1
ATOM 2498 O O . CYS B 1 101 ? -3.781 13.945 3.584 1 98.69 101 CYS B O 1
ATOM 2500 N N . ASN B 1 102 ? -5.258 12.68 4.551 1 98.81 102 ASN B N 1
ATOM 2501 C CA . ASN B 1 102 ? -5.555 13.734 5.52 1 98.81 102 ASN B CA 1
ATOM 2502 C C . ASN B 1 102 ? -4.609 13.68 6.711 1 98.81 102 ASN B C 1
ATOM 2504 O O . ASN B 1 102 ? -4.855 14.328 7.734 1 98.81 102 ASN B O 1
ATOM 2508 N N . GLY B 1 103 ? -3.436 12.922 6.551 1 98.88 103 GLY B N 1
ATOM 2509 C CA . GLY B 1 103 ? -2.354 13.086 7.508 1 98.88 103 GLY B CA 1
ATOM 2510 C C . GLY B 1 103 ? -1.856 14.516 7.613 1 98.88 103 GLY B C 1
ATOM 2511 O O . GLY B 1 103 ? -1.324 14.922 8.648 1 98.88 103 GLY B O 1
ATOM 2512 N N . SER B 1 104 ? -2.068 15.25 6.559 1 98.94 104 SER B N 1
ATOM 2513 C CA . SER B 1 104 ? -1.668 16.656 6.539 1 98.94 104 SER B CA 1
ATOM 2514 C C . SER B 1 104 ? -2.471 17.469 7.543 1 98.94 104 SER B C 1
ATOM 2516 O O . SER B 1 104 ? -2 18.5 8.031 1 98.94 104 SER B O 1
ATOM 2518 N N . LEU B 1 105 ? -3.693 17.047 7.887 1 98.88 105 LEU B N 1
ATOM 2519 C CA . LEU B 1 105 ? -4.449 17.734 8.922 1 98.88 105 LEU B CA 1
ATOM 2520 C C . LEU B 1 105 ? -3.773 17.578 10.281 1 98.88 105 LEU B C 1
ATOM 2522 O O . LEU B 1 105 ? -3.77 18.516 11.086 1 98.88 105 LEU B O 1
ATOM 2526 N N . LEU B 1 106 ? -3.193 16.375 10.578 1 98.94 106 LEU B N 1
ATOM 2527 C CA . LEU B 1 106 ? -2.439 16.188 11.812 1 98.94 106 LEU B CA 1
ATOM 2528 C C . LEU B 1 106 ? -1.203 17.078 11.836 1 98.94 106 LEU B C 1
ATOM 2530 O O . LEU B 1 106 ? -0.913 17.719 12.844 1 98.94 106 LEU B O 1
ATOM 2534 N N . LEU B 1 107 ? -0.496 17.125 10.695 1 98.94 107 LEU B N 1
ATOM 2535 C CA . LEU B 1 107 ? 0.66 18.016 10.609 1 98.94 107 LEU B CA 1
ATOM 2536 C C . LEU B 1 107 ? 0.25 19.469 10.836 1 98.94 107 LEU B C 1
ATOM 2538 O O . LEU B 1 107 ? 0.926 20.203 11.562 1 98.94 107 LEU B O 1
ATOM 2542 N N . GLY B 1 108 ? -0.826 19.859 10.133 1 98.94 108 GLY B N 1
ATOM 2543 C CA . GLY B 1 108 ? -1.324 21.219 10.312 1 98.94 108 GLY B CA 1
ATOM 2544 C C . GLY B 1 108 ? -1.667 21.531 11.758 1 98.94 108 GLY B C 1
ATOM 2545 O O . GLY B 1 108 ? -1.218 22.547 12.297 1 98.94 108 GLY B O 1
ATOM 2546 N N . ALA B 1 109 ? -2.428 20.656 12.414 1 98.88 109 ALA B N 1
ATOM 2547 C CA . ALA B 1 109 ? -2.85 20.844 13.797 1 98.88 109 ALA B CA 1
ATOM 2548 C C . ALA B 1 109 ? -1.65 20.859 14.742 1 98.88 109 ALA B C 1
ATOM 2550 O O . ALA B 1 109 ? -1.704 21.469 15.82 1 98.88 109 ALA B O 1
ATOM 2551 N N . ALA B 1 110 ? -0.6 20.219 14.344 1 98.88 110 ALA B N 1
ATOM 2552 C CA . ALA B 1 110 ? 0.631 20.188 15.125 1 98.88 110 ALA B CA 1
ATOM 2553 C C . ALA B 1 110 ? 1.467 21.438 14.906 1 98.88 110 ALA B C 1
ATOM 2555 O O . ALA B 1 110 ? 2.535 21.594 15.5 1 98.88 110 ALA B O 1
ATOM 2556 N N . GLY B 1 111 ? 1.009 22.344 13.984 1 98.81 111 GLY B N 1
ATOM 2557 C CA . GLY B 1 111 ? 1.693 23.594 13.742 1 98.81 111 GLY B CA 1
ATOM 2558 C C . GLY B 1 111 ? 2.83 23.484 12.742 1 98.81 111 GLY B C 1
ATOM 2559 O O . GLY B 1 111 ? 3.709 24.344 12.695 1 98.81 111 GLY B O 1
ATOM 2560 N N . LEU B 1 112 ? 2.791 22.484 11.945 1 98.88 112 LEU B N 1
ATOM 2561 C CA . LEU B 1 112 ? 3.967 22.172 11.141 1 98.88 112 LEU B CA 1
ATOM 2562 C C . LEU B 1 112 ? 3.764 22.594 9.688 1 98.88 112 LEU B C 1
ATOM 2564 O O . LEU B 1 112 ? 4.672 22.469 8.867 1 98.88 112 LEU B O 1
ATOM 2568 N N . LEU B 1 113 ? 2.562 23.25 9.336 1 98.81 113 LEU B N 1
ATOM 2569 C CA . LEU B 1 113 ? 2.303 23.547 7.934 1 98.81 113 LEU B CA 1
ATOM 2570 C C . LEU B 1 113 ? 1.995 25.031 7.746 1 98.81 113 LEU B C 1
ATOM 2572 O O . LEU B 1 113 ? 1.53 25.438 6.68 1 98.81 113 LEU B O 1
ATOM 2576 N N . GLN B 1 114 ? 2.178 25.875 8.812 1 98.56 114 GLN B N 1
ATOM 2577 C CA . GLN B 1 114 ? 1.892 27.297 8.703 1 98.56 114 GLN B CA 1
ATOM 2578 C C . GLN B 1 114 ? 2.705 27.953 7.59 1 98.56 114 GLN B C 1
ATOM 2580 O O . GLN B 1 114 ? 3.938 27.906 7.609 1 98.56 114 GLN B O 1
ATOM 2585 N N . GLY B 1 115 ? 2.008 28.5 6.617 1 98.75 115 GLY B N 1
ATOM 2586 C CA . GLY B 1 115 ? 2.652 29.234 5.535 1 98.75 115 GLY B CA 1
ATOM 2587 C C . GLY B 1 115 ? 3.154 28.328 4.426 1 98.75 115 GLY B C 1
ATOM 2588 O O . GLY B 1 115 ? 3.779 28.797 3.471 1 98.75 115 GLY B O 1
ATOM 2589 N N . TYR B 1 116 ? 2.9 27.047 4.496 1 98.88 116 TYR B N 1
ATOM 2590 C CA . TYR B 1 116 ? 3.346 26.094 3.488 1 98.88 116 TYR B CA 1
ATOM 2591 C C . TYR B 1 116 ? 2.188 25.656 2.6 1 98.88 116 TYR B C 1
ATOM 2593 O O . TYR B 1 116 ? 1.056 25.516 3.068 1 98.88 116 TYR B O 1
ATOM 2601 N N . LYS B 1 117 ? 2.439 25.438 1.326 1 98.94 117 LYS B N 1
ATOM 2602 C CA . LYS B 1 117 ? 1.514 24.688 0.483 1 98.94 117 LYS B CA 1
ATOM 2603 C C . LYS B 1 117 ? 1.424 23.234 0.927 1 98.94 117 LYS B C 1
ATOM 2605 O O . LYS B 1 117 ? 2.434 22.625 1.293 1 98.94 117 LYS B O 1
ATOM 2610 N N . ALA B 1 118 ? 0.224 22.734 0.93 1 98.88 118 ALA B N 1
ATOM 2611 C CA . ALA B 1 118 ? 0.051 21.344 1.334 1 98.88 118 ALA B CA 1
ATOM 2612 C C . ALA B 1 118 ? -1.128 20.703 0.606 1 98.88 118 ALA B C 1
ATOM 2614 O O . ALA B 1 118 ? -2.158 21.344 0.396 1 98.88 118 ALA B O 1
ATOM 2615 N N . ALA B 1 119 ? -0.928 19.516 0.181 1 98.81 119 ALA B N 1
ATOM 2616 C CA . ALA B 1 119 ? -2.006 18.688 -0.351 1 98.81 119 ALA B CA 1
ATOM 2617 C C . ALA B 1 119 ? -2.645 17.844 0.75 1 98.81 119 ALA B C 1
ATOM 2619 O O . ALA B 1 119 ? -2.096 17.734 1.849 1 98.81 119 ALA B O 1
ATOM 2620 N N . SER B 1 120 ? -3.803 17.328 0.485 1 98.69 120 SER B N 1
ATOM 2621 C CA . SER B 1 120 ? -4.578 16.453 1.358 1 98.69 120 SER B CA 1
ATOM 2622 C C . SER B 1 120 ? -5.59 15.633 0.564 1 98.69 120 SER B C 1
ATOM 2624 O O . SER B 1 120 ? -5.582 15.656 -0.668 1 98.69 120 SER B O 1
ATOM 2626 N N . TYR B 1 121 ? -6.379 14.789 1.312 1 98.62 121 TYR B N 1
ATOM 2627 C CA . TYR B 1 121 ? -7.52 14.109 0.714 1 98.62 121 TYR B CA 1
ATOM 2628 C C . TYR B 1 121 ? -8.508 15.109 0.134 1 98.62 121 TYR B C 1
ATOM 2630 O O . TYR B 1 121 ? -8.719 16.188 0.701 1 98.62 121 TYR B O 1
ATOM 2638 N N . TRP B 1 122 ? -9.078 14.766 -0.997 1 98.38 122 TRP B N 1
ATOM 2639 C CA . TRP B 1 122 ? -9.859 15.742 -1.745 1 98.38 122 TRP B CA 1
ATOM 2640 C C . TRP B 1 122 ? -11 16.297 -0.891 1 98.38 122 TRP B C 1
ATOM 2642 O O . TRP B 1 122 ? -11.359 17.469 -1.016 1 98.38 122 TRP B O 1
ATOM 2652 N N . TYR B 1 123 ? -11.531 15.523 0.016 1 98.19 123 TYR B N 1
ATOM 2653 C CA . TYR B 1 123 ? -12.695 15.922 0.796 1 98.19 123 TYR B CA 1
ATOM 2654 C C . TYR B 1 123 ? -12.297 16.891 1.91 1 98.19 123 TYR B C 1
ATOM 2656 O O . TYR B 1 123 ? -13.125 17.656 2.395 1 98.19 123 TYR B O 1
ATOM 2664 N N . THR B 1 124 ? -11.016 16.875 2.305 1 98 124 THR B N 1
ATOM 2665 C CA . THR B 1 124 ? -10.633 17.641 3.482 1 98 124 THR B CA 1
ATOM 2666 C C . THR B 1 124 ? -9.578 18.672 3.121 1 98 124 THR B C 1
ATOM 2668 O O . THR B 1 124 ? -9.164 19.469 3.971 1 98 124 THR B O 1
ATOM 2671 N N . CYS B 1 125 ? -9.18 18.766 1.904 1 98.56 125 CYS B N 1
ATOM 2672 C CA . CYS B 1 125 ? -8.031 19.562 1.479 1 98.56 125 CYS B CA 1
ATOM 2673 C C . CYS B 1 125 ? -8.211 21.031 1.854 1 98.56 125 CYS B C 1
ATOM 2675 O O . CYS B 1 125 ? -7.312 21.641 2.441 1 98.56 125 CYS B O 1
ATOM 2677 N N . GLU B 1 126 ? -9.383 21.578 1.635 1 98.31 126 GLU B N 1
ATOM 2678 C CA . GLU B 1 126 ? -9.617 23 1.854 1 98.31 126 GLU B CA 1
ATOM 2679 C C . GLU B 1 126 ? -9.516 23.359 3.334 1 98.31 126 GLU B C 1
ATOM 2681 O O . GLU B 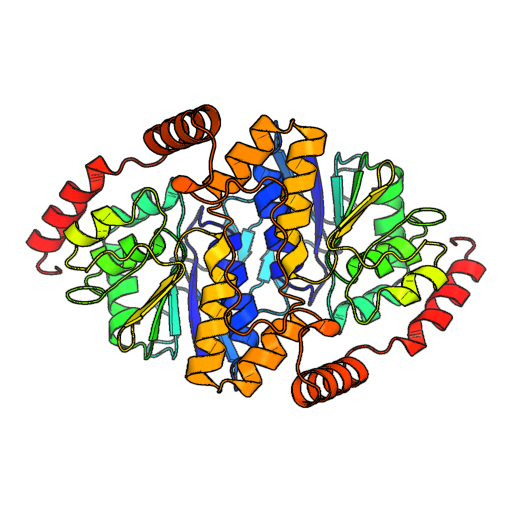1 126 ? -9.203 24.5 3.684 1 98.31 126 GLU B O 1
ATOM 2686 N N . HIS B 1 127 ? -9.68 22.422 4.219 1 98.62 127 HIS B N 1
ATOM 2687 C CA . HIS B 1 127 ? -9.703 22.672 5.652 1 98.62 127 HIS B CA 1
ATOM 2688 C C . HIS B 1 127 ? -8.289 22.875 6.199 1 98.62 127 HIS B C 1
ATOM 2690 O O . HIS B 1 127 ? -8.117 23.312 7.34 1 98.62 127 HIS B O 1
ATOM 2696 N N . LEU B 1 128 ? -7.285 22.609 5.391 1 98.75 128 LEU B N 1
ATOM 2697 C CA . LEU B 1 128 ? -5.906 22.859 5.793 1 98.75 128 LEU B CA 1
ATOM 2698 C C . LEU B 1 128 ? -5.699 24.344 6.109 1 98.75 128 LEU B C 1
ATOM 2700 O O . LEU B 1 128 ? -4.828 24.688 6.91 1 98.75 128 LEU B O 1
ATOM 2704 N N . GLY B 1 129 ? -6.5 25.156 5.457 1 98.81 129 GLY B N 1
ATOM 2705 C CA . GLY B 1 129 ? -6.41 26.578 5.715 1 98.81 129 GLY B CA 1
ATOM 2706 C C . GLY B 1 129 ? -6.656 26.953 7.164 1 98.81 129 GLY B C 1
ATOM 2707 O O . GLY B 1 129 ? -6.113 27.938 7.66 1 98.81 129 GLY B O 1
ATOM 2708 N N . LEU B 1 130 ? -7.449 26.188 7.914 1 98.75 130 LEU B N 1
ATOM 2709 C CA . LEU B 1 130 ? -7.742 26.422 9.32 1 98.75 130 LEU B CA 1
ATOM 2710 C C . LEU B 1 130 ? -6.469 26.375 10.156 1 98.75 130 LEU B C 1
ATOM 2712 O O . LEU B 1 130 ? -6.406 26.984 11.227 1 98.75 130 LEU B O 1
ATOM 2716 N N . PHE B 1 131 ? -5.473 25.703 9.633 1 98.75 131 PHE B N 1
ATOM 2717 C CA . PHE B 1 131 ? -4.246 25.516 10.398 1 98.75 131 PHE B CA 1
ATOM 2718 C C . PHE B 1 131 ? -3.092 26.281 9.773 1 98.75 131 PHE B C 1
ATOM 2720 O O . PHE B 1 131 ? -1.925 25.984 10.031 1 98.75 131 PHE B O 1
ATOM 2727 N N . GLY B 1 132 ? -3.414 27.219 8.852 1 98.56 132 GLY B N 1
ATOM 2728 C CA . GLY B 1 132 ? -2.432 28.156 8.336 1 98.56 132 GLY B CA 1
ATOM 2729 C C . GLY B 1 132 ? -1.726 27.672 7.086 1 98.56 132 GLY B C 1
ATOM 2730 O O . GLY B 1 132 ? -0.815 28.328 6.582 1 98.56 132 GLY B O 1
ATOM 2731 N N . ALA B 1 133 ? -2.066 26.547 6.609 1 98.88 133 ALA B N 1
ATOM 2732 C CA . ALA B 1 133 ? -1.489 26.031 5.367 1 98.88 133 ALA B CA 1
ATOM 2733 C C . ALA B 1 133 ? -2.166 26.656 4.152 1 98.88 133 ALA B C 1
ATOM 2735 O O . ALA B 1 133 ? -3.203 27.312 4.277 1 98.88 133 ALA B O 1
ATOM 2736 N N . ILE B 1 134 ? -1.538 26.547 2.982 1 98.94 134 ILE B N 1
ATOM 2737 C CA . ILE B 1 134 ? -2.127 26.906 1.697 1 98.94 134 ILE B CA 1
ATOM 2738 C C . ILE B 1 134 ? -2.598 25.641 0.974 1 98.94 134 ILE B C 1
ATOM 2740 O O . ILE B 1 134 ? -1.799 24.953 0.344 1 98.94 134 ILE B O 1
ATOM 2744 N N . PRO B 1 135 ? -3.889 25.422 1.105 1 98.88 135 PRO B N 1
ATOM 2745 C CA . PRO B 1 135 ? -4.395 24.203 0.472 1 98.88 135 PRO B CA 1
ATOM 2746 C C . PRO B 1 135 ? -4.121 24.156 -1.029 1 98.88 135 PRO B C 1
ATOM 2748 O O . PRO B 1 135 ? -4.336 25.156 -1.728 1 98.88 135 PRO B O 1
ATOM 2751 N N . THR B 1 136 ? -3.639 23.062 -1.522 1 98.62 136 THR B N 1
ATOM 2752 C CA . THR B 1 136 ? -3.316 22.859 -2.932 1 98.62 136 THR B CA 1
ATOM 2753 C C . THR B 1 136 ? -3.928 21.562 -3.455 1 98.62 136 THR B C 1
ATOM 2755 O O . THR B 1 136 ? -3.672 20.484 -2.914 1 98.62 136 THR B O 1
ATOM 2758 N N . ASP B 1 137 ? -4.77 21.688 -4.484 1 96.88 137 ASP B N 1
ATOM 2759 C CA . ASP B 1 137 ? -5.379 20.516 -5.109 1 96.88 137 ASP B CA 1
ATOM 2760 C C . ASP B 1 137 ? -4.41 19.859 -6.086 1 96.88 137 ASP B C 1
ATOM 2762 O O . ASP B 1 137 ? -4.477 20.094 -7.293 1 96.88 137 ASP B O 1
ATOM 2766 N N . ALA B 1 138 ? -3.422 19.172 -5.59 1 97.31 138 ALA B N 1
ATOM 2767 C CA . ALA B 1 138 ? -2.4 18.469 -6.359 1 97.31 138 ALA B CA 1
ATOM 2768 C C . ALA B 1 138 ? -2.248 17.031 -5.879 1 97.31 138 ALA B C 1
ATOM 2770 O O . ALA B 1 138 ? -2.646 16.703 -4.762 1 97.31 138 ALA B O 1
ATOM 2771 N N . ARG B 1 139 ? -1.815 16.25 -6.785 1 97.94 139 ARG B N 1
ATOM 2772 C CA . ARG B 1 139 ? -1.513 14.867 -6.41 1 97.94 139 ARG B CA 1
ATOM 2773 C C . ARG B 1 139 ? -0.51 14.828 -5.262 1 97.94 139 ARG B C 1
ATOM 2775 O O . ARG B 1 139 ? -0.601 13.961 -4.387 1 97.94 139 ARG B O 1
ATOM 2782 N N . TYR B 1 140 ? 0.455 15.617 -5.312 1 98.62 140 TYR B N 1
ATOM 2783 C CA . TYR B 1 140 ? 1.397 15.898 -4.238 1 98.62 140 TYR B CA 1
ATOM 2784 C C . TYR B 1 140 ? 2.008 17.281 -4.395 1 98.62 140 TYR B C 1
ATOM 2786 O O . TYR B 1 140 ? 1.979 17.859 -5.48 1 98.62 140 TYR B O 1
ATOM 2794 N N . VAL B 1 141 ? 2.51 17.812 -3.203 1 98.31 141 VAL B N 1
ATOM 2795 C CA . VAL B 1 141 ? 3.154 19.125 -3.178 1 98.31 141 VAL B CA 1
ATOM 2796 C C . VAL B 1 141 ? 4.453 19.047 -2.379 1 98.31 141 VAL B C 1
ATOM 2798 O O . VAL B 1 141 ? 4.496 18.422 -1.312 1 98.31 141 VAL B O 1
ATOM 2801 N N . ILE B 1 142 ? 5.516 19.562 -2.965 1 98.56 142 ILE B N 1
ATOM 2802 C CA . ILE B 1 142 ? 6.766 19.766 -2.244 1 98.56 142 ILE B CA 1
ATOM 2803 C C . ILE B 1 142 ? 7.02 21.266 -2.094 1 98.56 142 ILE B C 1
ATOM 2805 O O . ILE B 1 142 ? 7.199 21.984 -3.086 1 98.56 142 ILE B O 1
ATOM 2809 N N . ASP B 1 143 ? 6.941 21.734 -0.904 1 98.81 143 ASP B N 1
ATOM 2810 C CA . ASP B 1 143 ? 7.191 23.141 -0.565 1 98.81 143 ASP B CA 1
ATOM 2811 C C . ASP B 1 143 ? 8.258 23.25 0.523 1 98.81 143 ASP B C 1
ATOM 2813 O O . ASP B 1 143 ? 7.973 23.047 1.704 1 98.81 143 ASP B O 1
ATOM 2817 N N . ARG B 1 144 ? 9.492 23.656 0.095 1 98.5 144 ARG B N 1
ATOM 2818 C CA . ARG B 1 144 ? 10.656 23.594 0.979 1 98.5 144 ARG B CA 1
ATOM 2819 C C . ARG B 1 144 ? 10.82 22.203 1.573 1 98.5 144 ARG B C 1
ATOM 2821 O O . ARG B 1 144 ? 10.93 21.219 0.838 1 98.5 144 ARG B O 1
ATOM 2828 N N . ASN B 1 145 ? 10.789 22.031 2.85 1 98.75 145 ASN B N 1
ATOM 2829 C CA . ASN B 1 145 ? 11.039 20.719 3.406 1 98.75 145 ASN B CA 1
ATOM 2830 C C . ASN B 1 145 ? 9.742 20.047 3.844 1 98.75 145 ASN B C 1
ATOM 2832 O O . ASN B 1 145 ? 9.758 19.094 4.625 1 98.75 145 ASN B O 1
ATOM 2836 N N . ARG B 1 146 ? 8.594 20.547 3.334 1 98.88 146 ARG B N 1
ATOM 2837 C CA . ARG B 1 146 ? 7.309 19.875 3.49 1 98.88 146 ARG B CA 1
ATOM 2838 C C . ARG B 1 146 ? 6.887 19.188 2.193 1 98.88 146 ARG B C 1
ATOM 2840 O O . ARG B 1 146 ? 6.934 19.797 1.121 1 98.88 146 ARG B O 1
ATOM 2847 N N . ALA B 1 147 ? 6.621 17.953 2.279 1 98.88 147 ALA B N 1
ATOM 2848 C CA . ALA B 1 147 ? 6.09 17.188 1.152 1 98.88 147 ALA B CA 1
ATOM 2849 C C . ALA B 1 147 ? 4.82 16.438 1.547 1 98.88 147 ALA B C 1
ATOM 2851 O O . ALA B 1 147 ? 4.836 15.609 2.455 1 98.88 147 ALA B O 1
ATOM 2852 N N . THR B 1 148 ? 3.711 16.781 0.909 1 98.88 148 THR B N 1
ATOM 2853 C CA . THR B 1 148 ? 2.418 16.203 1.269 1 98.88 148 THR B CA 1
ATOM 2854 C C . THR B 1 148 ? 1.72 15.633 0.038 1 98.88 148 THR B C 1
ATOM 2856 O O . THR B 1 148 ? 1.721 16.25 -1.027 1 98.88 148 THR B O 1
ATOM 2859 N N . GLY B 1 149 ? 1.281 14.438 0.147 1 98.62 149 GLY B N 1
ATOM 2860 C CA . GLY B 1 149 ? 0.507 13.797 -0.906 1 98.62 149 GLY B CA 1
ATOM 2861 C C . GLY B 1 149 ? -0.991 13.922 -0.704 1 98.62 149 GLY B C 1
ATOM 2862 O O . GLY B 1 149 ? -1.465 14.016 0.431 1 98.62 149 GLY B O 1
ATOM 2863 N N . GLY B 1 150 ? -1.738 13.898 -1.84 1 97.81 150 GLY B N 1
ATOM 2864 C CA . GLY B 1 150 ? -3.189 13.828 -1.799 1 97.81 150 GLY B CA 1
ATOM 2865 C C . GLY B 1 150 ? -3.703 12.5 -1.271 1 97.81 150 GLY B C 1
ATOM 2866 O O . GLY B 1 150 ? -3.078 11.891 -0.402 1 97.81 150 GLY B O 1
ATOM 2867 N N . GLY B 1 151 ? -4.879 12.125 -1.718 1 95.88 151 GLY B N 1
ATOM 2868 C CA . GLY B 1 151 ? -5.586 10.992 -1.148 1 95.88 151 GLY B CA 1
ATOM 2869 C C . GLY B 1 151 ? -4.875 9.672 -1.375 1 95.88 151 GLY B C 1
ATOM 2870 O O . GLY B 1 151 ? -4.375 9.406 -2.471 1 95.88 151 GLY B O 1
ATOM 2871 N N . MET B 1 152 ? -4.934 8.766 -0.451 1 91.81 152 MET B N 1
ATOM 2872 C CA . MET B 1 152 ? -4.547 7.379 -0.186 1 91.81 152 MET B CA 1
ATOM 2873 C C . MET B 1 152 ? -3.543 6.887 -1.223 1 91.81 152 MET 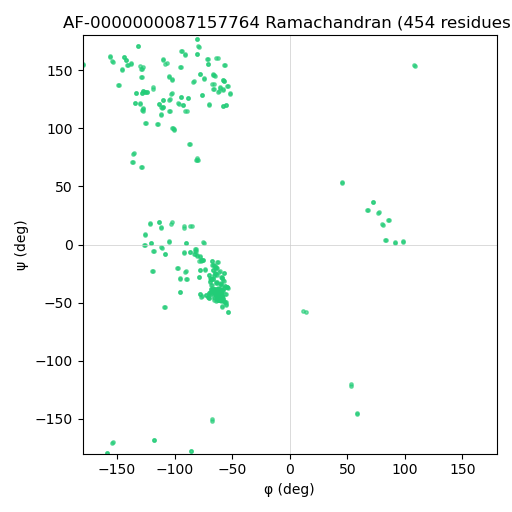B C 1
ATOM 2875 O O . MET B 1 152 ? -2.371 6.68 -0.907 1 91.81 152 MET B O 1
ATOM 2879 N N . THR B 1 153 ? -3.932 6.938 -2.508 1 95.44 153 THR B N 1
ATOM 2880 C CA . THR B 1 153 ? -3.131 6.297 -3.543 1 95.44 153 THR B CA 1
ATOM 2881 C C . THR B 1 153 ? -2.037 7.238 -4.039 1 95.44 153 THR B C 1
ATOM 2883 O O . THR B 1 153 ? -1.163 6.832 -4.809 1 95.44 153 THR B O 1
ATOM 2886 N N . ALA B 1 154 ? -2.031 8.484 -3.59 1 98.19 154 ALA B N 1
ATOM 2887 C CA . ALA B 1 154 ? -0.983 9.438 -3.957 1 98.19 154 ALA B CA 1
ATOM 2888 C C . ALA B 1 154 ? 0.357 9.031 -3.352 1 98.19 154 ALA B C 1
ATOM 2890 O O . ALA B 1 154 ? 1.405 9.547 -3.748 1 98.19 154 ALA B O 1
ATOM 2891 N N . GLY B 1 155 ? 0.318 8.117 -2.406 1 98.19 155 GLY B N 1
ATOM 2892 C CA . GLY B 1 155 ? 1.511 7.719 -1.674 1 98.19 155 GLY B CA 1
ATOM 2893 C C . GLY B 1 155 ? 2.627 7.227 -2.574 1 98.19 155 GLY B C 1
ATOM 2894 O O . GLY B 1 155 ? 3.807 7.449 -2.289 1 98.19 155 GLY B O 1
ATOM 2895 N N . ILE B 1 156 ? 2.289 6.57 -3.621 1 98.25 156 ILE B N 1
ATOM 2896 C CA . ILE B 1 156 ? 3.314 6.055 -4.523 1 98.25 156 ILE B CA 1
ATOM 2897 C C . ILE B 1 156 ? 3.863 7.191 -5.379 1 98.25 156 ILE B C 1
ATOM 2899 O O . ILE B 1 156 ? 5.078 7.324 -5.543 1 98.25 156 ILE B O 1
ATOM 2903 N N . ASP B 1 157 ? 2.963 8.078 -5.949 1 98.69 157 ASP B N 1
ATOM 2904 C CA . ASP B 1 157 ? 3.4 9.258 -6.688 1 98.69 157 ASP B CA 1
ATOM 2905 C C . ASP B 1 157 ? 4.332 10.125 -5.844 1 98.69 157 ASP B C 1
ATOM 2907 O O . ASP B 1 157 ? 5.441 10.453 -6.27 1 98.69 157 ASP B O 1
ATOM 2911 N N . PHE B 1 158 ? 3.824 10.398 -4.691 1 98 158 PHE B N 1
ATOM 2912 C CA . PHE B 1 158 ? 4.516 11.211 -3.695 1 98 158 PHE B CA 1
ATOM 2913 C C . PHE B 1 158 ? 5.855 10.586 -3.32 1 98 158 PHE B C 1
ATOM 2915 O O . PHE B 1 158 ? 6.887 11.258 -3.33 1 98 158 PHE B O 1
ATOM 2922 N N . GLY B 1 159 ? 5.844 9.367 -2.945 1 98.75 159 GLY B N 1
ATOM 2923 C CA . GLY B 1 159 ? 7.051 8.656 -2.537 1 98.75 159 GLY B CA 1
ATOM 2924 C C . GLY B 1 159 ? 8.109 8.617 -3.619 1 98.75 159 GLY B C 1
ATOM 2925 O O . GLY B 1 159 ? 9.289 8.883 -3.354 1 98.75 159 GLY B O 1
ATOM 2926 N N . LEU B 1 160 ? 7.727 8.336 -4.82 1 98.81 160 LEU B N 1
ATOM 2927 C CA . LEU B 1 160 ? 8.656 8.297 -5.941 1 98.81 160 LEU B CA 1
ATOM 2928 C C . LEU B 1 160 ? 9.227 9.68 -6.223 1 98.81 160 LEU B C 1
ATOM 2930 O O . LEU B 1 160 ? 10.422 9.82 -6.504 1 98.81 160 LEU B O 1
ATOM 2934 N N . ALA B 1 161 ? 8.375 10.688 -6.148 1 98.81 161 ALA B N 1
ATOM 2935 C CA . ALA B 1 161 ? 8.852 12.055 -6.324 1 98.81 161 ALA B CA 1
ATOM 2936 C C . ALA B 1 161 ? 9.906 12.406 -5.277 1 98.81 161 ALA B C 1
ATOM 2938 O O . ALA B 1 161 ? 10.922 13.031 -5.598 1 98.81 161 ALA B O 1
ATOM 2939 N N . MET B 1 162 ? 9.664 11.992 -4.039 1 98.81 162 MET B N 1
ATOM 2940 C CA . MET B 1 162 ? 10.617 12.242 -2.963 1 98.81 162 MET B CA 1
ATOM 2941 C C . MET B 1 162 ? 11.938 11.531 -3.227 1 98.81 162 MET B C 1
ATOM 2943 O O . MET B 1 162 ? 13.008 12.086 -2.988 1 98.81 162 MET B O 1
ATOM 2947 N N . VAL B 1 163 ? 11.875 10.305 -3.691 1 98.88 163 VAL B N 1
ATOM 2948 C CA . VAL B 1 163 ? 13.086 9.555 -4.02 1 98.88 163 VAL B CA 1
ATOM 2949 C C . VAL B 1 163 ? 13.891 10.312 -5.074 1 98.88 163 VAL B C 1
ATOM 2951 O O . VAL B 1 163 ? 15.102 10.477 -4.938 1 98.88 163 VAL B O 1
ATOM 2954 N N . GLY B 1 164 ? 13.195 10.789 -6.141 1 98.75 164 GLY B N 1
ATOM 2955 C CA . GLY B 1 164 ? 13.867 11.594 -7.148 1 98.75 164 GLY B CA 1
ATOM 2956 C C . GLY B 1 164 ? 14.469 12.867 -6.59 1 98.75 164 GLY B C 1
ATOM 2957 O O . GLY B 1 164 ? 15.586 13.25 -6.953 1 98.75 164 GLY B O 1
ATOM 2958 N N . GLN B 1 165 ? 13.75 13.516 -5.691 1 98.25 165 GLN B N 1
ATOM 2959 C CA . GLN B 1 165 ? 14.164 14.781 -5.09 1 98.25 165 GLN B CA 1
ATOM 2960 C C . GLN B 1 165 ? 15.398 14.594 -4.211 1 98.25 165 GLN B C 1
ATOM 2962 O O . GLN B 1 165 ? 16.297 15.43 -4.211 1 98.25 165 GLN B O 1
ATOM 2967 N N . ILE B 1 166 ? 15.484 13.492 -3.49 1 98.5 166 ILE B N 1
ATOM 2968 C CA . ILE B 1 166 ? 16.5 13.305 -2.461 1 98.5 166 ILE B CA 1
ATOM 2969 C C . ILE B 1 166 ? 17.703 12.555 -3.047 1 98.5 166 ILE B C 1
ATOM 2971 O O . ILE B 1 166 ? 18.844 12.922 -2.799 1 98.5 166 ILE B O 1
ATOM 2975 N N . ALA B 1 167 ? 17.422 11.539 -3.877 1 98.44 167 ALA B N 1
ATOM 2976 C CA . ALA B 1 167 ? 18.5 10.648 -4.328 1 98.44 167 ALA B CA 1
ATOM 2977 C C . ALA B 1 167 ? 18.828 10.891 -5.797 1 98.44 167 ALA B C 1
ATOM 2979 O O . ALA B 1 167 ? 19.781 10.32 -6.324 1 98.44 167 ALA B O 1
ATOM 2980 N N . GLY B 1 168 ? 18.016 11.711 -6.492 1 98.5 168 GLY B N 1
ATOM 2981 C CA . GLY B 1 168 ? 18.234 12.008 -7.895 1 98.5 168 GLY B CA 1
ATOM 2982 C C . GLY B 1 168 ? 17.234 11.352 -8.82 1 98.5 168 GLY B C 1
ATOM 2983 O O . GLY B 1 168 ? 16.703 10.281 -8.508 1 98.5 168 GLY B O 1
ATOM 2984 N N . GLU B 1 169 ? 17.078 12.016 -9.961 1 98.31 169 GLU B N 1
ATOM 2985 C CA . GLU B 1 169 ? 16.062 11.578 -10.922 1 98.31 169 GLU B CA 1
ATOM 2986 C C . GLU B 1 169 ? 16.359 10.164 -11.406 1 98.31 169 GLU B C 1
ATOM 2988 O O . GLU B 1 169 ? 15.43 9.367 -11.594 1 98.31 169 GLU B O 1
ATOM 2993 N N . ALA B 1 170 ? 17.578 9.828 -11.617 1 98.38 170 ALA B N 1
ATOM 2994 C CA . ALA B 1 170 ? 17.938 8.5 -12.102 1 98.38 170 ALA B CA 1
ATOM 2995 C C . ALA B 1 170 ? 17.469 7.414 -11.141 1 98.38 170 ALA B C 1
ATOM 2997 O O . ALA B 1 170 ? 16.938 6.383 -11.562 1 98.38 170 ALA B O 1
ATOM 2998 N N . VAL B 1 171 ? 17.625 7.668 -9.836 1 98.44 171 VAL B N 1
ATOM 2999 C CA . VAL B 1 171 ? 17.172 6.719 -8.828 1 98.44 171 VAL B CA 1
ATOM 3000 C C . VAL B 1 171 ? 15.648 6.629 -8.836 1 98.44 171 VAL B C 1
ATOM 3002 O O . VAL B 1 171 ? 15.086 5.543 -8.711 1 98.44 171 VAL B O 1
ATOM 3005 N N . GLY B 1 172 ? 15.016 7.766 -9.016 1 98.75 172 GLY B N 1
ATOM 3006 C CA . GLY B 1 172 ? 13.562 7.785 -9.125 1 98.75 172 GLY B CA 1
ATOM 3007 C C . GLY B 1 172 ? 13.047 6.965 -10.289 1 98.75 172 GLY B C 1
ATOM 3008 O O . GLY B 1 172 ? 12.07 6.223 -10.148 1 98.75 172 GLY B O 1
ATOM 3009 N N . ARG B 1 173 ? 13.656 7.098 -11.43 1 98.88 173 ARG B N 1
ATOM 3010 C CA . ARG B 1 173 ? 13.25 6.375 -12.633 1 98.88 173 ARG B CA 1
ATOM 3011 C C . ARG B 1 173 ? 13.438 4.871 -12.461 1 98.88 173 ARG B C 1
ATOM 3013 O O . ARG B 1 173 ? 12.578 4.082 -12.852 1 98.88 173 ARG B O 1
ATOM 3020 N N . VAL B 1 174 ? 14.516 4.469 -11.859 1 98.75 174 VAL B N 1
ATOM 3021 C CA . VAL B 1 174 ? 14.773 3.059 -11.586 1 98.75 174 VAL B CA 1
ATOM 3022 C C . VAL B 1 174 ? 13.727 2.52 -10.609 1 98.75 174 VAL B C 1
ATOM 3024 O O . VAL B 1 174 ? 13.203 1.422 -10.805 1 98.75 174 VAL B O 1
ATOM 3027 N N . ALA B 1 175 ? 13.43 3.289 -9.594 1 98.75 175 ALA B N 1
ATOM 3028 C CA . ALA B 1 175 ? 12.414 2.887 -8.625 1 98.75 175 ALA B CA 1
ATOM 3029 C C . ALA B 1 175 ? 11.055 2.699 -9.297 1 98.75 175 ALA B C 1
ATOM 3031 O O . ALA B 1 175 ? 10.375 1.698 -9.07 1 98.75 175 ALA B O 1
ATOM 3032 N N . GLU B 1 176 ? 10.711 3.65 -10.133 1 98.88 176 GLU B N 1
ATOM 3033 C CA . GLU B 1 176 ? 9.422 3.607 -10.805 1 98.88 176 GLU B CA 1
ATOM 3034 C C . GLU B 1 176 ? 9.305 2.375 -11.703 1 98.88 176 GLU B C 1
ATOM 3036 O O . GLU B 1 176 ? 8.273 1.707 -11.719 1 98.88 176 GLU B O 1
ATOM 3041 N N . LEU B 1 177 ? 10.305 2.027 -12.422 1 98.88 177 LEU B N 1
ATOM 3042 C CA . LEU B 1 177 ? 10.312 0.831 -13.258 1 98.88 177 LEU B CA 1
ATOM 3043 C C . LEU B 1 177 ? 10.305 -0.43 -12.406 1 98.88 177 LEU B C 1
ATOM 3045 O O . LEU B 1 177 ? 9.562 -1.373 -12.688 1 98.88 177 LEU B O 1
ATOM 3049 N N . SER B 1 178 ? 11.117 -0.442 -11.32 1 98.62 178 SER B N 1
ATOM 3050 C CA . SER B 1 178 ? 11.18 -1.586 -10.414 1 98.62 178 SER B CA 1
ATOM 3051 C C . SER B 1 178 ? 9.812 -1.873 -9.797 1 98.62 178 SER B C 1
ATOM 3053 O O . SER B 1 178 ? 9.469 -3.031 -9.547 1 98.62 178 SER B O 1
ATOM 3055 N N . PHE B 1 179 ? 9.07 -0.81 -9.562 1 98.62 179 PHE B N 1
ATOM 3056 C CA . PHE B 1 179 ? 7.75 -0.946 -8.953 1 98.62 179 PHE B CA 1
ATOM 3057 C C . PHE B 1 179 ? 6.707 -1.325 -10 1 98.62 179 PHE B C 1
ATOM 3059 O O . PHE B 1 179 ? 5.57 -1.662 -9.648 1 98.62 179 PHE B O 1
ATOM 3066 N N . GLU B 1 180 ? 7.148 -1.348 -11.312 1 98.56 180 GLU B N 1
ATOM 3067 C CA . GLU B 1 180 ? 6.191 -1.441 -12.406 1 98.56 180 GLU B CA 1
ATOM 3068 C C . GLU B 1 180 ? 5.02 -0.486 -12.203 1 98.56 180 GLU B C 1
ATOM 3070 O O . GLU B 1 180 ? 3.861 -0.903 -12.234 1 98.56 180 GLU B O 1
ATOM 3075 N N . TYR B 1 181 ? 5.34 0.782 -12 1 98.56 181 TYR B N 1
ATOM 3076 C CA . TYR B 1 181 ? 4.305 1.771 -11.734 1 98.56 181 TYR B CA 1
ATOM 3077 C C . TYR B 1 181 ? 3.754 2.352 -13.031 1 98.56 181 TYR B C 1
ATOM 3079 O O . TYR B 1 181 ? 4.203 3.408 -13.484 1 98.56 181 TYR B O 1
ATOM 3087 N N . ALA B 1 182 ? 2.783 1.726 -13.609 1 97.94 182 ALA B N 1
ATOM 3088 C CA . ALA B 1 182 ? 2.037 2.066 -14.82 1 97.94 182 ALA B CA 1
ATOM 3089 C C . ALA B 1 182 ? 0.542 1.826 -14.625 1 97.94 182 ALA B C 1
ATOM 3091 O O . ALA B 1 182 ? -0.041 0.949 -15.266 1 97.94 182 ALA B O 1
ATOM 3092 N N . PRO B 1 183 ? -0.076 2.697 -13.797 1 98.06 183 PRO B N 1
ATOM 3093 C CA . PRO B 1 183 ? -1.437 2.453 -13.312 1 98.06 183 PRO B CA 1
ATOM 3094 C C . PRO B 1 183 ? -2.479 2.508 -14.43 1 98.06 183 PRO B C 1
ATOM 3096 O O . PRO B 1 183 ? -2.318 3.262 -15.391 1 98.06 183 PRO B O 1
ATOM 3099 N N . ALA B 1 184 ? -3.475 1.731 -14.312 1 97.56 184 ALA B N 1
ATOM 3100 C CA . ALA B 1 184 ? -4.637 1.677 -15.195 1 97.56 184 ALA B CA 1
ATOM 3101 C C . ALA B 1 184 ? -5.93 1.575 -14.391 1 97.56 184 ALA B C 1
ATOM 3103 O O . ALA B 1 184 ? -6.535 0.504 -14.312 1 97.56 184 ALA B O 1
ATOM 3104 N N . PRO B 1 185 ? -6.383 2.697 -13.828 1 98.19 185 PRO B N 1
ATOM 3105 C CA . PRO B 1 185 ? -7.629 2.66 -13.062 1 98.19 185 PRO B CA 1
ATOM 3106 C C . PRO B 1 185 ? -8.781 2.033 -13.844 1 98.19 185 PRO B C 1
ATOM 3108 O O . PRO B 1 185 ? -9.062 2.445 -14.977 1 98.19 185 PRO B O 1
ATOM 3111 N N . PRO B 1 186 ? -9.492 1.067 -13.227 1 98.44 186 PRO B N 1
ATOM 3112 C CA . PRO B 1 186 ? -10.469 0.312 -14.008 1 98.44 186 PRO B CA 1
ATOM 3113 C C . PRO B 1 186 ? -11.727 1.123 -14.328 1 98.44 186 PRO B C 1
ATOM 3115 O O . PRO B 1 186 ? -12.406 0.856 -15.32 1 98.44 186 PRO B O 1
ATOM 3118 N N . PHE B 1 187 ? -12.023 2.174 -13.562 1 98.56 187 PHE B N 1
ATOM 3119 C CA . PHE B 1 187 ? -13.328 2.801 -13.719 1 98.56 187 PHE B CA 1
ATOM 3120 C C . PHE B 1 187 ? -13.188 4.258 -14.148 1 98.56 187 PHE B C 1
ATOM 3122 O O . PHE B 1 187 ? -14.133 4.855 -14.664 1 98.56 187 PHE B O 1
ATOM 3129 N N . GLY B 1 188 ? -12.055 4.852 -13.867 1 98.06 188 GLY B N 1
ATOM 3130 C CA . GLY B 1 188 ? -11.812 6.23 -14.258 1 98.06 188 GLY B CA 1
ATOM 3131 C C . GLY B 1 188 ? -12.602 7.23 -13.43 1 98.06 188 GLY B C 1
ATOM 3132 O O . GLY B 1 188 ? -13.055 8.25 -13.953 1 98.06 188 GLY B O 1
ATOM 3133 N N . THR B 1 189 ? -12.781 6.992 -12.18 1 98.56 189 THR B N 1
ATOM 3134 C CA . THR B 1 189 ? -13.609 7.844 -11.328 1 98.56 189 THR B CA 1
ATOM 3135 C C . THR B 1 189 ? -12.797 8.391 -10.156 1 98.56 189 THR B C 1
ATOM 3137 O O . THR B 1 189 ? -13.367 8.828 -9.156 1 98.56 189 THR B O 1
ATOM 3140 N N . GLY B 1 190 ? -11.523 8.375 -10.219 1 98.56 190 GLY B N 1
ATOM 3141 C CA . GLY B 1 190 ? -10.641 8.5 -9.062 1 98.56 190 GLY B CA 1
ATOM 3142 C C . GLY B 1 190 ? -10.562 9.922 -8.531 1 98.56 190 GLY B C 1
ATOM 3143 O O . GLY B 1 190 ? -9.844 10.188 -7.562 1 98.56 190 GLY B O 1
ATOM 3144 N N . ARG B 1 191 ? -11.281 10.891 -9.086 1 98.19 191 ARG B N 1
ATOM 3145 C CA . ARG B 1 191 ? -11.406 12.258 -8.609 1 98.19 191 ARG B CA 1
ATOM 3146 C C . ARG B 1 191 ? -12.82 12.789 -8.805 1 98.19 191 ARG B C 1
ATOM 3148 O O . ARG B 1 191 ? -13.555 12.289 -9.664 1 98.19 191 ARG B O 1
ATOM 3155 N N . PRO B 1 192 ? -13.125 13.805 -8.039 1 98.19 192 PRO B N 1
ATOM 3156 C CA . PRO B 1 192 ? -14.484 14.328 -8.156 1 98.19 192 PRO B CA 1
ATOM 3157 C C . PRO B 1 192 ? -14.828 14.766 -9.578 1 98.19 192 PRO B C 1
ATOM 3159 O O . PRO B 1 192 ? -15.938 14.523 -10.055 1 98.19 192 PRO B O 1
ATOM 3162 N N . GLU B 1 193 ? -13.875 15.344 -10.281 1 98.06 193 GLU B N 1
ATOM 3163 C CA . GLU B 1 193 ? -14.156 15.859 -11.617 1 98.06 193 GLU B CA 1
ATOM 3164 C C . GLU B 1 193 ? -14.234 14.734 -12.641 1 98.06 193 GLU B C 1
ATOM 3166 O O . GLU B 1 193 ? -14.703 14.938 -13.766 1 98.06 193 GLU B O 1
ATOM 3171 N N . LEU B 1 194 ? -13.789 13.516 -12.305 1 98.19 194 LEU B N 1
ATOM 3172 C CA . LEU B 1 194 ? -13.797 12.375 -13.211 1 98.19 194 LEU B CA 1
ATOM 3173 C C . LEU B 1 194 ? -15.016 11.492 -12.953 1 98.19 194 LEU B C 1
ATOM 3175 O O . LEU B 1 194 ? -15.383 10.672 -13.805 1 98.19 194 LEU B O 1
ATOM 3179 N N . ALA B 1 195 ? -15.602 11.609 -11.789 1 98.5 195 ALA B N 1
ATOM 3180 C CA . ALA B 1 195 ? -16.688 10.727 -11.367 1 98.5 195 ALA B CA 1
ATOM 3181 C C . ALA B 1 195 ? -18.031 11.203 -11.914 1 98.5 195 ALA B C 1
ATOM 3183 O O . ALA B 1 195 ? -18.281 12.414 -12 1 98.5 195 ALA B 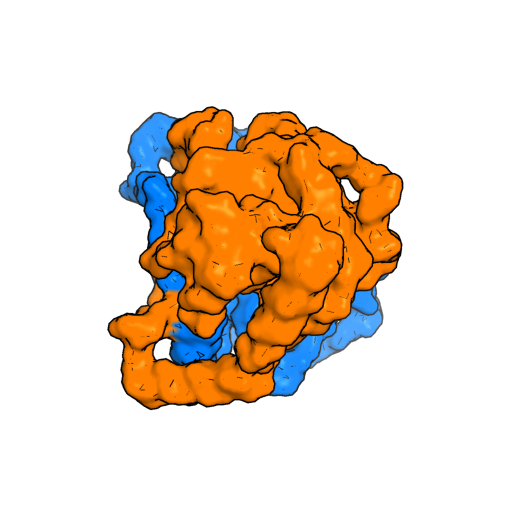O 1
ATOM 3184 N N . ASP B 1 196 ? -18.906 10.266 -12.352 1 98.31 196 ASP B N 1
ATOM 3185 C CA . ASP B 1 196 ? -20.281 10.625 -12.703 1 98.31 196 ASP B CA 1
ATOM 3186 C C . ASP B 1 196 ? -21.047 11.141 -11.477 1 98.31 196 ASP B C 1
ATOM 3188 O O . ASP B 1 196 ? -20.656 10.867 -10.344 1 98.31 196 ASP B O 1
ATOM 3192 N N . PRO B 1 197 ? -22.141 11.859 -11.688 1 98.31 197 PRO B N 1
ATOM 3193 C CA . PRO B 1 197 ? -22.844 12.531 -10.602 1 98.31 197 PRO B CA 1
ATOM 3194 C C . PRO B 1 197 ? -23.328 11.562 -9.516 1 98.31 197 PRO B C 1
ATOM 3196 O O . PRO B 1 197 ? -23.25 11.875 -8.328 1 98.31 197 PRO B O 1
ATOM 3199 N N . ALA B 1 198 ? -23.797 10.43 -9.922 1 98.44 198 ALA B N 1
ATOM 3200 C CA . ALA B 1 198 ? -24.312 9.469 -8.953 1 98.44 198 ALA B CA 1
ATOM 3201 C C . ALA B 1 198 ? -23.188 8.953 -8.047 1 98.44 198 ALA B C 1
ATOM 3203 O O . ALA B 1 198 ? -23.359 8.867 -6.832 1 98.44 198 ALA B O 1
ATOM 3204 N N . THR B 1 199 ? -22.062 8.594 -8.609 1 98.81 199 THR B N 1
ATOM 3205 C CA . THR B 1 199 ? -20.891 8.133 -7.848 1 98.81 199 THR B CA 1
ATOM 3206 C C . THR B 1 199 ? -20.406 9.227 -6.902 1 98.81 199 THR B C 1
ATOM 3208 O O . THR B 1 199 ? -20.141 8.961 -5.73 1 98.81 199 THR B O 1
ATOM 3211 N N . LEU B 1 200 ? -20.281 10.445 -7.438 1 98.81 200 LEU B N 1
ATOM 3212 C CA . LEU B 1 200 ? -19.828 11.57 -6.629 1 98.81 200 LEU B CA 1
ATOM 3213 C C . LEU B 1 200 ? -20.766 11.82 -5.457 1 98.81 200 LEU B C 1
ATOM 3215 O O . LEU B 1 200 ? -20.328 12.008 -4.324 1 98.81 200 LEU B O 1
ATOM 3219 N N . ALA B 1 201 ? -22.047 11.805 -5.699 1 98.69 201 ALA B N 1
ATOM 3220 C CA . ALA B 1 201 ? -23.047 12.047 -4.66 1 98.69 201 ALA B CA 1
ATOM 3221 C C . ALA B 1 201 ? -22.984 10.969 -3.58 1 98.69 201 ALA B C 1
ATOM 3223 O O . ALA B 1 201 ? -23 11.273 -2.387 1 98.69 201 ALA B O 1
ATOM 3224 N N . GLN B 1 202 ? -22.906 9.766 -3.996 1 98.62 202 GLN B N 1
ATOM 3225 C CA . GLN B 1 202 ? -22.859 8.648 -3.053 1 98.62 202 GLN B CA 1
ATOM 3226 C C . GLN B 1 202 ? -21.609 8.695 -2.195 1 98.62 202 GLN B C 1
ATOM 3228 O O . GLN B 1 202 ? -21.672 8.516 -0.977 1 98.62 202 GLN B O 1
ATOM 3233 N N . THR B 1 203 ? -20.469 8.875 -2.836 1 98.69 203 THR B N 1
ATOM 3234 C CA . THR B 1 203 ? -19.203 8.93 -2.109 1 98.69 203 THR B CA 1
ATOM 3235 C C . THR B 1 203 ? -19.188 10.109 -1.141 1 98.69 203 THR B C 1
ATOM 3237 O O . THR B 1 203 ? -18.781 9.961 0.014 1 98.69 203 THR B O 1
ATOM 3240 N N . THR B 1 204 ? -19.656 11.266 -1.596 1 98.56 204 THR B N 1
ATOM 3241 C CA . THR B 1 204 ? -19.672 12.461 -0.762 1 98.56 204 THR B CA 1
ATOM 3242 C C . THR B 1 204 ? -20.562 12.258 0.455 1 98.56 204 THR B C 1
ATOM 3244 O O . THR B 1 204 ? -20.219 12.656 1.566 1 98.56 204 THR B O 1
ATOM 3247 N N . GLU B 1 205 ? -21.688 11.625 0.245 1 98.31 205 GLU B N 1
ATOM 3248 C CA . GLU B 1 205 ? -22.594 11.336 1.356 1 98.31 205 GLU B CA 1
ATOM 3249 C C . GLU B 1 205 ? -21.938 10.406 2.375 1 98.31 205 GLU B C 1
ATOM 3251 O O . GLU B 1 205 ? -22.062 10.617 3.582 1 98.31 205 GLU B O 1
ATOM 3256 N N . MET B 1 206 ? -21.281 9.445 1.897 1 97.75 206 MET B N 1
ATOM 3257 C CA . MET B 1 206 ? -20.562 8.523 2.773 1 97.75 206 MET B CA 1
ATOM 3258 C C . MET B 1 206 ? -19.5 9.266 3.58 1 97.75 206 MET B C 1
ATOM 3260 O O . MET B 1 206 ? -19.406 9.094 4.797 1 97.75 206 MET B O 1
ATOM 3264 N N . LEU B 1 207 ? -18.734 10.07 2.912 1 97.81 207 LEU B N 1
ATOM 3265 C CA . LEU B 1 207 ? -17.656 10.797 3.559 1 97.81 207 LEU B CA 1
ATOM 3266 C C . LEU B 1 207 ? -18.188 11.781 4.59 1 97.81 207 LEU B C 1
ATOM 3268 O O . LEU B 1 207 ? -17.594 11.969 5.652 1 97.81 207 LEU B O 1
ATOM 3272 N N . LYS B 1 208 ? -19.281 12.438 4.246 1 97.31 208 LYS B N 1
ATOM 3273 C CA . LYS B 1 208 ? -19.938 13.359 5.172 1 97.31 208 LYS B CA 1
ATOM 3274 C C . LYS B 1 208 ? -20.266 12.672 6.492 1 97.31 208 LYS B C 1
ATOM 3276 O O . LYS B 1 208 ? -20.141 13.266 7.562 1 97.31 208 LYS B O 1
ATOM 3281 N N . HIS B 1 209 ? -20.641 11.43 6.414 1 96.62 209 HIS B N 1
ATOM 3282 C CA . HIS B 1 209 ? -21.031 10.672 7.602 1 96.62 209 HIS B CA 1
ATOM 3283 C C . HIS B 1 209 ? -19.797 10.203 8.375 1 96.62 209 HIS B C 1
ATOM 3285 O O . HIS B 1 209 ? -19.844 10.07 9.602 1 96.62 209 HIS B O 1
ATOM 3291 N N . LEU B 1 210 ? -18.75 10.023 7.676 1 96.94 210 LEU B N 1
ATOM 3292 C CA . LEU B 1 210 ? -17.594 9.383 8.289 1 96.94 210 LEU B CA 1
ATOM 3293 C C . LEU B 1 210 ? -16.609 10.422 8.812 1 96.94 210 LEU B C 1
ATOM 3295 O O . LEU B 1 210 ? -15.867 10.148 9.766 1 96.94 210 LEU B O 1
ATOM 3299 N N . MET B 1 211 ? -16.547 11.578 8.203 1 97.88 211 MET B N 1
ATOM 3300 C CA . MET B 1 211 ? -15.539 12.57 8.547 1 97.88 211 MET B CA 1
ATOM 3301 C C . MET B 1 211 ? -16.172 13.82 9.141 1 97.88 211 MET B C 1
ATOM 3303 O O . MET B 1 211 ? -16.656 14.688 8.414 1 97.88 211 MET B O 1
ATOM 3307 N N . PRO B 1 212 ? -16.078 13.961 10.398 1 96.81 212 PRO B N 1
ATOM 3308 C CA . PRO B 1 212 ? -16.703 15.117 11.047 1 96.81 212 PRO B CA 1
ATOM 3309 C C . PRO B 1 212 ? -15.859 16.391 10.922 1 96.81 212 PRO B C 1
ATOM 3311 O O . PRO B 1 212 ? -15.336 16.891 11.922 1 96.81 212 PRO B O 1
ATOM 3314 N N . VAL B 1 213 ? -15.82 16.969 9.727 1 97.5 213 VAL B N 1
ATOM 3315 C CA . VAL B 1 213 ? -14.953 18.109 9.43 1 97.5 213 VAL B CA 1
ATOM 3316 C C . VAL B 1 213 ? -15.375 19.312 10.273 1 97.5 213 VAL B C 1
ATOM 3318 O O . VAL B 1 213 ? -14.578 20.234 10.484 1 97.5 213 VAL B O 1
ATOM 3321 N N . GLU B 1 214 ? -16.562 19.312 10.781 1 96.38 214 GLU B N 1
ATOM 3322 C CA . GLU B 1 214 ? -17.047 20.406 11.625 1 96.38 214 GLU B CA 1
ATOM 3323 C C . GLU B 1 214 ? -16.266 20.484 12.93 1 96.38 214 GLU B C 1
ATOM 3325 O O . GLU B 1 214 ? -16.25 21.531 13.586 1 96.38 214 GLU B O 1
ATOM 3330 N N . GLN B 1 215 ? -15.586 19.469 13.289 1 97.25 215 GLN B N 1
ATOM 3331 C CA . GLN B 1 215 ? -14.812 19.438 14.531 1 97.25 215 GLN B CA 1
ATOM 3332 C C . GLN B 1 215 ? -13.5 20.188 14.375 1 97.25 215 GLN B C 1
ATOM 3334 O O . GLN B 1 215 ? -12.836 20.5 15.367 1 97.25 215 GLN B O 1
ATOM 3339 N N . LEU B 1 216 ? -13.086 20.5 13.172 1 98.56 216 LEU B N 1
ATOM 3340 C CA . LEU B 1 216 ? -11.766 21.031 12.898 1 98.56 216 LEU B CA 1
ATOM 3341 C C . LEU B 1 216 ? -11.625 22.438 13.484 1 98.56 216 LEU B C 1
ATOM 3343 O O . LEU B 1 216 ? -10.547 22.828 13.945 1 98.56 216 LEU B O 1
ATOM 3347 N N . GLU B 1 217 ? -12.688 23.219 13.477 1 98.31 217 GLU B N 1
ATOM 3348 C CA . GLU B 1 217 ? -12.633 24.547 14.078 1 98.31 217 GLU B CA 1
ATOM 3349 C C . GLU B 1 217 ? -12.344 24.469 15.57 1 98.31 217 GLU B C 1
ATOM 3351 O O . GLU B 1 217 ? -11.617 25.297 16.109 1 98.31 217 GLU B O 1
ATOM 3356 N N . GLY B 1 218 ? -13.016 23.469 16.203 1 98.56 218 GLY B N 1
ATOM 3357 C CA . GLY B 1 218 ? -12.734 23.266 17.609 1 98.56 218 GLY B CA 1
ATOM 3358 C C . GLY B 1 218 ? -11.289 22.875 17.875 1 98.56 218 GLY B C 1
ATOM 3359 O O . GLY B 1 218 ? -10.695 23.344 18.859 1 98.56 218 GLY B O 1
ATOM 3360 N N . VAL B 1 219 ? -10.719 22.062 17.078 1 98.69 219 VAL B N 1
ATOM 3361 C CA . VAL B 1 219 ? -9.312 21.672 17.203 1 98.69 219 VAL B CA 1
ATOM 3362 C C . VAL B 1 219 ? -8.43 22.906 17.078 1 98.69 219 VAL B C 1
ATOM 3364 O O . VAL B 1 219 ? -7.539 23.125 17.922 1 98.69 219 VAL B O 1
ATOM 3367 N N . ARG B 1 220 ? -8.688 23.734 16.047 1 98.56 220 ARG B N 1
ATOM 3368 C CA . ARG B 1 220 ? -7.93 24.969 15.852 1 98.56 220 ARG B CA 1
ATOM 3369 C C . ARG B 1 220 ? -8 25.859 17.078 1 98.56 220 ARG B C 1
ATOM 3371 O O . ARG B 1 220 ? -6.969 26.344 17.562 1 98.56 220 ARG B O 1
ATOM 3378 N N . ALA B 1 221 ? -9.195 26.078 17.578 1 98.56 221 ALA B N 1
ATOM 3379 C CA . ALA B 1 221 ? -9.391 26.953 18.734 1 98.56 221 ALA B CA 1
ATOM 3380 C C . ALA B 1 221 ? -8.594 26.469 19.938 1 98.56 221 ALA B C 1
ATOM 3382 O O . ALA B 1 221 ? -7.957 27.266 20.625 1 98.56 221 ALA B O 1
ATOM 3383 N N . ARG B 1 222 ? -8.672 25.188 20.188 1 98.44 222 ARG B N 1
ATOM 3384 C CA . ARG B 1 222 ? -7.957 24.594 21.312 1 98.44 222 ARG B CA 1
ATOM 3385 C C . ARG B 1 222 ? -6.449 24.766 21.141 1 98.44 222 ARG B C 1
ATOM 3387 O O . ARG B 1 222 ? -5.762 25.156 22.094 1 98.44 222 ARG B O 1
ATOM 3394 N N . ARG B 1 223 ? -5.941 24.469 19.953 1 98.38 223 ARG B N 1
ATOM 3395 C CA . ARG B 1 223 ? -4.508 24.578 19.703 1 98.38 223 ARG B CA 1
ATOM 3396 C C . ARG B 1 223 ? -4.031 26.016 19.828 1 98.38 223 ARG B C 1
ATOM 3398 O O . ARG B 1 223 ? -2.938 26.281 20.328 1 98.38 223 ARG B O 1
ATOM 3405 N N . LEU B 1 224 ? -4.832 27 19.344 1 98.19 224 LEU B N 1
ATOM 3406 C CA . LEU B 1 224 ? -4.512 28.422 19.484 1 98.19 224 LEU B CA 1
ATOM 3407 C C . LEU B 1 224 ? -4.441 28.812 20.953 1 98.19 224 LEU B C 1
ATOM 3409 O O . LEU B 1 224 ? -3.51 29.5 21.375 1 98.19 224 LEU B O 1
ATOM 3413 N N . LYS B 1 225 ? -5.398 28.344 21.672 1 98.19 225 LYS B N 1
ATOM 3414 C CA . LYS B 1 225 ? -5.441 28.656 23.094 1 98.19 225 LYS B CA 1
ATOM 3415 C C . LYS B 1 225 ? -4.195 28.141 23.812 1 98.19 225 LYS B C 1
ATOM 3417 O O . LYS B 1 225 ? -3.705 28.766 24.75 1 98.19 225 LYS B O 1
ATOM 3422 N N . MET B 1 226 ? -3.672 27.047 23.391 1 97.75 226 MET B N 1
ATOM 3423 C CA . MET B 1 226 ? -2.492 26.422 23.984 1 97.75 226 MET B CA 1
ATOM 3424 C C . MET B 1 226 ? -1.215 27.094 23.5 1 97.75 226 MET B C 1
ATOM 3426 O O . MET B 1 226 ? -0.121 26.781 23.969 1 97.75 226 MET B O 1
ATOM 3430 N N . GLY B 1 227 ? -1.313 27.984 22.5 1 97.19 227 GLY B N 1
ATOM 3431 C CA . GLY B 1 227 ? -0.149 28.625 21.922 1 97.19 227 GLY B CA 1
ATOM 3432 C C . GLY B 1 227 ? 0.639 27.734 20.984 1 97.19 227 GLY B C 1
ATOM 3433 O O . GLY B 1 227 ? 1.852 27.906 20.828 1 97.19 227 GLY B O 1
ATOM 3434 N N . LYS B 1 228 ? -0.066 26.812 20.406 1 96.19 228 LYS B N 1
ATOM 3435 C CA . LYS B 1 228 ? 0.64 25.812 19.609 1 96.19 228 LYS B CA 1
ATOM 3436 C C . LYS B 1 228 ? 0.329 25.984 18.125 1 96.19 228 LYS B C 1
ATOM 3438 O O . LYS B 1 228 ? 0.751 25.172 17.297 1 96.19 228 LYS B O 1
ATOM 3443 N N . LEU B 1 229 ? -0.53 26.906 17.781 1 95 229 LEU B N 1
ATOM 3444 C CA . LEU B 1 229 ? -0.81 27.375 16.438 1 95 229 LEU B CA 1
ATOM 3445 C C . LEU B 1 229 ? -0.626 28.891 16.328 1 95 229 LEU B C 1
ATOM 3447 O O . LEU B 1 229 ? -0.704 29.594 17.344 1 95 229 LEU B O 1
#

Sequence (458 aa):
MKVVAVAFPGFTFNDLAGPMQAFMMLPGFSSQVVWHSRDAIDSDAGVSVQATEEFGSCWKDPDILFVPGNTVSLFKQLQDDRTLDCIAELGSRAKWITSVCNGSLLLGAAGLLQGYKAASYWYTCEHLGLFGAIPTDARYVIDRNRATGGGMTAGIDFGLAMVGQIAGEAVGRVAELSFEYAPAPPFGTGRPELADPATLAQTTEMLKHLMPVEQLEGVRARRLKMGKLMKVVAVAFPGFTFNDLAGPMQAFMMLPGFSSQVVWHSRDAIDSDAGVSVQATEEFGSCWKDPDILFVPGNTVSLFKQLQDDRTLDCIAELGSRAKWITSVCNGSLLLGAAGLLQGYKAASYWYTCEHLGLFGAIPTDARYVIDRNRATGGGMTAGIDFGLAMVGQIAGEAVGRVAELSFEYAPAPPFGTGRPELADPATLAQTTEMLKHLMPVEQLEGVRARRLKMGKL

Radius of gyration: 21.17 Å; Cα contacts (8 Å, |Δi|>4): 1169; chains: 2; bounding box: 46×65×47 Å

Solvent-accessible surface area (backbone atoms only — not comparable to full-atom values): 21634 Å² total; per-residue (Å²): 64,40,34,37,34,49,56,54,69,35,27,33,46,35,24,47,27,29,26,36,51,33,46,53,73,36,70,73,52,46,57,42,31,28,27,91,50,59,52,73,34,41,28,63,36,62,50,30,34,47,28,72,25,24,73,92,71,44,82,64,65,27,44,30,35,36,28,38,16,36,66,52,40,41,63,57,47,63,70,32,64,67,59,33,49,52,52,30,55,42,47,74,44,25,63,27,41,33,23,15,9,50,13,36,51,51,40,19,65,28,43,72,28,59,80,28,55,34,13,19,17,84,91,53,25,74,59,34,44,74,36,43,24,40,52,40,102,38,62,48,33,77,40,88,53,33,38,18,7,6,22,41,55,18,13,44,38,36,19,37,45,48,32,20,71,74,68,30,60,69,54,20,36,32,48,33,33,74,35,29,46,65,86,61,65,78,71,59,20,13,39,75,92,53,28,56,70,69,46,41,51,54,44,50,54,52,46,60,74,48,36,69,66,80,52,51,61,55,42,43,52,52,32,42,73,72,65,49,94,62,40,34,37,34,50,57,52,68,35,27,33,46,36,23,47,28,29,28,35,50,34,47,54,72,36,69,74,51,46,58,41,32,28,26,92,48,60,52,73,35,42,28,62,36,61,48,30,32,46,28,72,25,25,71,90,70,43,81,64,64,26,46,29,34,36,30,38,15,35,67,53,43,43,62,57,48,62,70,33,64,68,60,32,49,52,50,30,53,42,49,74,44,23,63,27,40,34,22,16,10,49,12,36,50,52,41,18,64,28,43,71,27,60,80,28,57,34,13,20,18,83,90,53,25,73,59,33,43,74,35,44,22,40,53,40,100,38,62,46,33,76,40,89,51,33,38,18,7,6,21,38,55,19,12,43,36,36,19,36,44,47,32,20,72,74,68,30,59,71,53,20,36,31,49,34,32,73,35,30,46,65,86,61,64,78,73,59,21,14,38,75,92,54,28,55,71,68,48,42,50,52,44,49,53,52,44,60,73,49,37,69,66,79,51,51,61,56,42,44,52,52,32,41,73,71,65,48,92

Foldseek 3Di:
DEEEEEAAAAFAPLQVVQQVLLQVLAPPDDYFYEAQDQDWHHYNPRDTDGGPYYLVPDDQAGQEYEYEHHLAVRVVCLVPVVSLCSLLSSLVRYQAYEYEACSLLSCLLSLNAAPHEEEHEPLCQVVSVLSRHRRDPDQWDDTRRYIYGYHSNSSNVRNLVVNCVRVNVVSSVVSCVVVVPDDDDPPQQPDLVRHDPVVNVVVSVVSVVRHVSVCSNVSSVVCVVVVSD/DEEEEEAAAAFAPLQVVQQVLLQVLAPPDDYFYEAQDQDWHHYNPRDTDGGPYYLVPDDQAGQEYEYEHHLAVRVVCLPPVVNLCSLLSSLVRYQAYEYEACSLLSCLLSLNAAPEEEEHEPLCQVVSVLSRHRRDPDQWDDTRRYIYGYHSNSSNVRNLVVNCVRVNPVSSVVSCVVVVPDDDDPPQQPDLVRHDPVVNVVVSVVSVVRHVSVCSNVSSVVCVVVVSD

Organism: NCBI:txid2511166